Protein AF-A0A200Q223-F1 (afdb_monomer)

Nearest PDB structures (foldseek):
  5yjh-assembly1_A-2  TM=3.785E-01  e=1.678E-11  Homo sapiens
  5yjg-assembly1_A  TM=3.657E-01  e=5.786E-11  Homo sapiens

Radius of gyration: 34.31 Å; Cα contacts (8 Å, |Δi|>4): 567; chains: 1; bounding box: 101×71×100 Å

Secondary structure (DSSP, 8-state):
-HHHHHHHHHHHHHHTTS-------PPP-----------------------HHHHHHHHHHHTT-HHHHHHGGGGGTTTSSS--S-EEEEEE-HHHHHHTGGG--HHHHHHHHEEES---HHHHHHSPTTEEEE-SSTT-EEEEEEEEETTTTEEEEEETTEEEEEEEEEESSSEEEEEESS-PPPPPTTTT-STTTTTSS-PPPP----------------HHHHHHHHHHHHHHHHHTT-HHHHHHHHHTHHHHTTSS-EEEEE--HHHHHHSGGGHHHH-GGGGEEET----HHHHHTPPTT-EEE-SSTT-EEEEEE-GGGT--EETTEEEEEEEEEE-SSEEEEEESSPPPP--------------------------------------------------------------

InterPro domains:
  IPR000782 FAS1 domain [PF02469] (84-178)
  IPR000782 FAS1 domain [PS50213] (52-163)
  IPR000782 FAS1 domain [SM00554] (88-187)
  IPR000782 FAS1 domain [SM00554] (263-357)
  IPR036378 FAS1 domain superfamily [G3DSA:2.30.180.10] (32-186)
  IPR036378 FAS1 domain superfamily [SSF82153] (81-186)
  IPR036378 FAS1 domain superfamily [SSF82153] (243-349)
  IPR052806 Fasciclin-like AGP [PTHR33985] (5-356)

Structure (mmCIF, N/CA/C/O backbone):
data_AF-A0A200Q223-F1
#
_entry.id   AF-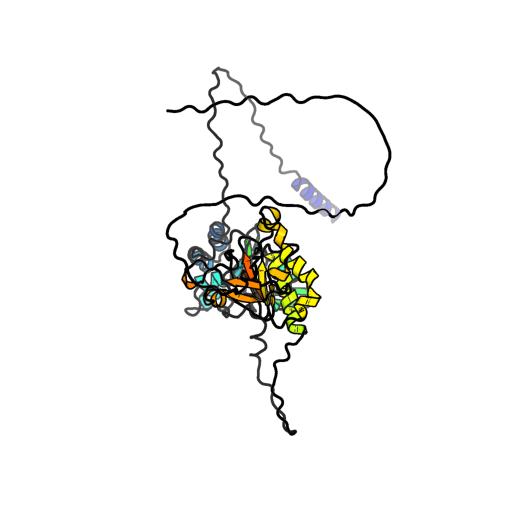A0A200Q223-F1
#
loop_
_atom_site.group_PDB
_atom_site.id
_atom_site.type_symbol
_atom_site.label_atom_id
_atom_site.label_alt_id
_atom_site.label_comp_id
_atom_site.label_asym_id
_atom_site.label_entity_id
_atom_site.label_seq_id
_atom_site.pdbx_PDB_ins_code
_atom_site.Cartn_x
_atom_site.Cartn_y
_atom_site.Cartn_z
_atom_site.occupancy
_atom_site.B_iso_or_equiv
_atom_site.auth_seq_id
_atom_site.auth_comp_id
_atom_site.auth_asym_id
_atom_site.auth_atom_id
_atom_site.pdbx_PDB_model_num
ATOM 1 N N . MET A 1 1 ? 39.497 32.170 -50.795 1.00 58.72 1 MET A N 1
ATOM 2 C CA . MET A 1 1 ? 38.772 30.905 -51.064 1.00 58.72 1 MET A CA 1
ATOM 3 C C . MET A 1 1 ? 37.690 30.648 -50.008 1.00 58.72 1 MET A C 1
ATOM 5 O O . MET A 1 1 ? 36.654 30.101 -50.356 1.00 58.72 1 MET A O 1
ATOM 9 N N . GLU A 1 2 ? 37.841 31.144 -48.773 1.00 58.03 2 GLU A N 1
ATOM 10 C CA . GLU A 1 2 ? 36.830 31.027 -47.700 1.00 58.03 2 GLU A CA 1
ATOM 11 C C . GLU A 1 2 ? 35.521 31.809 -47.914 1.00 58.03 2 GLU A C 1
ATOM 13 O O . GLU A 1 2 ? 34.455 31.310 -47.566 1.00 58.03 2 GLU A O 1
ATOM 18 N N . SER A 1 3 ? 35.542 32.978 -48.563 1.00 57.12 3 SER A N 1
ATOM 19 C CA . SER A 1 3 ? 34.321 33.779 -48.785 1.00 57.12 3 SER A CA 1
ATOM 20 C C . SER A 1 3 ? 33.333 33.161 -49.786 1.00 57.12 3 SER A C 1
ATOM 22 O O . SER A 1 3 ? 32.144 33.462 -49.762 1.00 57.12 3 SER A O 1
ATOM 24 N N . ARG A 1 4 ? 33.807 32.262 -50.656 1.00 59.22 4 ARG A N 1
ATOM 25 C CA . ARG A 1 4 ? 32.967 31.522 -51.614 1.00 59.22 4 ARG A CA 1
ATOM 26 C C . ARG A 1 4 ? 32.312 30.299 -50.968 1.00 59.22 4 ARG A C 1
ATOM 28 O O . ARG A 1 4 ? 31.220 29.928 -51.379 1.00 59.22 4 ARG A O 1
ATOM 35 N N . LEU A 1 5 ? 32.944 29.713 -49.948 1.00 59.69 5 LEU A N 1
ATOM 36 C CA . LEU A 1 5 ? 32.431 28.533 -49.254 1.00 59.69 5 LEU A CA 1
ATOM 37 C C . LEU A 1 5 ? 31.310 28.899 -48.270 1.00 59.69 5 LEU A C 1
ATOM 39 O O . LEU A 1 5 ? 30.312 28.192 -48.221 1.00 59.69 5 LEU A O 1
ATOM 43 N N . GLN A 1 6 ? 31.415 30.044 -47.580 1.00 61.66 6 GLN A N 1
ATOM 44 C CA . GLN A 1 6 ? 30.364 30.546 -46.679 1.00 61.66 6 GLN A CA 1
ATOM 45 C C . GLN A 1 6 ? 29.070 30.945 -47.407 1.00 61.66 6 GLN A C 1
ATOM 47 O O . GLN A 1 6 ? 27.976 30.779 -46.871 1.00 61.66 6 GLN A O 1
ATOM 52 N N . LEU A 1 7 ? 29.173 31.436 -48.647 1.00 60.84 7 LEU A N 1
ATOM 53 C CA . LEU A 1 7 ? 28.002 31.827 -49.434 1.00 60.84 7 LEU A CA 1
ATOM 54 C C . LEU A 1 7 ? 27.195 30.608 -49.915 1.00 60.84 7 LEU A C 1
ATOM 56 O O . LEU A 1 7 ? 25.973 30.679 -50.018 1.00 60.84 7 LEU A O 1
ATOM 60 N N . ILE A 1 8 ? 27.866 29.476 -50.156 1.00 67.06 8 ILE A N 1
ATOM 61 C CA . ILE A 1 8 ? 27.233 28.222 -50.589 1.00 67.06 8 ILE A CA 1
ATOM 62 C C . ILE A 1 8 ? 26.504 27.548 -49.415 1.00 67.06 8 ILE A C 1
ATOM 64 O O . ILE A 1 8 ? 25.389 27.060 -49.593 1.00 67.06 8 ILE A O 1
ATOM 68 N N . THR A 1 9 ? 27.060 27.581 -48.199 1.00 63.09 9 THR A N 1
ATOM 69 C CA . THR A 1 9 ? 26.395 27.030 -47.003 1.00 63.09 9 THR A CA 1
ATOM 70 C C . THR A 1 9 ? 25.150 27.820 -46.600 1.00 63.09 9 THR A C 1
ATOM 72 O O . THR A 1 9 ? 24.152 27.215 -46.215 1.00 63.09 9 THR A O 1
ATOM 75 N N . ILE A 1 10 ? 25.152 29.150 -46.750 1.00 64.50 10 ILE A N 1
ATOM 76 C CA . ILE A 1 10 ? 23.964 29.981 -46.482 1.00 64.50 10 ILE A CA 1
ATOM 77 C C . ILE A 1 10 ? 22.855 29.708 -47.513 1.00 64.50 10 ILE A C 1
ATOM 79 O O . ILE A 1 10 ? 21.683 29.623 -47.145 1.00 64.50 10 ILE A O 1
ATOM 83 N N . PHE A 1 11 ? 23.205 29.490 -48.786 1.00 62.16 11 PHE A N 1
ATOM 84 C CA . PHE A 1 11 ? 22.222 29.195 -49.836 1.00 62.16 11 PHE A CA 1
ATOM 85 C C . PHE A 1 11 ? 21.548 27.822 -49.656 1.00 62.16 11 PHE A C 1
ATOM 87 O O . PHE A 1 11 ? 20.355 27.684 -49.915 1.00 62.16 11 PHE A O 1
ATOM 94 N N . ILE A 1 12 ? 22.277 26.819 -49.149 1.00 62.69 12 ILE A N 1
ATOM 95 C CA . ILE A 1 12 ? 21.728 25.483 -48.853 1.00 62.69 12 ILE A CA 1
ATOM 96 C C . ILE A 1 12 ? 20.781 25.519 -47.638 1.00 62.69 12 ILE A C 1
ATOM 98 O O . ILE A 1 12 ? 19.745 24.855 -47.648 1.00 62.69 12 ILE A O 1
ATOM 102 N N . ILE A 1 13 ? 21.075 26.341 -46.623 1.00 58.72 13 ILE A N 1
ATOM 103 C CA . ILE A 1 13 ? 20.213 26.491 -45.437 1.00 58.72 13 ILE A CA 1
ATOM 104 C C . ILE A 1 13 ? 18.922 27.261 -45.774 1.00 58.72 13 ILE A C 1
ATOM 106 O O . ILE A 1 13 ? 17.853 26.888 -45.293 1.00 58.72 13 ILE A O 1
ATOM 110 N N . LEU A 1 14 ? 18.978 28.268 -46.657 1.00 55.28 14 LEU A N 1
ATOM 111 C CA . LEU A 1 14 ? 17.777 28.971 -47.134 1.00 55.28 14 LEU A CA 1
ATOM 112 C C . LEU A 1 14 ? 16.913 28.119 -48.079 1.00 55.28 14 LEU A C 1
ATOM 114 O O . LEU A 1 14 ? 15.689 28.189 -48.000 1.00 55.28 14 LEU A O 1
ATOM 118 N N . ALA A 1 15 ? 17.514 27.268 -48.917 1.00 55.66 15 ALA A N 1
ATOM 119 C CA . ALA A 1 15 ? 16.762 26.358 -49.786 1.00 55.66 15 ALA A CA 1
ATOM 120 C C . ALA A 1 15 ? 16.051 25.230 -49.007 1.00 55.66 15 ALA A C 1
ATOM 122 O O . ALA A 1 15 ? 14.997 24.758 -49.432 1.00 55.66 15 ALA A O 1
ATOM 123 N N . SER A 1 16 ? 16.574 24.835 -47.839 1.00 52.94 16 SER A N 1
ATOM 124 C CA . SER A 1 16 ? 15.967 23.799 -46.990 1.00 52.94 16 SER A CA 1
ATOM 125 C C . SER A 1 16 ? 14.767 24.286 -46.165 1.00 52.94 16 SER A C 1
ATOM 127 O O . SER A 1 16 ? 14.031 23.453 -45.640 1.00 52.94 16 SER A O 1
ATOM 129 N N . PHE A 1 17 ? 14.539 25.599 -46.048 1.00 49.47 17 PHE A N 1
ATOM 130 C CA . PHE A 1 17 ? 13.412 26.156 -45.283 1.00 49.47 17 PHE A CA 1
ATOM 131 C C . PHE A 1 17 ? 12.163 26.439 -46.143 1.00 49.47 17 PHE A C 1
ATOM 133 O O . PHE A 1 17 ? 11.130 26.857 -45.621 1.00 49.47 17 PHE A O 1
ATOM 140 N N . CYS A 1 18 ? 12.225 26.184 -47.456 1.00 47.59 18 CYS A N 1
ATOM 141 C CA . CYS A 1 18 ? 11.135 26.467 -48.400 1.00 47.59 18 CYS A CA 1
ATOM 142 C C . CYS A 1 18 ? 10.337 25.234 -48.861 1.00 47.59 18 CYS A C 1
ATOM 144 O O . CYS A 1 18 ? 9.483 25.364 -49.736 1.00 47.59 18 CYS A O 1
ATOM 146 N N . ILE A 1 19 ? 10.542 24.053 -48.271 1.00 48.78 19 ILE A N 1
ATOM 147 C CA . ILE A 1 19 ? 9.769 22.851 -48.614 1.00 48.78 19 ILE A CA 1
ATOM 148 C C . ILE A 1 19 ? 8.953 22.415 -47.397 1.00 48.78 19 ILE A C 1
ATOM 150 O O . ILE A 1 19 ? 9.489 21.791 -46.486 1.00 48.78 19 ILE A O 1
ATOM 154 N N . SER A 1 20 ? 7.658 22.760 -47.403 1.00 42.12 20 SER A N 1
ATOM 155 C CA . SER A 1 20 ? 6.507 21.950 -46.936 1.00 42.12 20 SER A CA 1
ATOM 156 C C . SER A 1 20 ? 5.380 22.825 -46.371 1.00 42.12 20 SER A C 1
ATOM 158 O O . SER A 1 20 ? 5.193 22.930 -45.162 1.00 42.12 20 SER A O 1
ATOM 160 N N . ARG A 1 21 ? 4.574 23.417 -47.259 1.00 42.50 21 ARG A N 1
ATOM 161 C CA . ARG A 1 21 ? 3.150 23.679 -46.994 1.00 42.50 21 ARG A CA 1
ATOM 162 C C . ARG A 1 21 ? 2.359 23.423 -48.272 1.00 42.50 21 ARG A C 1
ATOM 164 O O . ARG A 1 21 ? 2.172 24.321 -49.084 1.00 42.50 21 ARG A O 1
ATOM 171 N N . THR A 1 22 ? 1.907 22.190 -48.453 1.00 41.22 22 THR A N 1
ATOM 172 C CA . THR A 1 22 ? 0.851 21.850 -49.409 1.00 41.22 22 THR A CA 1
ATOM 173 C C . THR A 1 22 ? -0.472 21.779 -48.647 1.00 41.22 22 THR A C 1
ATOM 175 O O . THR A 1 22 ? -0.764 20.801 -47.967 1.00 41.22 22 THR A O 1
ATOM 178 N N . SER A 1 23 ? -1.278 22.839 -48.737 1.00 45.53 23 SER A N 1
ATOM 179 C CA . SER A 1 23 ? -2.716 22.761 -48.462 1.00 45.53 23 SER A CA 1
ATOM 180 C C . SER A 1 23 ? -3.408 22.407 -49.773 1.00 45.53 23 SER A C 1
ATOM 182 O O . SER A 1 23 ? -3.384 23.196 -50.714 1.00 45.53 23 SER A O 1
ATOM 184 N N . ALA A 1 24 ? -4.006 21.220 -49.846 1.00 35.81 24 ALA A N 1
ATOM 185 C CA . ALA A 1 24 ? -4.896 20.864 -50.940 1.00 35.81 24 ALA A CA 1
ATOM 186 C C . ALA A 1 24 ? -6.283 21.463 -50.662 1.00 35.81 24 ALA A C 1
ATOM 188 O O . ALA A 1 24 ? -7.018 20.979 -49.804 1.00 35.81 24 ALA A O 1
ATOM 189 N N . ALA A 1 25 ? -6.615 22.535 -51.379 1.00 36.66 25 ALA A N 1
ATOM 190 C CA . ALA A 1 25 ? -7.987 22.973 -51.590 1.00 36.66 25 ALA A CA 1
ATOM 191 C C . ALA A 1 25 ? -8.501 22.266 -52.852 1.00 36.66 25 ALA A C 1
ATOM 193 O O . ALA A 1 25 ? -7.976 22.501 -53.939 1.00 36.66 25 ALA A O 1
ATOM 194 N N . ALA A 1 26 ? -9.489 21.383 -52.710 1.00 36.78 26 ALA A N 1
ATOM 195 C CA . ALA A 1 26 ? -10.230 20.845 -53.846 1.00 36.78 26 ALA A CA 1
ATOM 196 C C . ALA A 1 26 ? -11.505 21.671 -54.029 1.00 36.78 26 ALA A C 1
ATOM 198 O O . ALA A 1 26 ? -12.272 21.881 -53.087 1.00 36.78 26 ALA A O 1
ATOM 199 N N . ALA A 1 27 ? -11.649 22.191 -55.243 1.00 35.22 27 ALA A N 1
ATOM 200 C CA . ALA A 1 27 ? -12.712 23.069 -55.679 1.00 35.22 27 ALA A CA 1
ATOM 201 C C . ALA A 1 27 ? -14.070 22.360 -55.748 1.00 35.22 27 ALA A C 1
ATOM 203 O O . ALA A 1 27 ? -14.176 21.156 -55.973 1.00 35.22 27 ALA A O 1
ATOM 204 N N . ILE A 1 28 ? -15.092 23.184 -55.559 1.00 36.47 28 ILE A N 1
ATOM 205 C CA . ILE A 1 28 ? -16.516 22.904 -55.679 1.00 36.47 28 ILE A CA 1
ATOM 206 C C . ILE A 1 28 ? -16.871 22.810 -57.169 1.00 36.47 28 ILE A C 1
ATOM 208 O O . ILE A 1 28 ? -16.628 23.762 -57.905 1.00 36.47 28 ILE A O 1
ATOM 212 N N . GLU A 1 29 ? -17.529 21.726 -57.580 1.00 34.88 29 GLU A N 1
ATOM 213 C CA . GLU A 1 29 ? -18.431 21.731 -58.736 1.00 34.88 29 GLU A CA 1
ATOM 214 C C . GLU A 1 29 ? -19.826 21.298 -58.272 1.00 34.88 29 GLU A C 1
ATOM 216 O O . GLU A 1 29 ? -20.039 20.218 -57.724 1.00 34.88 29 GLU A O 1
ATOM 221 N N . THR A 1 30 ? -20.773 22.213 -58.441 1.00 36.56 30 THR A N 1
ATOM 222 C CA . THR A 1 30 ? -22.197 22.086 -58.135 1.00 36.56 30 THR A CA 1
ATOM 223 C C . THR A 1 30 ? -22.950 21.427 -59.285 1.00 36.56 30 THR A C 1
ATOM 225 O O . THR A 1 30 ? -22.924 21.973 -60.385 1.00 36.56 30 THR A O 1
ATOM 228 N N . VAL A 1 31 ? -23.742 20.383 -59.013 1.00 29.66 31 VAL A N 1
ATOM 229 C CA . VAL A 1 31 ? -24.996 20.112 -59.741 1.00 29.66 31 VAL A CA 1
ATOM 230 C C . VAL A 1 31 ? -26.066 19.625 -58.754 1.00 29.66 31 VAL A C 1
ATOM 232 O O . VAL A 1 31 ? -25.835 18.781 -57.897 1.00 29.66 31 VAL A O 1
ATOM 235 N N . THR A 1 32 ? -27.226 20.253 -58.885 1.00 35.34 32 THR A N 1
ATOM 236 C CA . THR A 1 32 ? -28.467 20.237 -58.102 1.00 35.34 32 THR A CA 1
ATOM 237 C C . THR A 1 32 ? -29.221 18.903 -58.069 1.00 35.34 32 THR A C 1
ATOM 239 O O . THR A 1 32 ? -29.332 18.255 -59.107 1.00 35.34 32 THR A O 1
ATOM 242 N N . SER A 1 33 ? -29.892 18.573 -56.958 1.00 30.19 33 SER A N 1
ATOM 243 C CA . SER A 1 33 ? -31.365 18.382 -56.893 1.00 30.19 33 SER A CA 1
ATOM 244 C C . SER A 1 33 ? -31.841 17.877 -55.518 1.00 30.19 33 SER A C 1
ATOM 246 O O . SER A 1 33 ? -31.106 17.210 -54.799 1.00 30.19 33 SER A O 1
ATOM 248 N N . ASP A 1 34 ? -33.066 18.294 -55.182 1.00 36.84 34 ASP A N 1
ATOM 249 C CA . ASP A 1 34 ? -33.874 18.090 -53.969 1.00 36.84 34 ASP A CA 1
ATOM 250 C C . ASP A 1 34 ? -33.793 16.715 -53.282 1.00 36.84 34 ASP A C 1
ATOM 252 O O . ASP A 1 34 ? -33.689 15.699 -53.955 1.00 36.84 34 ASP A O 1
ATOM 256 N N . PHE A 1 35 ? -33.955 16.672 -51.948 1.00 31.94 35 PHE A N 1
ATOM 257 C CA . PHE A 1 35 ? -35.134 16.087 -51.270 1.00 31.94 35 PHE A CA 1
ATOM 258 C C . PHE A 1 35 ? -35.046 16.214 -49.723 1.00 31.94 35 PHE A C 1
ATOM 260 O O . PHE A 1 35 ? -33.974 16.211 -49.127 1.00 31.94 35 PHE A O 1
ATOM 267 N N . SER A 1 36 ? -36.229 16.370 -49.118 1.00 36.00 36 SER A N 1
ATOM 268 C CA . SER A 1 36 ? -36.628 16.658 -47.718 1.00 36.00 36 SER A CA 1
ATOM 269 C C . SER A 1 36 ? -35.921 15.906 -46.557 1.00 36.00 36 SER A C 1
ATOM 271 O O . SER A 1 36 ? -35.386 14.820 -46.769 1.00 36.00 36 SER A O 1
ATOM 273 N N . PRO A 1 37 ? -35.995 16.401 -45.294 1.00 43.44 37 PRO A N 1
ATOM 274 C CA . PRO A 1 37 ? -35.302 15.816 -44.148 1.00 43.44 37 PRO A CA 1
ATOM 275 C C . PRO A 1 37 ? -36.092 14.663 -43.505 1.00 43.44 37 PRO A C 1
ATOM 277 O O . PRO A 1 37 ? -37.322 14.660 -43.462 1.00 43.44 37 PRO A O 1
ATOM 280 N N . SER A 1 38 ? -35.381 13.691 -42.937 1.00 34.47 38 SER A N 1
ATOM 281 C CA . SER A 1 38 ? -35.930 12.697 -42.003 1.00 34.47 38 SER A CA 1
ATOM 282 C C . SER A 1 38 ? -34.923 12.405 -40.881 1.00 34.47 38 SER A C 1
ATOM 284 O O . SER A 1 38 ? -33.732 12.666 -41.060 1.00 34.47 38 SER A O 1
ATOM 286 N N . PRO A 1 39 ? -35.397 11.989 -39.690 1.00 44.16 39 PRO A N 1
ATOM 287 C CA . PRO A 1 39 ? -34.743 12.292 -38.421 1.00 44.16 39 PRO A CA 1
ATOM 288 C C . PRO A 1 39 ? -33.665 11.276 -38.012 1.00 44.16 39 PRO A C 1
ATOM 290 O O . PRO A 1 39 ? -33.645 10.135 -38.464 1.00 44.16 39 PRO A O 1
ATOM 293 N N . LEU A 1 40 ? -32.790 11.754 -37.123 1.00 38.88 40 LEU A N 1
ATOM 294 C CA . LEU A 1 40 ? -31.671 11.093 -36.438 1.00 38.88 40 LEU A CA 1
ATOM 295 C C . LEU A 1 40 ? -31.896 9.610 -36.063 1.00 38.88 40 LEU A C 1
ATOM 297 O O . LEU A 1 40 ? -32.990 9.247 -35.627 1.00 38.88 40 LEU A O 1
ATOM 301 N N . PRO A 1 41 ? -30.800 8.836 -35.963 1.00 37.06 41 PRO A N 1
ATOM 302 C CA . PRO A 1 41 ? -30.593 8.040 -34.761 1.00 37.06 41 PRO A CA 1
ATOM 303 C C . PRO A 1 41 ? -29.255 8.368 -34.084 1.00 37.06 41 PRO A C 1
ATOM 305 O O . PRO A 1 41 ? -28.181 8.284 -34.671 1.00 37.06 41 PRO A O 1
ATOM 308 N N . SER A 1 42 ? -29.407 8.791 -32.831 1.00 32.78 42 SER A N 1
ATOM 309 C CA . SER A 1 42 ? -28.573 8.589 -31.644 1.00 32.78 42 SER A CA 1
ATOM 310 C C . SER A 1 42 ? -27.089 8.262 -31.828 1.00 32.78 42 SER A C 1
ATOM 312 O O . SER A 1 42 ? -26.699 7.178 -32.251 1.00 32.78 42 SER A O 1
ATOM 314 N N . GLN A 1 43 ? -26.268 9.197 -31.358 1.00 34.50 43 GLN A N 1
ATOM 315 C CA . GLN A 1 43 ? -24.862 9.020 -31.024 1.00 34.50 43 GLN A CA 1
ATOM 316 C C . GLN A 1 43 ? -24.748 8.029 -29.848 1.00 34.50 43 GLN A C 1
ATOM 318 O O . GLN A 1 43 ? -24.867 8.427 -28.689 1.00 34.50 43 GLN A O 1
ATOM 323 N N . ASP A 1 44 ? -24.547 6.742 -30.132 1.00 34.22 44 ASP A N 1
ATOM 324 C CA . ASP A 1 44 ? -24.095 5.807 -29.104 1.00 34.22 44 ASP A CA 1
ATOM 325 C C . ASP A 1 44 ? -22.618 6.066 -28.803 1.00 34.22 44 ASP A C 1
ATOM 327 O O . ASP A 1 44 ? -21.752 6.126 -29.680 1.00 34.22 44 ASP A O 1
ATOM 331 N N . GLN A 1 45 ? -22.365 6.293 -27.521 1.00 42.06 45 GLN A N 1
ATOM 332 C CA . GLN A 1 45 ? -21.072 6.613 -26.955 1.00 42.06 45 GLN A CA 1
ATOM 333 C C . GLN A 1 45 ? -20.118 5.423 -27.057 1.00 42.06 45 GLN A C 1
ATOM 335 O O . GLN A 1 45 ? -20.325 4.397 -26.414 1.00 42.06 45 GLN A O 1
ATOM 340 N N . VAL A 1 46 ? -19.002 5.596 -27.764 1.00 35.97 46 VAL A N 1
ATOM 341 C CA . VAL A 1 46 ? -17.810 4.773 -27.532 1.00 35.97 46 VAL A CA 1
ATOM 342 C C . VAL A 1 46 ? -16.962 5.495 -26.491 1.00 35.97 46 VAL A C 1
ATOM 344 O O . VAL A 1 46 ? -16.040 6.241 -26.808 1.00 35.97 46 VAL A O 1
ATOM 347 N N . GLN A 1 47 ? -17.309 5.306 -25.221 1.00 36.50 47 GLN A N 1
ATOM 348 C CA . GLN A 1 47 ? -16.387 5.581 -24.128 1.00 36.50 47 GLN A CA 1
ATOM 349 C C . GLN A 1 47 ? -15.463 4.364 -24.011 1.00 36.50 47 GLN A C 1
ATOM 351 O O . GLN A 1 47 ? -15.740 3.434 -23.253 1.00 36.50 47 GLN A O 1
ATOM 356 N N . GLU A 1 48 ? -14.395 4.334 -24.820 1.00 42.06 48 GLU A N 1
ATOM 357 C CA . GLU A 1 48 ? -13.338 3.331 -24.668 1.00 42.06 48 GLU A CA 1
ATOM 358 C C . GLU A 1 48 ? -12.786 3.420 -23.246 1.00 42.06 48 GLU A C 1
ATOM 360 O O . GLU A 1 48 ? -12.150 4.391 -22.831 1.00 42.06 48 GLU A O 1
ATOM 365 N N . THR A 1 49 ? -13.074 2.389 -22.464 1.00 42.94 49 THR A N 1
ATOM 366 C CA . THR A 1 49 ? -12.522 2.224 -21.129 1.00 42.94 49 THR A CA 1
ATOM 367 C C . THR A 1 49 ? -11.086 1.746 -21.316 1.00 42.94 49 THR A C 1
ATOM 369 O O . THR A 1 49 ? -10.843 0.549 -21.445 1.00 42.94 49 THR A O 1
ATOM 372 N N . PHE A 1 50 ? -10.135 2.681 -21.406 1.00 54.31 50 PHE A N 1
ATOM 373 C CA . PHE A 1 50 ? -8.708 2.384 -21.546 1.00 54.31 50 PHE A CA 1
ATOM 374 C C . PHE A 1 50 ? -8.212 1.598 -20.329 1.00 54.31 50 PHE A C 1
ATOM 376 O O . PHE A 1 50 ? -7.864 2.167 -19.296 1.00 54.31 50 PHE A O 1
ATOM 383 N N . ASN A 1 51 ? -8.187 0.272 -20.441 1.00 64.44 51 ASN A N 1
ATOM 384 C CA . ASN A 1 51 ? -7.566 -0.587 -19.448 1.00 64.44 51 ASN A CA 1
ATOM 385 C C . ASN A 1 51 ? -6.073 -0.716 -19.806 1.00 64.44 51 ASN A C 1
ATOM 387 O O . ASN A 1 51 ? -5.764 -1.288 -20.857 1.00 64.44 51 ASN A O 1
ATOM 391 N N . PRO A 1 52 ? -5.134 -0.205 -18.983 1.00 64.62 52 PRO A N 1
ATOM 392 C CA . PRO A 1 52 ? -3.706 -0.165 -19.322 1.00 64.62 52 PRO A CA 1
ATOM 393 C C . PRO A 1 52 ? -3.103 -1.554 -19.592 1.00 64.62 52 PRO A C 1
ATOM 395 O O . PRO A 1 52 ? -2.080 -1.661 -20.264 1.00 64.62 52 PRO A O 1
ATOM 398 N N . THR A 1 53 ? -3.759 -2.623 -19.128 1.00 66.31 53 THR A N 1
ATOM 399 C CA . THR A 1 53 ? -3.391 -4.023 -19.397 1.00 66.31 53 THR A CA 1
ATOM 400 C C . THR A 1 53 ? -3.519 -4.422 -20.863 1.00 66.31 53 THR A C 1
ATOM 402 O O . THR A 1 53 ? -2.636 -5.095 -21.384 1.00 66.31 53 THR A O 1
ATOM 405 N N . THR A 1 54 ? -4.575 -3.970 -21.544 1.00 74.81 54 THR A N 1
ATOM 406 C CA . THR A 1 54 ? -4.842 -4.309 -22.955 1.00 74.81 54 THR A CA 1
ATOM 407 C C . THR A 1 54 ? -3.785 -3.741 -23.898 1.00 74.81 54 THR A C 1
ATOM 409 O O . THR A 1 54 ? -3.513 -4.305 -24.952 1.00 74.81 54 THR A O 1
ATOM 412 N N . LEU A 1 55 ? -3.143 -2.645 -23.490 1.00 85.12 55 LEU A N 1
ATOM 413 C CA . LEU A 1 55 ? -2.079 -2.002 -24.251 1.00 85.12 55 LEU A CA 1
ATOM 414 C C . LEU A 1 55 ? -0.696 -2.576 -23.925 1.00 85.12 55 LEU A C 1
ATOM 416 O O . LEU A 1 55 ? 0.229 -2.416 -24.718 1.00 85.12 55 LEU A O 1
ATOM 420 N N . LEU A 1 56 ? -0.535 -3.246 -22.781 1.00 89.94 56 LEU A N 1
ATOM 421 C CA . LEU A 1 56 ? 0.781 -3.628 -22.276 1.00 89.94 56 LEU A CA 1
ATOM 422 C C . LEU A 1 56 ? 1.463 -4.699 -23.138 1.00 89.94 56 LEU A C 1
ATOM 424 O O . LEU A 1 56 ? 2.652 -4.576 -23.422 1.00 89.94 56 LEU A O 1
ATOM 428 N N . GLU A 1 57 ? 0.730 -5.718 -23.586 1.00 92.75 57 GLU A N 1
ATOM 429 C CA . GLU A 1 57 ? 1.271 -6.779 -24.448 1.00 92.75 57 GLU A CA 1
ATOM 430 C C . GLU A 1 57 ? 1.772 -6.238 -25.804 1.00 92.75 57 GLU A C 1
ATOM 432 O O . GLU A 1 57 ? 2.944 -6.474 -26.130 1.00 92.75 57 GLU A O 1
ATOM 437 N N . PRO A 1 58 ? 0.979 -5.455 -26.572 1.00 94.00 58 PRO A N 1
ATOM 438 C CA . PRO A 1 58 ? 1.464 -4.824 -27.798 1.00 94.00 58 PRO A CA 1
ATOM 439 C C . PRO A 1 58 ? 2.679 -3.917 -27.577 1.00 94.00 58 PRO A C 1
ATOM 441 O O . PRO A 1 58 ? 3.615 -3.931 -28.377 1.00 94.00 58 PRO A O 1
ATOM 444 N N . ILE A 1 59 ? 2.691 -3.133 -26.491 1.00 95.00 59 ILE A N 1
ATOM 445 C CA . ILE A 1 59 ? 3.812 -2.239 -26.177 1.00 95.00 59 ILE A CA 1
ATOM 446 C C . ILE A 1 59 ? 5.083 -3.057 -25.910 1.00 95.00 59 ILE A C 1
ATOM 448 O O . ILE A 1 59 ? 6.116 -2.793 -26.523 1.00 95.00 59 ILE A O 1
ATOM 452 N N . LEU A 1 60 ? 5.022 -4.066 -25.035 1.00 96.00 60 LEU A N 1
ATOM 453 C CA . LEU A 1 60 ? 6.181 -4.898 -24.696 1.00 96.00 60 LEU A CA 1
ATOM 454 C C . LEU A 1 60 ? 6.719 -5.655 -25.914 1.00 96.00 60 LEU A C 1
ATOM 456 O O . LEU A 1 60 ? 7.933 -5.699 -26.111 1.00 96.00 60 LEU A O 1
ATOM 460 N N . THR A 1 61 ? 5.828 -6.173 -26.762 1.00 96.50 61 THR A N 1
ATOM 461 C CA . THR A 1 61 ? 6.197 -6.849 -28.014 1.00 96.50 61 THR A CA 1
ATOM 462 C C . THR A 1 61 ? 6.976 -5.915 -28.939 1.00 96.50 61 THR A C 1
ATOM 464 O O . THR A 1 61 ? 8.065 -6.260 -29.393 1.00 96.50 61 THR A O 1
ATOM 467 N N . ASN A 1 62 ? 6.472 -4.696 -29.158 1.00 96.56 62 ASN A N 1
ATOM 468 C CA . ASN A 1 62 ? 7.121 -3.705 -30.022 1.00 96.56 62 ASN A CA 1
ATOM 469 C C . ASN A 1 62 ? 8.461 -3.199 -29.469 1.00 96.56 62 ASN A C 1
ATOM 471 O O . ASN A 1 62 ? 9.347 -2.829 -30.236 1.00 96.56 62 ASN A O 1
ATOM 475 N N . LEU A 1 63 ? 8.629 -3.192 -28.145 1.00 95.88 63 LEU A N 1
ATOM 476 C CA . LEU A 1 63 ? 9.885 -2.818 -27.488 1.00 95.88 63 LEU A CA 1
ATOM 477 C C . LEU A 1 63 ? 10.903 -3.973 -27.402 1.00 95.88 63 LEU A C 1
ATOM 479 O O . LEU A 1 63 ? 12.031 -3.758 -26.944 1.00 95.88 63 LEU A O 1
ATOM 483 N N . GLY A 1 64 ? 10.524 -5.177 -27.850 1.00 95.06 64 GLY A N 1
ATOM 484 C CA . GLY A 1 64 ? 11.381 -6.363 -27.874 1.00 95.06 64 GLY A CA 1
ATOM 485 C C . GLY A 1 64 ? 11.496 -7.097 -26.535 1.00 95.06 64 GLY A C 1
ATOM 486 O O . GLY A 1 64 ? 12.532 -7.701 -26.275 1.00 95.06 64 GLY A O 1
ATOM 487 N N . PHE A 1 65 ? 10.470 -7.018 -25.681 1.00 96.38 65 PHE A N 1
ATOM 488 C CA . PHE A 1 65 ? 10.357 -7.772 -24.424 1.00 96.38 65 PHE A CA 1
ATOM 489 C C . PHE A 1 65 ? 9.365 -8.933 -24.587 1.00 96.38 65 PHE A C 1
ATOM 491 O O . PHE A 1 65 ? 8.281 -8.930 -23.994 1.00 96.38 65 PHE A O 1
ATOM 498 N N . LEU A 1 66 ? 9.696 -9.901 -25.444 1.00 95.38 66 LEU A N 1
ATOM 499 C CA . LEU A 1 66 ? 8.772 -10.958 -25.862 1.00 95.38 66 LEU A CA 1
ATOM 500 C C . LEU A 1 66 ? 8.416 -11.904 -24.711 1.00 95.38 66 LEU A C 1
ATOM 502 O O . LEU A 1 66 ? 7.259 -12.299 -24.583 1.00 95.38 66 LEU A O 1
ATOM 506 N N . GLU A 1 67 ? 9.377 -12.217 -23.838 1.00 93.50 67 GLU A N 1
ATOM 507 C CA . GLU A 1 67 ? 9.145 -13.105 -22.689 1.00 93.50 67 GLU A CA 1
ATOM 508 C C . GLU A 1 67 ? 8.106 -12.493 -21.732 1.00 93.50 67 GLU A C 1
ATOM 510 O O . GLU A 1 67 ? 7.193 -13.169 -21.257 1.00 93.50 67 GLU A O 1
ATOM 515 N N . LEU A 1 68 ? 8.206 -11.181 -21.485 1.00 94.00 68 LEU A N 1
ATOM 516 C CA . LEU A 1 68 ? 7.248 -10.459 -20.647 1.00 94.00 68 LEU A CA 1
ATOM 517 C C . LEU A 1 68 ? 5.891 -10.308 -21.337 1.00 94.00 68 LEU A C 1
ATOM 519 O O . LEU A 1 68 ? 4.870 -10.473 -20.674 1.00 94.00 68 LEU A O 1
ATOM 523 N N . ALA A 1 69 ? 5.871 -10.023 -22.643 1.00 94.50 69 ALA A N 1
ATOM 524 C CA . ALA A 1 69 ? 4.640 -9.862 -23.415 1.00 94.50 69 ALA A CA 1
ATOM 525 C C . ALA A 1 69 ? 3.763 -11.125 -23.362 1.00 94.50 69 ALA A C 1
ATOM 527 O O . ALA A 1 69 ? 2.581 -11.034 -23.040 1.00 94.50 69 ALA A O 1
ATOM 528 N N . VAL A 1 70 ? 4.357 -12.309 -23.554 1.00 93.06 70 VAL A N 1
ATOM 529 C CA . VAL A 1 70 ? 3.649 -13.603 -23.486 1.00 93.06 70 VAL A CA 1
ATOM 530 C C . VAL A 1 70 ? 3.047 -13.871 -22.100 1.00 93.06 70 VAL A C 1
ATOM 532 O O . VAL A 1 70 ? 2.047 -14.577 -21.976 1.00 93.06 70 VAL A O 1
ATOM 535 N N . ALA A 1 71 ? 3.620 -13.296 -21.042 1.00 91.44 71 ALA A N 1
ATOM 536 C CA . ALA A 1 71 ? 3.122 -13.446 -19.679 1.00 91.44 71 ALA A CA 1
ATOM 537 C C . ALA A 1 71 ? 2.021 -12.435 -19.298 1.00 91.44 71 ALA A C 1
ATOM 539 O O . ALA A 1 71 ? 1.371 -12.621 -18.264 1.00 91.44 71 ALA A O 1
ATOM 540 N N . VAL A 1 72 ? 1.761 -11.399 -20.107 1.00 91.06 72 VAL A N 1
ATOM 541 C CA . VAL A 1 72 ? 0.735 -10.373 -19.828 1.00 91.06 72 VAL A CA 1
ATOM 542 C C . VAL A 1 72 ? -0.667 -10.963 -19.631 1.00 91.06 72 VAL A C 1
ATOM 544 O O . VAL A 1 72 ? -1.309 -10.579 -18.652 1.00 91.06 72 VAL A O 1
ATOM 547 N N . PRO A 1 73 ? -1.151 -11.938 -20.427 1.00 87.88 73 PRO A N 1
ATOM 548 C CA . PRO A 1 73 ? -2.471 -12.534 -20.204 1.00 87.88 73 PRO A CA 1
ATOM 549 C C . PRO A 1 73 ? -2.628 -13.170 -18.815 1.00 87.88 73 PRO A C 1
ATOM 551 O O . PRO A 1 73 ? -3.721 -13.161 -18.246 1.00 87.88 73 PRO A O 1
ATOM 554 N N . SER A 1 74 ? -1.527 -13.649 -18.218 1.00 84.06 74 SER A N 1
ATOM 555 C CA . SER A 1 74 ? -1.511 -14.219 -16.862 1.00 84.06 74 SER A CA 1
ATOM 556 C C . SER A 1 74 ? -1.695 -13.168 -15.759 1.00 84.06 74 SER A C 1
ATOM 558 O O . SER A 1 74 ? -1.853 -13.516 -14.588 1.00 84.06 74 SER A O 1
ATOM 560 N N . LEU A 1 75 ? -1.675 -11.875 -16.088 1.00 78.75 75 LEU A N 1
ATOM 561 C CA . LEU A 1 75 ? -1.999 -10.799 -15.153 1.00 78.75 75 LEU A CA 1
ATOM 562 C C . LEU A 1 75 ? -3.506 -10.686 -14.886 1.00 78.75 75 LEU A C 1
ATOM 564 O O . LEU A 1 75 ? -3.884 -10.092 -13.886 1.00 78.75 75 LEU A O 1
ATOM 568 N N . SER A 1 76 ? -4.359 -11.301 -15.708 1.00 67.12 76 SER A N 1
ATOM 569 C CA . SER A 1 76 ? -5.827 -11.190 -15.625 1.00 67.12 76 SER A CA 1
ATOM 570 C C . SER A 1 76 ? -6.460 -11.832 -14.373 1.00 67.12 76 SER A C 1
ATOM 572 O O . SER A 1 76 ? -7.650 -11.649 -14.124 1.00 67.12 76 SER A O 1
ATOM 574 N N . ASP A 1 77 ? -5.684 -12.546 -13.549 1.00 55.53 77 ASP A N 1
ATOM 575 C CA . ASP A 1 77 ? -6.137 -13.133 -12.281 1.00 55.53 77 ASP A CA 1
ATOM 576 C C . ASP A 1 77 ? -6.287 -12.074 -11.168 1.00 55.53 77 ASP A C 1
ATOM 578 O O . ASP A 1 77 ? -5.314 -11.707 -10.513 1.00 55.53 77 ASP A O 1
ATOM 582 N N . SER A 1 78 ? -7.529 -11.641 -10.912 1.00 49.12 78 SER A N 1
ATOM 583 C CA . SER A 1 78 ? -8.105 -10.927 -9.739 1.00 49.12 78 SER A CA 1
ATOM 584 C C . SER A 1 78 ? -7.439 -9.658 -9.154 1.00 49.12 78 SER A C 1
ATOM 586 O O . SER A 1 78 ? -8.152 -8.779 -8.671 1.00 49.12 78 SER A O 1
ATOM 588 N N . ALA A 1 79 ? -6.112 -9.505 -9.180 1.00 50.59 79 ALA A N 1
ATOM 589 C CA . ALA A 1 79 ? -5.396 -8.355 -8.616 1.00 50.59 79 ALA A CA 1
ATOM 590 C C . ALA A 1 79 ? -5.346 -7.168 -9.593 1.00 50.59 79 ALA A C 1
ATOM 592 O O . ALA A 1 79 ? -5.333 -6.012 -9.177 1.00 50.59 79 ALA A O 1
ATOM 593 N N . PHE A 1 80 ? -5.369 -7.449 -10.897 1.00 52.75 80 PHE A N 1
ATOM 594 C CA . PHE A 1 80 ? -5.227 -6.452 -11.963 1.00 52.75 80 PHE A CA 1
ATOM 595 C C . PHE A 1 80 ? -6.561 -5.936 -12.506 1.00 52.75 80 PHE A C 1
ATOM 597 O O . PHE A 1 80 ? -6.618 -4.831 -13.028 1.00 52.75 80 PHE A O 1
ATOM 604 N N . THR A 1 81 ? -7.655 -6.682 -12.326 1.00 50.75 81 THR A N 1
ATOM 605 C CA . THR A 1 81 ? -9.010 -6.229 -12.694 1.00 50.75 81 THR A CA 1
ATOM 606 C C . THR A 1 81 ? -9.532 -5.110 -11.788 1.00 50.75 81 THR A C 1
ATOM 608 O O . THR A 1 81 ? -10.569 -4.526 -12.078 1.00 50.75 81 THR A O 1
ATOM 611 N N . THR A 1 82 ? -8.836 -4.828 -10.681 1.00 55.72 82 THR A N 1
ATOM 612 C CA . THR A 1 82 ? -9.214 -3.790 -9.709 1.00 55.72 82 THR A CA 1
ATOM 613 C C . THR A 1 82 ? -8.401 -2.500 -9.895 1.00 55.72 82 THR A C 1
ATOM 615 O O . THR A 1 82 ? -8.838 -1.435 -9.461 1.00 55.72 82 THR A O 1
ATOM 618 N N . TRP A 1 83 ? -7.231 -2.561 -10.548 1.00 66.38 83 TRP A N 1
ATOM 619 C CA . TRP A 1 83 ? -6.358 -1.402 -10.756 1.00 66.38 83 TRP A CA 1
ATOM 620 C C . TRP A 1 83 ? -6.484 -0.848 -12.180 1.00 66.38 83 TRP A C 1
ATOM 622 O O . TRP A 1 83 ? -5.879 -1.361 -13.117 1.00 66.38 83 TRP A O 1
ATOM 632 N N . ASN A 1 84 ? -7.209 0.264 -12.317 1.00 70.69 84 ASN A N 1
ATOM 633 C CA . ASN A 1 84 ? -7.326 1.027 -13.569 1.00 70.69 84 ASN A CA 1
ATOM 634 C C . ASN A 1 84 ? -6.388 2.249 -13.616 1.00 70.69 84 ASN A C 1
ATOM 636 O O . ASN A 1 84 ? -6.572 3.152 -14.430 1.00 70.69 84 ASN A O 1
ATOM 640 N N . GLY A 1 85 ? -5.417 2.324 -12.706 1.00 82.75 85 GLY A N 1
ATOM 641 C CA . GLY A 1 85 ? -4.513 3.463 -12.598 1.00 82.75 85 GLY A CA 1
ATOM 642 C C . GLY A 1 85 ? -3.264 3.334 -13.474 1.00 82.75 85 GLY A C 1
ATOM 643 O O . GLY A 1 85 ? -3.008 2.283 -14.068 1.00 82.75 85 GLY A O 1
ATOM 644 N N . PRO A 1 86 ? -2.438 4.389 -13.524 1.00 89.19 86 PRO A N 1
ATOM 645 C CA . PRO A 1 86 ? -1.158 4.327 -14.207 1.00 89.19 86 PRO A CA 1
ATOM 646 C C . PRO A 1 86 ? -0.234 3.254 -13.616 1.00 89.19 86 PRO A C 1
ATOM 648 O O . PRO A 1 86 ? -0.353 2.898 -12.442 1.00 89.19 86 PRO A O 1
ATOM 651 N N . LEU A 1 87 ? 0.718 2.763 -14.404 1.00 92.25 87 LEU A N 1
ATOM 652 C CA . LEU A 1 87 ? 1.691 1.758 -13.980 1.00 92.25 87 LEU A CA 1
ATOM 653 C C . LEU A 1 87 ? 3.085 2.033 -14.545 1.00 92.25 87 LEU A C 1
ATOM 655 O O . LEU A 1 87 ? 3.247 2.650 -15.598 1.00 92.25 87 LEU A O 1
ATOM 659 N N . THR A 1 88 ? 4.098 1.529 -13.849 1.00 96.12 88 THR A N 1
ATOM 660 C CA . THR A 1 88 ? 5.485 1.515 -14.310 1.00 96.12 88 THR A CA 1
ATOM 661 C C . THR A 1 88 ? 5.986 0.083 -14.379 1.00 96.12 88 THR A C 1
ATOM 663 O O . THR A 1 88 ? 5.825 -0.675 -13.425 1.00 96.12 88 THR A O 1
ATOM 666 N N . VAL A 1 89 ? 6.611 -0.280 -15.495 1.00 96.81 89 VAL A N 1
ATOM 667 C CA . VAL A 1 89 ? 7.216 -1.591 -15.731 1.00 96.81 89 VAL A CA 1
ATOM 668 C C . VAL A 1 89 ? 8.728 -1.446 -15.731 1.00 96.81 89 VAL A C 1
ATOM 670 O O . VAL A 1 89 ? 9.294 -0.701 -16.531 1.00 96.81 89 VAL A O 1
ATOM 673 N N . PHE A 1 90 ? 9.394 -2.191 -14.859 1.00 97.75 90 PHE A N 1
ATOM 674 C CA . PHE A 1 90 ? 10.839 -2.362 -14.908 1.00 97.75 90 PHE A CA 1
ATOM 675 C C . PHE A 1 90 ? 11.137 -3.617 -15.725 1.00 97.75 90 PHE A C 1
ATOM 677 O O . PHE A 1 90 ? 11.047 -4.723 -15.219 1.00 97.75 90 PHE A O 1
ATOM 684 N N . ALA A 1 91 ? 11.408 -3.465 -17.015 1.00 96.94 91 ALA A N 1
ATOM 685 C CA . ALA A 1 91 ? 11.464 -4.564 -17.968 1.00 96.94 91 ALA A CA 1
ATOM 686 C C . ALA A 1 91 ? 12.885 -5.159 -18.077 1.00 96.94 91 ALA A C 1
ATOM 688 O O . ALA A 1 91 ? 13.759 -4.531 -18.690 1.00 96.94 91 ALA A O 1
ATOM 689 N N . PRO A 1 92 ? 13.151 -6.356 -17.512 1.00 95.00 92 PRO A N 1
ATOM 690 C CA . PRO A 1 92 ? 14.357 -7.120 -17.822 1.00 95.00 92 PRO A CA 1
ATOM 691 C C . PRO A 1 92 ? 14.398 -7.511 -19.300 1.00 95.00 92 PRO A C 1
ATOM 693 O O . PRO A 1 92 ? 13.363 -7.731 -19.927 1.00 95.00 92 PRO A O 1
ATOM 696 N N . SER A 1 93 ? 15.604 -7.619 -19.859 1.00 92.38 93 SER A N 1
ATOM 697 C CA . SER A 1 93 ? 15.768 -8.111 -21.230 1.00 92.38 93 SER A CA 1
ATOM 698 C C . SER A 1 93 ? 15.390 -9.591 -21.343 1.00 92.38 93 SER A C 1
ATOM 700 O O . SER A 1 93 ? 15.594 -10.367 -20.405 1.00 92.38 93 SER A O 1
ATOM 702 N N . ASP A 1 94 ? 14.936 -10.013 -22.521 1.00 92.25 94 ASP A N 1
ATOM 703 C CA . ASP A 1 94 ? 14.623 -11.419 -22.794 1.00 92.25 94 ASP A CA 1
ATOM 704 C C . ASP A 1 94 ? 15.829 -12.349 -22.540 1.00 92.25 94 ASP A C 1
ATOM 706 O O . ASP A 1 94 ? 15.681 -13.466 -22.044 1.00 92.25 94 ASP A O 1
ATOM 710 N N . ALA A 1 95 ? 17.051 -11.880 -22.822 1.00 90.56 95 ALA A N 1
ATOM 711 C CA . ALA A 1 95 ? 18.277 -12.621 -22.523 1.00 90.56 95 ALA A CA 1
ATOM 712 C C . ALA A 1 95 ? 18.491 -12.795 -21.008 1.00 90.56 95 ALA A C 1
ATOM 714 O O . ALA A 1 95 ? 18.866 -13.878 -20.558 1.00 90.56 95 ALA A O 1
ATOM 715 N N . SER A 1 96 ? 18.207 -11.753 -20.219 1.00 89.94 96 SER A N 1
ATOM 716 C CA . SER A 1 96 ? 18.277 -11.801 -18.756 1.00 89.94 96 SER A CA 1
ATOM 717 C C . SER A 1 96 ? 17.252 -12.777 -18.174 1.00 89.94 96 SER A C 1
ATOM 719 O O . SER A 1 96 ? 17.599 -13.553 -17.288 1.00 89.94 96 SER A O 1
ATOM 721 N N . ILE A 1 97 ? 16.023 -12.798 -18.697 1.00 89.62 97 ILE A N 1
ATOM 722 C CA . ILE A 1 97 ? 14.979 -13.734 -18.250 1.00 89.62 97 ILE A CA 1
ATOM 723 C C . ILE A 1 97 ? 15.384 -15.180 -18.556 1.00 89.62 97 ILE A C 1
ATOM 725 O O . ILE A 1 97 ? 15.362 -16.022 -17.660 1.00 89.62 97 ILE A O 1
ATOM 729 N N . ARG A 1 98 ? 15.840 -15.467 -19.784 1.00 87.62 98 ARG A N 1
ATOM 730 C CA . ARG A 1 98 ? 16.285 -16.819 -20.173 1.00 87.62 98 ARG A CA 1
ATOM 731 C C . ARG A 1 98 ? 17.462 -17.326 -19.347 1.00 87.62 98 ARG A C 1
ATOM 733 O O . ARG A 1 98 ? 17.536 -18.518 -19.066 1.00 87.62 98 ARG A O 1
ATOM 740 N N . SER A 1 99 ? 18.353 -16.431 -18.920 1.00 85.62 99 SER A N 1
ATOM 741 C CA . SER A 1 99 ? 19.491 -16.787 -18.061 1.00 85.62 99 SER A CA 1
ATOM 742 C C . SER A 1 99 ? 19.075 -17.341 -16.691 1.00 85.62 99 SER A C 1
ATOM 744 O O . SER A 1 99 ? 19.849 -18.060 -16.065 1.00 85.62 99 SER A O 1
ATOM 746 N N . CYS A 1 100 ? 17.847 -17.059 -16.241 1.00 79.06 100 CYS A N 1
ATOM 747 C CA . CYS A 1 100 ? 17.316 -17.555 -14.974 1.00 79.06 100 CYS A CA 1
ATOM 748 C C . CYS A 1 100 ? 16.865 -19.033 -15.032 1.00 79.06 100 CYS A C 1
ATOM 750 O O . CYS A 1 100 ? 16.788 -19.700 -13.994 1.00 79.06 100 CYS A O 1
ATOM 752 N N . GLY A 1 101 ? 16.577 -19.562 -16.228 1.00 78.56 101 GLY A N 1
ATOM 753 C CA . GLY A 1 101 ? 16.102 -20.937 -16.422 1.00 78.56 101 GLY A CA 1
ATOM 754 C C . GLY A 1 101 ? 14.840 -21.266 -15.612 1.00 78.56 101 GLY A C 1
ATOM 755 O O . GLY A 1 101 ? 13.994 -20.402 -15.378 1.00 78.56 101 GLY A O 1
ATOM 756 N N . ASP A 1 102 ? 14.743 -22.504 -15.120 1.00 74.69 102 ASP A N 1
ATOM 757 C CA . ASP A 1 102 ? 13.574 -23.022 -14.382 1.00 74.69 102 ASP A CA 1
ATOM 758 C C . ASP A 1 102 ? 13.321 -22.337 -13.026 1.00 74.69 102 ASP A C 1
ATOM 760 O O . ASP A 1 102 ? 12.293 -22.557 -12.383 1.00 74.69 102 ASP A O 1
ATOM 764 N N . SER A 1 103 ? 14.254 -21.504 -12.559 1.00 68.12 103 SER A N 1
ATOM 765 C CA . SER A 1 103 ? 14.134 -20.808 -11.276 1.00 68.12 103 SER A CA 1
ATOM 766 C C . SER A 1 103 ? 13.264 -19.542 -11.338 1.00 68.12 103 SER A C 1
ATOM 768 O O . SER A 1 103 ? 12.828 -19.047 -10.293 1.00 68.12 103 SER A O 1
ATOM 770 N N . CYS A 1 104 ? 12.937 -19.052 -12.542 1.00 74.94 104 CYS A N 1
ATOM 771 C CA . CYS A 1 104 ? 12.049 -17.908 -12.750 1.00 74.94 104 CYS A CA 1
ATOM 772 C C . CYS A 1 104 ? 10.703 -18.325 -13.349 1.00 74.94 104 CYS A C 1
ATOM 774 O O . CYS A 1 104 ? 10.610 -18.772 -14.486 1.00 74.94 104 CYS A O 1
ATOM 776 N N . SER A 1 105 ? 9.618 -18.058 -12.620 1.00 87.88 105 SER A N 1
ATOM 777 C CA . SER A 1 105 ? 8.278 -18.031 -13.212 1.00 87.88 105 SER A CA 1
ATOM 778 C C . SER A 1 105 ? 8.053 -16.665 -13.858 1.00 87.88 105 SER A C 1
ATOM 780 O O . SER A 1 105 ? 7.912 -15.673 -13.143 1.00 87.88 105 SER A O 1
ATOM 782 N N . VAL A 1 106 ? 8.005 -16.604 -15.192 1.00 89.50 106 VAL A N 1
ATOM 783 C CA . VAL A 1 106 ? 7.830 -15.344 -15.943 1.00 89.50 106 VAL A CA 1
ATOM 784 C C . VAL A 1 106 ? 6.540 -14.595 -15.560 1.00 89.50 106 VAL A C 1
ATOM 786 O O . VAL A 1 106 ? 6.623 -13.394 -15.311 1.00 89.50 106 VAL A O 1
ATOM 789 N N . PRO A 1 107 ? 5.373 -15.250 -15.369 1.00 90.06 107 PRO A N 1
ATOM 790 C CA . PRO A 1 107 ? 4.175 -14.568 -14.869 1.00 90.06 107 PRO A CA 1
ATOM 791 C C . PRO A 1 107 ? 4.355 -13.923 -13.492 1.00 90.06 107 PRO A C 1
ATOM 793 O O . PRO A 1 107 ? 3.889 -12.811 -13.247 1.00 90.06 107 PRO A O 1
ATOM 796 N N . ARG A 1 108 ? 5.055 -14.601 -12.576 1.00 87.88 108 ARG A N 1
ATOM 797 C CA . ARG A 1 108 ? 5.356 -14.047 -11.251 1.00 87.88 108 ARG A CA 1
ATOM 798 C C . ARG A 1 108 ? 6.365 -12.907 -11.345 1.00 87.88 108 ARG A C 1
ATOM 800 O O . ARG A 1 108 ? 6.174 -11.887 -10.692 1.00 87.88 108 ARG A O 1
ATOM 807 N N . LEU A 1 109 ? 7.395 -13.070 -12.173 1.00 89.50 109 LEU A N 1
ATOM 808 C CA . LEU A 1 109 ? 8.400 -12.049 -12.440 1.00 89.50 109 LEU A CA 1
ATOM 809 C C . LEU A 1 109 ? 7.728 -10.774 -12.951 1.00 89.50 109 LEU A C 1
ATOM 811 O O . LEU A 1 109 ? 7.951 -9.710 -12.386 1.00 89.50 109 LEU A O 1
ATOM 815 N N . LEU A 1 110 ? 6.837 -10.897 -13.937 1.00 92.50 110 LEU A N 1
ATOM 816 C CA . LEU A 1 110 ? 6.082 -9.782 -14.492 1.00 92.50 110 LEU A CA 1
ATOM 817 C C . LEU A 1 110 ? 5.271 -9.054 -13.410 1.00 92.50 110 LEU A C 1
ATOM 819 O O . LEU A 1 110 ? 5.391 -7.842 -13.281 1.00 92.50 110 LEU A O 1
ATOM 823 N N . ARG A 1 111 ? 4.520 -9.773 -12.561 1.00 91.31 111 ARG A N 1
ATOM 824 C CA . ARG A 1 111 ? 3.762 -9.157 -11.448 1.00 91.31 111 ARG A CA 1
ATOM 825 C C . ARG A 1 111 ? 4.654 -8.409 -10.457 1.00 91.31 111 ARG A C 1
ATOM 827 O O . ARG A 1 111 ? 4.233 -7.409 -9.887 1.00 91.31 111 ARG A O 1
ATOM 834 N N . GLU A 1 112 ? 5.858 -8.912 -10.218 1.00 92.12 112 GLU A N 1
ATOM 835 C CA . GLU A 1 112 ? 6.825 -8.301 -9.307 1.00 92.12 112 GLU A CA 1
ATOM 836 C C . GLU A 1 112 ? 7.628 -7.169 -9.968 1.00 92.12 112 GLU A C 1
ATOM 838 O O . GLU A 1 112 ? 8.217 -6.374 -9.256 1.00 92.12 112 GLU A O 1
ATOM 843 N N . HIS A 1 113 ? 7.628 -7.041 -11.298 1.00 94.62 113 HIS A N 1
ATOM 844 C CA . HIS A 1 113 ? 8.316 -5.965 -12.027 1.00 94.62 113 HIS A CA 1
ATOM 845 C C . HIS A 1 113 ? 7.393 -4.809 -12.435 1.00 94.62 113 HIS A C 1
ATOM 847 O O . HIS A 1 113 ? 7.868 -3.811 -12.983 1.00 94.62 113 HIS A O 1
ATOM 853 N N . ILE A 1 114 ? 6.091 -4.913 -12.158 1.00 93.75 114 ILE A N 1
ATOM 854 C CA . ILE A 1 114 ? 5.134 -3.829 -12.378 1.00 93.75 114 ILE A CA 1
ATOM 855 C C . ILE A 1 114 ? 4.780 -3.181 -11.035 1.00 93.75 114 ILE A C 1
ATOM 857 O O . ILE A 1 114 ? 4.398 -3.856 -10.076 1.00 93.75 114 ILE A O 1
ATOM 861 N N . VAL A 1 115 ? 4.883 -1.855 -10.989 1.00 94.50 115 VAL A N 1
ATOM 862 C CA . VAL A 1 115 ? 4.564 -1.011 -9.833 1.00 94.50 115 VAL A CA 1
ATOM 863 C C . VAL A 1 115 ? 3.385 -0.092 -10.183 1.00 94.50 115 VAL A C 1
ATOM 865 O O . VAL A 1 115 ? 3.442 0.587 -11.213 1.00 94.50 115 VAL A O 1
ATOM 868 N N . PRO A 1 116 ? 2.329 -0.023 -9.350 1.00 91.56 116 PRO A N 1
ATOM 869 C CA . PRO A 1 116 ? 1.247 0.949 -9.510 1.00 91.56 116 PRO A CA 1
ATOM 870 C C . PRO A 1 116 ? 1.752 2.396 -9.374 1.00 91.56 116 PRO A C 1
ATOM 872 O O . PRO A 1 116 ? 2.316 2.762 -8.345 1.00 91.56 116 PRO A O 1
ATOM 875 N N . GLY A 1 117 ? 1.529 3.230 -10.393 1.00 89.62 117 GLY A N 1
ATOM 876 C CA . GLY A 1 117 ? 1.944 4.638 -10.450 1.00 89.62 117 GLY A CA 1
ATOM 877 C C . GLY A 1 117 ? 2.891 4.978 -11.609 1.00 89.62 117 GLY A C 1
ATOM 878 O O . GLY A 1 117 ? 3.477 4.100 -12.241 1.00 89.62 117 GLY A O 1
ATOM 879 N N . ILE A 1 118 ? 3.051 6.278 -11.884 1.00 92.69 118 ILE A N 1
ATOM 880 C CA . ILE A 1 118 ? 4.016 6.814 -12.860 1.00 92.69 118 ILE A CA 1
ATOM 881 C C . ILE A 1 118 ? 5.328 7.129 -12.141 1.00 92.69 118 ILE A C 1
ATOM 883 O O . ILE A 1 118 ? 5.410 8.085 -11.370 1.00 92.69 118 ILE A O 1
ATOM 887 N N . PHE A 1 119 ? 6.370 6.359 -12.433 1.00 95.75 119 PHE A N 1
ATOM 888 C CA . PHE A 1 119 ? 7.714 6.573 -11.912 1.00 95.75 119 PHE A CA 1
ATOM 889 C C . PHE A 1 119 ? 8.658 6.873 -13.071 1.00 95.75 119 PHE A C 1
ATOM 891 O O . PHE A 1 119 ? 9.405 5.998 -13.492 1.00 95.75 119 PHE A O 1
ATOM 898 N N . SER A 1 120 ? 8.631 8.103 -13.595 1.00 95.81 120 SER A N 1
ATOM 899 C CA . SER A 1 120 ? 9.612 8.535 -14.602 1.00 95.81 120 SER A CA 1
ATOM 900 C C . SER A 1 120 ? 11.030 8.553 -14.033 1.00 95.81 120 SER A C 1
ATOM 902 O O . SER A 1 120 ? 11.212 8.580 -12.809 1.00 95.81 120 SER A O 1
ATOM 904 N N . ILE A 1 121 ? 12.058 8.606 -14.883 1.00 95.25 121 ILE A N 1
ATOM 905 C CA . ILE A 1 121 ? 13.442 8.644 -14.384 1.00 95.25 121 ILE A CA 1
ATOM 906 C C . ILE A 1 121 ? 13.710 9.861 -13.501 1.00 95.25 121 ILE A C 1
ATOM 908 O O . ILE A 1 121 ? 14.395 9.765 -12.480 1.00 95.25 121 ILE A O 1
ATOM 912 N N . ASP A 1 122 ? 13.120 11.003 -13.843 1.00 94.50 122 ASP A N 1
ATOM 913 C CA . ASP A 1 122 ? 13.259 12.234 -13.071 1.00 94.50 122 ASP A CA 1
ATOM 914 C C . ASP A 1 122 ? 12.556 12.149 -11.721 1.00 94.50 122 ASP A C 1
ATOM 916 O O . ASP A 1 122 ? 13.022 12.739 -10.742 1.00 94.50 122 ASP A O 1
ATOM 920 N N . TYR A 1 123 ? 11.456 11.398 -11.643 1.00 94.62 123 TYR A N 1
ATOM 921 C CA . TYR A 1 123 ? 10.803 11.102 -10.377 1.00 94.62 123 TYR A CA 1
ATOM 922 C C . TYR A 1 123 ? 11.647 10.137 -9.536 1.00 94.62 123 TYR A C 1
ATOM 924 O O . TYR A 1 123 ? 11.947 10.435 -8.380 1.00 94.62 123 TYR A O 1
ATOM 932 N N . LEU A 1 124 ? 12.127 9.040 -10.130 1.00 95.44 124 LEU A N 1
ATOM 933 C CA . LEU A 1 124 ? 12.993 8.058 -9.469 1.00 95.44 124 LEU A CA 1
ATOM 934 C C . LEU A 1 124 ? 14.278 8.692 -8.914 1.00 95.44 124 LEU A C 1
ATOM 936 O O . LEU A 1 124 ? 14.706 8.371 -7.807 1.00 95.44 124 LEU A O 1
ATOM 940 N N . ARG A 1 125 ? 14.868 9.661 -9.625 1.00 93.38 125 ARG A N 1
ATOM 941 C CA . ARG A 1 125 ? 16.041 10.420 -9.158 1.00 93.38 125 ARG A CA 1
ATOM 942 C C . ARG A 1 125 ? 15.779 11.255 -7.911 1.00 93.38 125 ARG A C 1
ATOM 944 O O . ARG A 1 125 ? 16.726 11.513 -7.166 1.00 93.38 125 ARG A O 1
ATOM 951 N N . LYS A 1 126 ? 14.539 11.677 -7.672 1.00 92.12 126 LYS A N 1
ATOM 952 C CA . LYS A 1 126 ? 14.147 12.468 -6.494 1.00 92.12 126 LYS A CA 1
ATOM 953 C C . LYS A 1 126 ? 13.814 11.596 -5.287 1.00 92.12 126 LYS A C 1
ATOM 955 O O . LYS A 1 126 ? 13.746 12.117 -4.177 1.00 92.12 126 LYS A O 1
ATOM 960 N N . LEU A 1 127 ? 13.626 10.291 -5.485 1.00 88.81 127 LEU A N 1
ATOM 961 C CA . LEU A 1 127 ? 13.367 9.371 -4.388 1.00 88.81 127 LEU A CA 1
ATOM 962 C C . LEU A 1 127 ? 14.574 9.273 -3.451 1.00 88.81 127 LEU A C 1
ATOM 964 O O . LEU A 1 127 ? 15.740 9.357 -3.859 1.00 88.81 127 LEU A O 1
ATOM 968 N N . VAL A 1 128 ? 14.268 9.082 -2.169 1.00 89.81 128 VAL A N 1
ATOM 969 C CA . VAL A 1 128 ? 15.270 8.826 -1.135 1.00 89.81 128 VAL A CA 1
ATOM 970 C C . VAL A 1 128 ? 15.916 7.470 -1.415 1.00 89.81 128 VAL A C 1
ATOM 972 O O . VAL A 1 128 ? 15.240 6.520 -1.817 1.00 89.81 128 VAL A O 1
ATOM 975 N N . PHE A 1 129 ? 17.226 7.366 -1.202 1.00 89.94 129 PHE A N 1
ATOM 976 C CA . PHE A 1 129 ? 17.932 6.094 -1.329 1.00 89.94 129 PHE A CA 1
ATOM 977 C C . PHE A 1 129 ? 17.274 5.021 -0.446 1.00 89.94 129 PHE A C 1
ATOM 979 O O . PHE A 1 129 ? 17.026 5.254 0.736 1.00 89.94 129 PHE A O 1
ATOM 986 N N . GLY A 1 130 ? 17.007 3.845 -1.011 1.00 85.88 130 GLY A N 1
ATOM 987 C CA . GLY A 1 130 ? 16.362 2.739 -0.306 1.00 85.88 130 GLY A CA 1
ATOM 988 C C . GLY A 1 130 ? 14.833 2.816 -0.273 1.00 85.88 130 GLY A C 1
ATOM 989 O O . GLY A 1 130 ? 14.213 2.039 0.452 1.00 85.88 130 GLY A O 1
ATOM 990 N N . THR A 1 131 ? 14.213 3.727 -1.036 1.00 91.06 131 THR A N 1
ATOM 991 C CA . THR A 1 131 ? 12.747 3.792 -1.166 1.00 91.06 131 THR A CA 1
ATOM 992 C C . THR A 1 131 ? 12.206 2.446 -1.638 1.00 91.06 131 THR A C 1
ATOM 994 O O . THR A 1 131 ? 12.725 1.871 -2.588 1.00 91.06 131 THR A O 1
ATOM 997 N N . LYS A 1 132 ? 11.155 1.943 -0.991 1.00 92.44 132 LYS A N 1
ATOM 998 C CA . LYS A 1 132 ? 10.499 0.688 -1.360 1.00 92.44 132 LYS A CA 1
ATOM 999 C C . LYS A 1 132 ? 9.214 0.975 -2.127 1.00 92.44 132 LYS A C 1
ATOM 1001 O O . LYS A 1 132 ? 8.357 1.694 -1.624 1.00 92.44 132 LYS A O 1
ATOM 1006 N N . LEU A 1 133 ? 9.098 0.414 -3.322 1.00 93.56 133 LEU A N 1
ATOM 1007 C CA . LEU A 1 133 ? 7.938 0.520 -4.197 1.00 93.56 133 LEU A CA 1
ATOM 1008 C C . LEU A 1 133 ? 7.183 -0.802 -4.176 1.00 93.56 133 LEU A C 1
ATOM 1010 O O . LEU A 1 133 ? 7.746 -1.831 -4.546 1.00 93.56 133 LEU A O 1
ATOM 1014 N N . GLU A 1 134 ? 5.935 -0.782 -3.717 1.00 92.06 134 GLU A N 1
ATOM 1015 C CA . GLU A 1 134 ? 5.083 -1.970 -3.732 1.00 92.06 134 GLU A CA 1
ATOM 1016 C C . GLU A 1 134 ? 4.726 -2.348 -5.170 1.00 92.06 134 GLU A C 1
ATOM 1018 O O . GLU A 1 134 ? 4.352 -1.507 -5.983 1.00 92.06 134 GLU A O 1
ATOM 1023 N N . THR A 1 135 ? 4.894 -3.624 -5.485 1.00 92.69 135 THR A N 1
ATOM 1024 C CA . THR A 1 135 ? 4.607 -4.193 -6.802 1.00 92.69 135 THR A CA 1
ATOM 1025 C C . THR A 1 135 ? 3.152 -4.643 -6.864 1.00 92.69 135 THR A C 1
ATOM 1027 O O . THR A 1 135 ? 2.446 -4.654 -5.857 1.00 92.69 135 THR A O 1
ATOM 1030 N N . LEU A 1 136 ? 2.694 -5.106 -8.022 1.00 86.81 136 LEU A N 1
ATOM 1031 C CA . LEU A 1 136 ? 1.370 -5.732 -8.127 1.00 86.81 136 LEU A CA 1
ATOM 1032 C C . LEU A 1 136 ? 1.258 -7.068 -7.389 1.00 86.81 136 LEU A C 1
ATOM 1034 O O . LEU A 1 136 ? 0.156 -7.573 -7.180 1.00 86.81 136 LEU A O 1
ATOM 1038 N N . SER A 1 137 ? 2.379 -7.631 -6.940 1.00 87.00 137 SER A N 1
ATOM 1039 C CA . SER A 1 137 ? 2.355 -8.683 -5.933 1.00 87.00 137 SER A CA 1
ATOM 1040 C C . SER A 1 137 ? 2.285 -8.060 -4.540 1.00 87.00 137 SER A C 1
ATOM 1042 O O . SER A 1 137 ? 3.292 -7.591 -4.012 1.00 87.00 137 SER A O 1
ATOM 1044 N N . SER A 1 138 ? 1.096 -8.090 -3.933 1.00 84.25 138 SER A N 1
ATOM 1045 C CA . SER A 1 138 ? 0.853 -7.518 -2.602 1.00 84.25 138 SER A CA 1
ATOM 1046 C C . SER A 1 138 ? 1.888 -7.973 -1.564 1.00 84.25 138 SER A C 1
ATOM 1048 O O . SER A 1 138 ? 2.267 -9.149 -1.503 1.00 84.25 138 SER A O 1
ATOM 1050 N N . GLY A 1 139 ? 2.377 -7.021 -0.762 1.00 82.50 139 GLY A N 1
ATOM 1051 C CA . GLY A 1 139 ? 3.404 -7.260 0.257 1.00 82.50 139 GLY A CA 1
ATOM 1052 C C . GLY A 1 139 ? 4.824 -7.437 -0.294 1.00 82.50 139 GLY A C 1
ATOM 1053 O O . GLY A 1 139 ? 5.774 -7.598 0.487 1.00 82.50 139 GLY A O 1
ATOM 1054 N N . ARG A 1 140 ? 5.001 -7.368 -1.621 1.00 88.75 140 ARG A N 1
ATOM 1055 C CA . ARG A 1 140 ? 6.306 -7.438 -2.279 1.00 88.75 140 ARG A CA 1
ATOM 1056 C C . ARG A 1 140 ? 6.715 -6.078 -2.809 1.00 88.75 140 ARG A C 1
ATOM 1058 O O . ARG A 1 140 ? 6.043 -5.515 -3.667 1.00 88.75 140 ARG A O 1
ATOM 1065 N N . CYS A 1 141 ? 7.837 -5.579 -2.307 1.00 93.75 141 CYS A N 1
ATOM 1066 C CA . CYS A 1 141 ? 8.374 -4.283 -2.666 1.00 93.75 141 CYS A CA 1
ATOM 1067 C C . CYS A 1 141 ? 9.734 -4.412 -3.340 1.00 93.75 141 CYS A C 1
ATOM 1069 O O . CYS A 1 141 ? 10.625 -5.107 -2.846 1.00 93.75 141 CYS A O 1
ATOM 1071 N N . ILE A 1 142 ? 9.905 -3.658 -4.417 1.00 94.69 142 ILE A N 1
ATOM 1072 C CA . ILE A 1 142 ? 11.188 -3.407 -5.059 1.00 94.69 142 ILE A CA 1
ATOM 1073 C C . ILE A 1 142 ? 11.858 -2.214 -4.382 1.00 94.69 142 ILE A C 1
ATOM 1075 O O . ILE A 1 142 ? 11.221 -1.200 -4.109 1.00 94.69 142 ILE A O 1
ATOM 1079 N N . THR A 1 143 ? 13.161 -2.308 -4.136 1.00 93.94 143 THR A N 1
ATOM 1080 C CA . THR A 1 143 ? 13.938 -1.203 -3.559 1.00 93.94 143 THR A CA 1
ATOM 1081 C C . THR A 1 143 ? 14.558 -0.347 -4.660 1.00 93.94 143 THR A C 1
ATOM 1083 O O . THR A 1 143 ? 15.198 -0.876 -5.565 1.00 93.94 143 THR A O 1
ATOM 1086 N N . VAL A 1 144 ? 14.428 0.971 -4.550 1.00 95.44 144 VAL A N 1
ATOM 1087 C CA . VAL A 1 144 ? 15.098 1.964 -5.391 1.00 95.44 144 VAL A CA 1
ATOM 1088 C C . VAL A 1 144 ? 16.372 2.415 -4.693 1.00 95.44 144 VAL A C 1
ATOM 1090 O O . VAL A 1 144 ? 16.337 2.977 -3.596 1.00 95.44 144 VAL A O 1
ATOM 1093 N N . THR A 1 145 ? 17.509 2.199 -5.336 1.00 91.62 145 THR A N 1
ATOM 1094 C CA . THR A 1 145 ? 18.815 2.688 -4.891 1.00 91.62 145 THR A CA 1
ATOM 1095 C C . THR A 1 145 ? 19.427 3.575 -5.961 1.00 91.62 145 THR A C 1
ATOM 1097 O O . THR A 1 145 ? 19.014 3.572 -7.118 1.00 91.62 145 THR A O 1
ATOM 1100 N N . SER A 1 146 ? 20.409 4.383 -5.582 1.00 91.44 146 SER A N 1
ATOM 1101 C CA . SER A 1 146 ? 21.070 5.281 -6.523 1.00 91.44 146 SER A CA 1
ATOM 1102 C C . SER A 1 146 ? 22.555 5.379 -6.247 1.00 91.44 146 SER A C 1
ATOM 1104 O O . SER A 1 146 ? 22.938 5.487 -5.082 1.00 91.44 146 SER A O 1
ATOM 1106 N N . ALA A 1 147 ? 23.358 5.432 -7.303 1.00 88.94 147 ALA A N 1
ATOM 1107 C CA . ALA A 1 147 ? 24.782 5.734 -7.233 1.00 88.94 147 ALA A CA 1
ATOM 1108 C C . ALA A 1 147 ? 25.091 6.996 -8.041 1.00 88.94 147 ALA A C 1
ATOM 1110 O O . ALA A 1 147 ? 24.338 7.380 -8.937 1.00 88.94 147 ALA A O 1
ATOM 1111 N N . PHE A 1 148 ? 26.198 7.653 -7.715 1.00 90.44 148 PHE A N 1
ATOM 1112 C CA . PHE A 1 148 ? 26.677 8.805 -8.466 1.00 90.44 148 PHE A CA 1
ATOM 1113 C C . PHE A 1 148 ? 27.865 8.387 -9.331 1.00 90.44 148 PHE A C 1
ATOM 1115 O O . PHE A 1 148 ? 28.812 7.781 -8.832 1.00 90.44 148 PHE A O 1
ATOM 1122 N N . ASN A 1 149 ? 27.808 8.698 -10.624 1.00 85.69 149 ASN A N 1
ATOM 1123 C CA . ASN A 1 149 ? 28.899 8.456 -11.554 1.00 85.69 149 ASN A CA 1
ATOM 1124 C C . ASN A 1 149 ? 29.715 9.740 -11.726 1.00 85.69 149 ASN A C 1
ATOM 1126 O O . ASN A 1 149 ? 29.265 10.694 -12.360 1.00 85.69 149 ASN A O 1
ATOM 1130 N N . ASN A 1 150 ? 30.932 9.740 -11.178 1.00 86.62 150 ASN A N 1
ATOM 1131 C CA . ASN A 1 150 ? 31.845 10.883 -11.232 1.00 86.62 150 ASN A CA 1
ATOM 1132 C C . ASN A 1 150 ? 32.326 11.204 -12.657 1.00 86.62 150 ASN A C 1
ATOM 1134 O O . ASN A 1 150 ? 32.618 12.359 -12.946 1.00 86.62 150 ASN A O 1
ATOM 1138 N N . ALA A 1 151 ? 32.405 10.212 -13.551 1.00 85.50 151 ALA A N 1
ATOM 1139 C CA . ALA A 1 151 ? 32.886 10.421 -14.916 1.00 85.50 151 ALA A CA 1
ATOM 1140 C C . ALA A 1 151 ? 31.863 11.177 -15.777 1.00 85.50 151 ALA A C 1
ATOM 1142 O O . ALA A 1 151 ? 32.236 11.994 -16.613 1.00 85.50 151 ALA A O 1
ATOM 1143 N N . THR A 1 152 ? 30.571 10.929 -15.553 1.00 84.88 152 THR A N 1
ATOM 1144 C CA . THR A 1 152 ? 29.472 11.552 -16.310 1.00 84.88 152 THR A CA 1
ATOM 1145 C C . THR A 1 152 ? 28.714 12.616 -15.515 1.00 84.88 152 THR A C 1
ATOM 1147 O O . THR A 1 152 ? 27.776 13.208 -16.041 1.00 84.88 152 THR A O 1
ATOM 1150 N N . ASN A 1 153 ? 29.105 12.865 -14.257 1.00 86.19 153 ASN A N 1
ATOM 1151 C CA . ASN A 1 153 ? 28.402 13.731 -13.301 1.00 86.19 153 ASN A CA 1
ATOM 1152 C C . ASN A 1 153 ? 26.890 13.452 -13.235 1.00 86.19 153 ASN A C 1
ATOM 1154 O O . ASN A 1 153 ? 26.071 14.369 -13.164 1.00 86.19 153 ASN A O 1
ATOM 1158 N N . SER A 1 154 ? 26.507 12.174 -13.279 1.00 86.00 154 SER A N 1
ATOM 1159 C CA . SER A 1 154 ? 25.105 11.762 -13.363 1.00 86.00 154 SER A CA 1
ATOM 1160 C C . SER A 1 154 ? 24.718 10.778 -12.259 1.00 86.00 154 SER A C 1
ATOM 1162 O O . SER A 1 154 ? 25.539 10.020 -11.739 1.00 86.00 154 SER A O 1
ATOM 1164 N N . LYS A 1 155 ? 23.437 10.808 -11.876 1.00 88.06 155 LYS A N 1
ATOM 1165 C CA . LYS A 1 155 ? 22.851 9.886 -10.897 1.00 88.06 155 LYS A CA 1
ATOM 1166 C C . LYS A 1 155 ? 22.306 8.655 -11.624 1.00 88.06 155 LYS A C 1
ATOM 1168 O O . LYS A 1 155 ? 21.335 8.775 -12.375 1.00 88.06 155 LYS A O 1
ATOM 1173 N N . ILE A 1 156 ? 22.913 7.499 -11.364 1.00 91.00 156 ILE A N 1
ATOM 1174 C CA . ILE A 1 156 ? 22.483 6.182 -11.845 1.00 91.00 156 ILE A CA 1
ATOM 1175 C C . ILE A 1 156 ? 21.446 5.627 -10.871 1.00 91.00 156 ILE A C 1
ATOM 1177 O O . ILE A 1 156 ? 21.618 5.721 -9.650 1.00 91.00 156 ILE A O 1
ATOM 1181 N N . ILE A 1 157 ? 20.363 5.067 -11.404 1.00 95.31 157 ILE A N 1
ATOM 1182 C CA . ILE A 1 157 ? 19.267 4.490 -10.624 1.00 95.31 157 ILE A CA 1
ATOM 1183 C C . ILE A 1 157 ? 19.277 2.975 -10.774 1.00 95.31 157 ILE A C 1
ATOM 1185 O O . ILE A 1 157 ? 19.399 2.445 -11.875 1.00 95.31 157 ILE A O 1
ATOM 1189 N N . PHE A 1 158 ? 19.105 2.301 -9.644 1.00 95.56 158 PHE A N 1
ATOM 1190 C CA . PHE A 1 158 ? 19.029 0.855 -9.543 1.00 95.56 158 PHE A CA 1
ATOM 1191 C C . PHE A 1 158 ? 17.693 0.459 -8.919 1.00 95.56 158 PHE A C 1
ATOM 1193 O O . PHE A 1 158 ? 17.222 1.084 -7.967 1.00 95.56 158 PHE A O 1
ATOM 1200 N N . ILE A 1 159 ? 17.111 -0.610 -9.438 1.00 96.19 159 ILE A N 1
ATOM 1201 C CA . ILE A 1 159 ? 15.813 -1.162 -9.071 1.00 96.19 159 ILE A CA 1
ATOM 1202 C C . ILE A 1 159 ? 16.060 -2.606 -8.653 1.00 96.19 159 ILE A C 1
ATOM 1204 O O . ILE A 1 159 ? 16.540 -3.415 -9.438 1.00 96.19 159 ILE A O 1
ATOM 1208 N N . GLY A 1 160 ? 15.832 -2.920 -7.378 1.00 89.94 160 GLY A N 1
ATOM 1209 C CA . GLY A 1 160 ? 16.155 -4.238 -6.825 1.00 89.94 160 GLY A CA 1
ATOM 1210 C C . GLY A 1 160 ? 17.645 -4.597 -6.919 1.00 89.94 160 GLY A C 1
ATOM 1211 O O . GLY A 1 160 ? 17.981 -5.775 -6.920 1.00 89.94 160 GLY A O 1
ATOM 1212 N N . GLY A 1 161 ? 18.530 -3.596 -7.016 1.00 88.06 161 GLY A N 1
ATOM 1213 C CA . GLY A 1 161 ? 19.968 -3.783 -7.240 1.00 88.06 161 GLY A CA 1
ATOM 1214 C C . GLY A 1 161 ? 20.388 -3.893 -8.712 1.00 88.06 161 GLY A C 1
ATOM 1215 O O . GLY A 1 161 ? 21.579 -4.004 -8.977 1.00 88.06 161 GLY A O 1
ATOM 1216 N N . VAL A 1 162 ? 19.446 -3.819 -9.657 1.00 92.81 162 VAL A N 1
ATOM 1217 C CA . VAL A 1 162 ? 19.699 -3.888 -11.105 1.00 92.81 162 VAL A CA 1
ATOM 1218 C C . VAL A 1 162 ? 19.632 -2.492 -11.720 1.00 92.81 162 VAL A C 1
ATOM 1220 O O . VAL A 1 162 ? 18.723 -1.726 -11.407 1.00 92.81 162 VAL A O 1
ATOM 1223 N N . GLU A 1 163 ? 20.584 -2.136 -12.579 1.00 93.94 163 GLU A N 1
ATOM 1224 C CA . GLU A 1 163 ? 20.640 -0.812 -13.210 1.00 93.94 163 GLU A CA 1
ATOM 1225 C C . GLU A 1 163 ? 19.505 -0.600 -14.225 1.00 93.94 163 GLU A C 1
ATOM 1227 O O . GLU A 1 163 ? 19.185 -1.488 -15.023 1.00 93.94 163 GLU A O 1
ATOM 1232 N N . ILE A 1 164 ? 18.924 0.606 -14.222 1.00 96.06 164 ILE A N 1
ATOM 1233 C CA . ILE A 1 164 ? 18.096 1.087 -15.333 1.00 96.06 164 ILE A CA 1
ATOM 1234 C C . ILE A 1 164 ? 19.022 1.609 -16.435 1.00 96.06 164 ILE A C 1
ATOM 1236 O O . ILE A 1 164 ? 19.562 2.708 -16.314 1.00 96.06 164 ILE A O 1
ATOM 1240 N N . THR A 1 165 ? 19.157 0.864 -17.531 1.00 93.31 165 THR A N 1
ATOM 1241 C CA . THR A 1 165 ? 20.009 1.278 -18.660 1.00 93.31 165 THR A CA 1
ATOM 1242 C C . THR A 1 165 ? 19.296 2.168 -19.656 1.00 93.31 165 THR A C 1
ATOM 1244 O O . THR A 1 165 ? 19.906 3.073 -20.218 1.00 93.31 165 THR A O 1
ATOM 1247 N N . HIS A 1 166 ? 18.005 1.919 -19.889 1.00 95.62 166 HIS A N 1
ATOM 1248 C CA . HIS A 1 166 ? 17.192 2.741 -20.784 1.00 95.62 166 HIS A CA 1
ATOM 1249 C C . HIS A 1 166 ? 15.995 3.271 -20.002 1.00 95.62 166 HIS A C 1
ATOM 1251 O O . HIS A 1 166 ? 14.962 2.593 -19.923 1.00 95.62 166 HIS A O 1
ATOM 1257 N N . PRO A 1 167 ? 16.154 4.440 -19.361 1.00 95.94 167 PRO A N 1
ATOM 1258 C CA . PRO A 1 167 ? 15.064 5.081 -18.654 1.00 95.94 167 PRO A CA 1
ATOM 1259 C C . PRO A 1 167 ? 13.987 5.572 -19.620 1.00 95.94 167 PRO A C 1
ATOM 1261 O O . PRO A 1 167 ? 14.312 6.018 -20.717 1.00 95.94 167 PRO A O 1
ATOM 1264 N N . ASP A 1 168 ? 12.727 5.532 -19.184 1.00 95.44 168 ASP A N 1
ATOM 1265 C CA . ASP A 1 168 ? 11.567 6.072 -19.910 1.00 95.44 168 ASP A CA 1
ATOM 1266 C C . ASP A 1 168 ? 11.505 5.617 -21.383 1.00 95.44 168 ASP A C 1
ATOM 1268 O O . ASP A 1 168 ? 11.105 6.369 -22.271 1.00 95.44 168 ASP A O 1
ATOM 1272 N N . LEU A 1 169 ? 11.890 4.360 -21.645 1.00 96.50 169 LEU A N 1
ATOM 1273 C CA . LEU A 1 169 ? 11.885 3.737 -22.974 1.00 96.50 169 LEU A CA 1
ATOM 1274 C C . LEU A 1 169 ? 10.500 3.815 -23.637 1.00 96.50 169 LEU A C 1
ATOM 1276 O O . LEU A 1 169 ? 10.388 3.869 -24.860 1.00 96.50 169 LEU A O 1
ATOM 1280 N N . PHE A 1 170 ? 9.451 3.839 -22.819 1.00 96.38 170 PHE A N 1
ATOM 1281 C CA . PHE A 1 170 ? 8.105 4.189 -23.233 1.00 96.38 170 PHE A CA 1
ATOM 1282 C C . PHE A 1 170 ? 7.434 5.029 -22.153 1.00 96.38 170 PHE A C 1
ATOM 1284 O O . PHE A 1 170 ? 7.545 4.712 -20.968 1.00 96.38 170 PHE A O 1
ATOM 1291 N N . TYR A 1 171 ? 6.705 6.065 -22.568 1.00 93.69 171 TYR A N 1
ATOM 1292 C CA . TYR A 1 171 ? 5.866 6.859 -21.682 1.00 93.69 171 TYR A CA 1
ATOM 1293 C C . TYR A 1 171 ? 4.692 7.475 -22.449 1.00 93.69 171 TYR A C 1
ATOM 1295 O O . TYR A 1 171 ? 4.893 8.296 -23.341 1.00 93.69 171 TYR A O 1
ATOM 1303 N N . ASN A 1 172 ? 3.460 7.100 -22.093 1.00 87.50 172 ASN A N 1
ATOM 1304 C CA . ASN A 1 172 ? 2.232 7.632 -22.707 1.00 87.50 172 ASN A CA 1
ATOM 1305 C C . ASN A 1 172 ? 1.273 8.292 -21.697 1.00 87.50 172 ASN A C 1
ATOM 1307 O O . ASN A 1 172 ? 0.083 8.428 -21.969 1.00 87.50 172 ASN A O 1
ATOM 1311 N N . GLY A 1 173 ? 1.761 8.648 -20.506 1.00 83.94 173 GLY A N 1
ATOM 1312 C CA . GLY A 1 173 ? 0.941 9.203 -19.421 1.00 83.94 173 GLY A CA 1
ATOM 1313 C C . GLY A 1 173 ? 0.197 8.165 -18.570 1.00 83.94 173 GLY A C 1
ATOM 1314 O O . GLY A 1 173 ? -0.200 8.490 -17.455 1.00 83.94 173 GLY A O 1
ATOM 1315 N N . LEU A 1 174 ? 0.062 6.918 -19.037 1.00 87.88 174 LEU A N 1
ATOM 1316 C CA . LEU A 1 174 ? -0.552 5.811 -18.287 1.00 87.88 174 LEU A CA 1
ATOM 1317 C C . LEU A 1 174 ? 0.442 4.695 -17.961 1.00 87.88 174 LEU A C 1
ATOM 1319 O O . LEU A 1 174 ? 0.388 4.112 -16.885 1.00 87.88 174 LEU A O 1
ATOM 1323 N N . VAL A 1 175 ? 1.361 4.406 -18.874 1.00 92.19 175 VAL A N 1
ATOM 1324 C CA . VAL A 1 175 ? 2.369 3.357 -18.748 1.00 92.19 175 VAL A CA 1
ATOM 1325 C C . VAL A 1 175 ? 3.744 3.991 -18.909 1.00 92.19 175 VAL A C 1
ATOM 1327 O O . VAL A 1 175 ? 3.977 4.728 -19.869 1.00 92.19 175 VAL A O 1
ATOM 1330 N N . VAL A 1 176 ? 4.649 3.688 -17.982 1.00 96.25 176 VAL A N 1
ATOM 1331 C CA . VAL A 1 176 ? 6.089 3.955 -18.107 1.00 96.25 176 VAL A CA 1
ATOM 1332 C C . VAL A 1 176 ? 6.823 2.628 -18.205 1.00 96.25 176 VAL A C 1
ATOM 1334 O O . VAL A 1 176 ? 6.525 1.711 -17.443 1.00 96.25 176 VAL A O 1
ATOM 1337 N N . ILE A 1 177 ? 7.798 2.513 -19.102 1.00 97.88 177 ILE A N 1
ATOM 1338 C CA . ILE A 1 177 ? 8.655 1.326 -19.196 1.00 97.88 177 ILE A CA 1
ATOM 1339 C C . ILE A 1 177 ? 10.114 1.745 -19.104 1.00 97.88 177 ILE A C 1
ATOM 1341 O O . ILE A 1 177 ? 10.584 2.560 -19.891 1.00 97.88 177 ILE A O 1
ATOM 1345 N N . HIS A 1 178 ? 10.834 1.144 -18.163 1.00 97.94 178 HIS A N 1
ATOM 1346 C CA . HIS A 1 178 ? 12.283 1.267 -18.008 1.00 97.94 178 HIS A CA 1
ATOM 1347 C C . HIS A 1 178 ? 12.937 -0.056 -18.370 1.00 97.94 178 HIS A C 1
ATOM 1349 O O . HIS A 1 178 ? 12.504 -1.093 -17.873 1.00 97.94 178 HIS A O 1
ATOM 1355 N N . ARG A 1 179 ? 14.000 -0.050 -19.175 1.00 96.75 179 ARG A N 1
ATOM 1356 C CA . ARG A 1 179 ? 14.787 -1.269 -19.416 1.00 96.75 179 ARG A CA 1
ATOM 1357 C C . ARG A 1 179 ? 15.775 -1.503 -18.279 1.00 96.75 179 ARG A C 1
ATOM 1359 O O . ARG A 1 179 ? 16.526 -0.593 -17.925 1.00 96.75 179 ARG A O 1
ATOM 1366 N N . LEU A 1 180 ? 15.823 -2.737 -17.789 1.00 95.75 180 LEU A N 1
ATOM 1367 C CA . LEU A 1 180 ? 16.832 -3.214 -16.848 1.00 95.75 180 LEU A CA 1
ATOM 1368 C C . LEU A 1 180 ? 17.938 -4.004 -17.560 1.00 95.75 180 LEU A C 1
ATOM 1370 O O . LEU A 1 180 ? 17.672 -4.756 -18.501 1.00 95.75 180 LEU A O 1
ATOM 1374 N N . GLU A 1 181 ? 19.172 -3.875 -17.076 1.00 87.94 181 GLU A N 1
ATOM 1375 C CA . GLU A 1 181 ? 20.294 -4.742 -17.462 1.00 87.94 181 GLU A CA 1
ATOM 1376 C C . GLU A 1 181 ? 20.477 -5.867 -16.442 1.00 87.94 181 GLU A C 1
ATOM 1378 O O . GLU A 1 181 ? 21.253 -5.779 -15.495 1.00 87.94 181 GLU A O 1
ATOM 1383 N N . GLY A 1 182 ? 19.691 -6.926 -16.621 1.00 88.12 182 GLY A N 1
ATOM 1384 C CA . GLY A 1 182 ? 19.567 -8.023 -15.668 1.00 88.12 182 GLY A CA 1
ATOM 1385 C C . GLY A 1 182 ? 18.107 -8.273 -15.319 1.00 88.12 182 GLY A C 1
ATOM 1386 O O . GLY A 1 182 ? 17.206 -7.716 -15.944 1.00 88.12 182 GLY A O 1
ATOM 1387 N N . PHE A 1 183 ? 17.874 -9.123 -14.326 1.00 87.62 183 PHE A N 1
ATOM 1388 C CA . PHE A 1 183 ? 16.548 -9.376 -13.772 1.00 87.62 183 PHE A CA 1
ATOM 1389 C C . PHE A 1 183 ? 16.599 -9.306 -12.248 1.00 87.62 183 PHE A C 1
ATOM 1391 O O . PHE A 1 183 ? 17.636 -9.573 -11.639 1.00 87.62 183 PHE A O 1
ATOM 1398 N N . ILE A 1 184 ? 15.474 -8.950 -11.632 1.00 89.38 184 ILE A N 1
ATOM 1399 C CA . ILE A 1 184 ? 15.339 -8.952 -10.177 1.00 89.38 184 ILE A CA 1
ATOM 1400 C C . ILE A 1 184 ? 14.804 -10.326 -9.778 1.00 89.38 184 ILE A C 1
ATOM 1402 O O . ILE A 1 184 ? 13.790 -10.784 -10.306 1.00 89.38 184 ILE A O 1
ATOM 1406 N N . SER A 1 185 ? 15.496 -11.012 -8.870 1.00 82.44 185 SER A N 1
ATOM 1407 C CA . SER A 1 185 ? 15.039 -12.308 -8.368 1.00 82.44 185 SER A CA 1
ATOM 1408 C C . SER A 1 185 ? 13.706 -12.175 -7.616 1.00 82.44 185 SER A C 1
ATOM 1410 O O . SER A 1 185 ? 13.381 -11.087 -7.129 1.00 82.44 185 SER A O 1
ATOM 1412 N N . PRO A 1 186 ? 12.919 -13.264 -7.497 1.00 85.50 186 PRO A N 1
ATOM 1413 C CA . PRO A 1 186 ? 11.618 -13.195 -6.852 1.00 85.50 186 PRO A CA 1
ATOM 1414 C C . PRO A 1 186 ? 11.683 -12.572 -5.450 1.00 85.50 186 PRO A C 1
ATOM 1416 O O . PRO A 1 186 ? 12.382 -13.058 -4.559 1.00 85.50 186 PRO A O 1
ATOM 1419 N N . LEU A 1 187 ? 10.921 -11.502 -5.246 1.00 87.06 187 LEU A N 1
ATOM 1420 C CA . LEU A 1 187 ? 10.955 -10.668 -4.051 1.00 87.06 187 LEU A CA 1
ATOM 1421 C C . LEU A 1 187 ? 10.488 -11.448 -2.825 1.00 87.06 187 LEU A C 1
ATOM 1423 O O . LEU A 1 187 ? 9.600 -12.292 -2.896 1.00 87.06 187 LEU A O 1
ATOM 1427 N N . SER A 1 188 ? 11.008 -11.148 -1.642 1.00 82.75 188 SER A N 1
ATOM 1428 C CA . SER A 1 188 ? 10.481 -11.780 -0.427 1.00 82.75 188 SER A CA 1
ATOM 1429 C C . SER A 1 188 ? 9.026 -11.337 -0.156 1.00 82.75 188 SER A C 1
ATOM 1431 O O . SER A 1 188 ? 8.735 -10.149 -0.326 1.00 82.75 188 SER A O 1
ATOM 1433 N N . PRO A 1 189 ? 8.121 -12.214 0.335 1.00 82.50 189 PRO A N 1
ATOM 1434 C CA . PRO A 1 189 ? 6.774 -11.827 0.791 1.00 82.50 189 PRO A CA 1
ATOM 1435 C C . PRO A 1 189 ? 6.759 -10.768 1.903 1.00 82.50 189 PRO A C 1
ATOM 1437 O O . PRO A 1 189 ? 5.714 -10.221 2.231 1.00 82.50 189 PRO A O 1
ATOM 1440 N N . VAL A 1 190 ? 7.911 -10.517 2.530 1.00 79.88 190 VAL A N 1
ATOM 1441 C CA . VAL A 1 190 ? 8.086 -9.519 3.591 1.00 79.88 190 VAL A CA 1
ATOM 1442 C C . VAL A 1 190 ? 8.990 -8.367 3.150 1.00 79.88 190 VAL A C 1
ATOM 1444 O O . VAL A 1 190 ? 9.461 -7.605 3.987 1.00 79.88 190 VAL A O 1
ATOM 1447 N N . SER A 1 191 ? 9.260 -8.226 1.850 1.00 82.56 191 SER A N 1
ATOM 1448 C CA . SER A 1 191 ? 10.174 -7.204 1.321 1.00 82.56 191 SER A CA 1
ATOM 1449 C C . SER A 1 191 ? 9.676 -5.781 1.559 1.00 82.56 191 SER A C 1
ATOM 1451 O O . SER A 1 191 ? 10.504 -4.898 1.772 1.00 82.56 191 SER A O 1
ATOM 1453 N N . CYS A 1 192 ? 8.365 -5.548 1.656 1.00 83.44 192 CYS A N 1
ATOM 1454 C CA . CYS A 1 192 ? 7.827 -4.254 2.088 1.00 83.44 192 CYS A CA 1
ATOM 1455 C C . CYS A 1 192 ? 8.091 -3.940 3.572 1.00 83.44 192 CYS A C 1
ATOM 1457 O O . CYS A 1 192 ? 8.049 -2.782 3.980 1.00 83.44 192 CYS A O 1
ATOM 1459 N N . ASN A 1 193 ? 8.428 -4.938 4.393 1.00 76.88 193 ASN A N 1
ATOM 1460 C CA . ASN A 1 193 ? 8.725 -4.740 5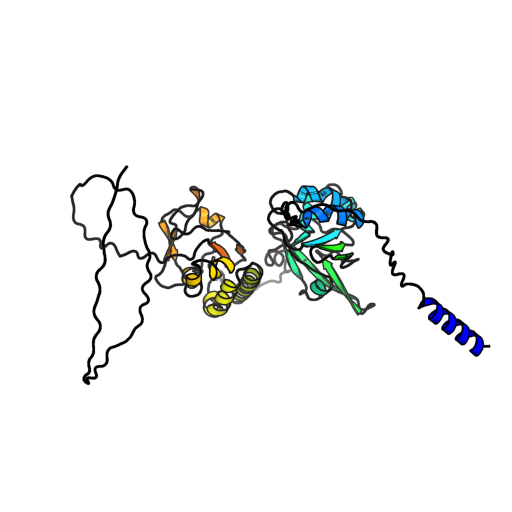.806 1.00 76.88 193 ASN A CA 1
ATOM 1461 C C . ASN A 1 193 ? 10.178 -4.253 5.974 1.00 76.88 193 ASN A C 1
ATOM 1463 O O . ASN A 1 193 ? 11.138 -4.966 5.678 1.00 76.88 193 ASN A O 1
ATOM 1467 N N . VAL A 1 194 ? 10.357 -2.997 6.385 1.00 61.06 194 VAL A N 1
ATOM 1468 C CA . VAL A 1 194 ? 11.678 -2.354 6.532 1.00 61.06 194 VAL A CA 1
ATOM 1469 C C . VAL A 1 194 ? 12.468 -2.894 7.735 1.00 61.06 194 VAL A C 1
ATOM 1471 O O . VAL A 1 194 ? 13.693 -2.874 7.702 1.00 61.06 194 VAL A O 1
ATOM 1474 N N . GLU A 1 195 ? 11.816 -3.472 8.748 1.00 50.88 195 GLU A N 1
ATOM 1475 C CA . GLU A 1 195 ? 12.473 -3.809 10.024 1.00 50.88 195 GLU A CA 1
ATOM 1476 C C . GLU A 1 195 ? 13.019 -5.243 10.132 1.00 50.88 195 GLU A C 1
ATOM 1478 O O . GLU A 1 195 ? 13.839 -5.519 11.007 1.00 50.88 195 GLU A O 1
ATOM 1483 N N . ARG A 1 196 ? 12.647 -6.170 9.237 1.00 45.84 196 ARG A N 1
ATOM 1484 C CA . ARG A 1 196 ? 13.183 -7.549 9.282 1.00 45.84 196 ARG A CA 1
ATOM 1485 C C . ARG A 1 196 ? 14.526 -7.720 8.549 1.00 45.84 196 ARG A C 1
ATOM 1487 O O . ARG A 1 196 ? 15.241 -8.685 8.784 1.00 45.84 196 ARG A O 1
ATOM 1494 N N . ILE A 1 197 ? 14.896 -6.800 7.657 1.00 43.97 197 ILE A N 1
ATOM 1495 C CA . ILE A 1 197 ? 16.117 -6.942 6.837 1.00 43.97 197 ILE A CA 1
ATOM 1496 C C . ILE A 1 197 ? 17.346 -6.379 7.569 1.00 43.97 197 ILE A C 1
ATOM 1498 O O . ILE A 1 197 ? 18.452 -6.876 7.387 1.00 43.97 197 ILE A O 1
ATOM 1502 N N . THR A 1 198 ? 17.151 -5.424 8.485 1.00 44.81 198 THR A N 1
ATOM 1503 C CA . THR A 1 198 ? 18.206 -4.955 9.402 1.00 44.81 198 THR A CA 1
ATOM 1504 C C . THR A 1 198 ? 18.546 -5.975 10.494 1.00 44.81 198 THR A C 1
ATOM 1506 O O . THR A 1 198 ? 19.551 -5.816 11.179 1.00 44.81 198 THR A O 1
ATOM 1509 N N . SER A 1 199 ? 17.751 -7.042 10.644 1.00 38.34 199 SER A N 1
ATOM 1510 C CA . SER A 1 199 ? 18.002 -8.150 11.578 1.00 38.34 199 SER A CA 1
ATOM 1511 C C . SER A 1 199 ? 18.740 -9.344 10.948 1.00 38.34 199 SER A C 1
ATOM 1513 O O . SER A 1 199 ? 19.029 -10.303 11.657 1.00 38.34 199 SER A O 1
ATOM 1515 N N . PHE A 1 200 ? 19.077 -9.297 9.650 1.00 43.19 200 PHE A N 1
ATOM 1516 C CA . PHE A 1 200 ? 19.743 -10.403 8.938 1.00 43.19 200 PHE A CA 1
ATOM 1517 C C . PHE A 1 200 ? 21.177 -10.115 8.468 1.00 43.19 200 PHE A C 1
ATOM 1519 O O . PHE A 1 200 ? 21.838 -11.011 7.946 1.00 43.19 200 PHE A O 1
ATOM 1526 N N . SER A 1 201 ? 21.703 -8.909 8.680 1.00 36.38 201 SER A N 1
ATOM 1527 C CA . SER A 1 201 ? 23.104 -8.588 8.392 1.00 36.38 201 SER A CA 1
ATOM 1528 C C . SER A 1 201 ? 23.994 -8.831 9.618 1.00 36.38 201 SER A C 1
ATOM 1530 O O . SER A 1 201 ? 24.196 -7.926 10.417 1.00 36.38 201 SER A O 1
ATOM 1532 N N . SER A 1 202 ? 24.519 -10.060 9.692 1.00 36.28 202 SER A N 1
ATOM 1533 C CA . SER A 1 202 ? 25.751 -10.524 10.366 1.00 36.28 202 SER A CA 1
ATOM 1534 C C . SER A 1 202 ? 25.903 -10.352 11.896 1.00 36.28 202 SER A C 1
ATOM 1536 O O . SER A 1 202 ? 25.546 -9.324 12.466 1.00 36.28 202 SER A O 1
ATOM 1538 N N . PRO A 1 203 ? 26.479 -11.353 12.596 1.00 35.34 203 PRO A N 1
ATOM 1539 C CA . PRO A 1 203 ? 26.613 -11.335 14.051 1.00 35.34 203 PRO A CA 1
ATOM 1540 C C . PRO A 1 203 ? 27.678 -10.314 14.490 1.00 35.34 203 PRO A C 1
ATOM 1542 O O . PRO A 1 203 ? 28.758 -10.279 13.896 1.00 35.34 203 PRO A O 1
ATOM 1545 N N . PRO A 1 204 ? 27.450 -9.522 15.553 1.00 38.44 204 PRO A N 1
ATOM 1546 C CA . PRO A 1 204 ? 28.531 -8.784 16.178 1.00 38.44 204 PRO A CA 1
ATOM 1547 C C . PRO A 1 204 ? 29.438 -9.786 16.894 1.00 38.44 204 PRO A C 1
ATOM 1549 O O . PRO A 1 204 ? 29.027 -10.472 17.831 1.00 38.44 204 PRO A O 1
ATOM 1552 N N . SER A 1 205 ? 30.684 -9.870 16.441 1.00 41.09 205 SER A N 1
ATOM 1553 C CA . SER A 1 205 ? 31.794 -10.444 17.193 1.00 41.09 205 SER A CA 1
ATOM 1554 C C . SER A 1 205 ? 31.830 -9.858 18.610 1.00 41.09 205 SER A C 1
ATOM 1556 O O . SER A 1 205 ? 31.851 -8.638 18.782 1.00 41.09 205 SER A O 1
ATOM 1558 N N . GLN A 1 206 ? 31.826 -10.740 19.615 1.00 42.44 206 GLN A N 1
ATOM 1559 C CA . GLN A 1 206 ? 32.044 -10.400 21.024 1.00 42.44 206 GLN A CA 1
ATOM 1560 C C . GLN A 1 206 ? 33.364 -9.636 21.218 1.00 42.44 206 GLN A C 1
ATOM 1562 O O . GLN A 1 206 ? 34.330 -9.864 20.486 1.00 42.44 206 GLN A O 1
ATOM 1567 N N . PRO A 1 207 ? 33.442 -8.818 22.279 1.00 44.53 207 PRO A N 1
ATOM 1568 C CA . PRO A 1 207 ? 34.294 -9.243 23.389 1.00 44.53 207 PRO A CA 1
ATOM 1569 C C . PRO A 1 207 ? 33.624 -9.128 24.772 1.00 44.53 207 PRO A C 1
ATOM 1571 O O . PRO A 1 207 ? 33.105 -8.090 25.166 1.00 44.53 207 PRO A O 1
ATOM 1574 N N . SER A 1 208 ? 33.655 -10.263 25.473 1.00 39.69 208 SER A N 1
ATOM 1575 C CA . SER A 1 208 ? 34.016 -10.490 26.885 1.00 39.69 208 SER A CA 1
ATOM 1576 C C . SER A 1 208 ? 33.774 -9.430 27.987 1.00 39.69 208 SER A C 1
ATOM 1578 O O . SER 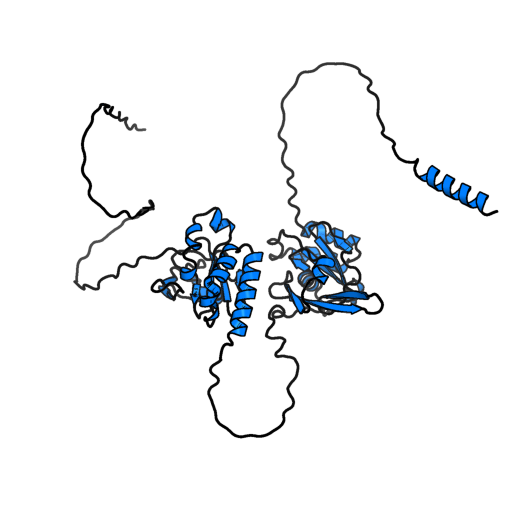A 1 208 ? 34.455 -8.412 28.040 1.00 39.69 208 SER A O 1
ATOM 1580 N N . VAL A 1 209 ? 33.005 -9.897 28.991 1.00 45.09 209 VAL A N 1
ATOM 1581 C CA . VAL A 1 209 ? 33.207 -9.807 30.463 1.00 45.09 209 VAL A CA 1
ATOM 1582 C C . VAL A 1 209 ? 32.735 -8.535 31.194 1.00 45.09 209 VAL A C 1
ATOM 1584 O O . VAL A 1 209 ? 33.281 -7.452 31.026 1.00 45.09 209 VAL A O 1
ATOM 1587 N N . GLY A 1 210 ? 31.778 -8.732 32.115 1.00 34.47 210 GLY A N 1
ATOM 1588 C CA . GLY A 1 210 ? 31.408 -7.795 33.186 1.00 34.47 210 GLY A CA 1
ATOM 1589 C C . GLY A 1 210 ? 30.019 -8.083 33.779 1.00 34.47 210 GLY A C 1
ATOM 1590 O O . GLY A 1 210 ? 29.022 -7.989 33.075 1.00 34.47 210 GLY A O 1
ATOM 1591 N N . ASP A 1 211 ? 29.964 -8.461 35.056 1.00 37.03 211 ASP A N 1
ATOM 1592 C CA . ASP A 1 211 ? 28.843 -9.052 35.811 1.00 37.03 211 ASP A CA 1
ATOM 1593 C C . ASP A 1 211 ? 27.506 -8.263 35.926 1.00 37.03 211 ASP A C 1
ATOM 1595 O O . ASP A 1 211 ? 27.516 -7.072 36.209 1.00 37.03 211 ASP A O 1
ATOM 1599 N N . ARG A 1 212 ? 26.378 -9.007 35.790 1.00 42.03 212 ARG A N 1
ATOM 1600 C CA . ARG A 1 212 ? 25.078 -9.074 36.554 1.00 42.03 212 ARG A CA 1
ATOM 1601 C C . ARG A 1 212 ? 24.397 -7.763 37.092 1.00 42.03 212 ARG A C 1
ATOM 1603 O O . ARG A 1 212 ? 25.114 -6.871 37.509 1.00 42.03 212 ARG A O 1
ATOM 1610 N N . PRO A 1 213 ? 23.038 -7.628 37.263 1.00 46.06 213 PRO A N 1
ATOM 1611 C CA . PRO A 1 213 ? 21.935 -8.608 37.217 1.00 46.06 213 PRO A CA 1
ATOM 1612 C C . PRO A 1 213 ? 20.771 -8.330 36.248 1.00 46.06 213 PRO A C 1
ATOM 1614 O O . PRO A 1 213 ? 20.419 -7.204 35.915 1.00 46.06 213 PRO A O 1
ATOM 1617 N N . THR A 1 214 ? 20.099 -9.436 35.925 1.00 43.94 214 THR A N 1
ATOM 1618 C CA . THR A 1 214 ? 18.706 -9.593 35.485 1.00 43.94 214 THR A CA 1
ATOM 1619 C C . THR A 1 214 ? 17.775 -8.413 35.800 1.00 43.94 214 THR A C 1
ATOM 1621 O O . THR A 1 214 ? 17.235 -8.308 36.903 1.00 43.94 214 THR A O 1
ATOM 1624 N N . LYS A 1 215 ? 17.498 -7.590 34.786 1.00 37.06 215 LYS A N 1
ATOM 1625 C CA . LYS A 1 215 ? 16.235 -6.857 34.665 1.00 37.06 215 LYS A CA 1
ATOM 1626 C C . LYS A 1 215 ? 15.482 -7.414 33.467 1.00 37.06 215 LYS A C 1
ATOM 1628 O O . LYS A 1 215 ? 15.975 -7.405 32.344 1.00 37.06 215 LYS A O 1
ATOM 1633 N N . THR A 1 216 ? 14.298 -7.932 33.760 1.00 36.09 216 THR A N 1
ATOM 1634 C CA .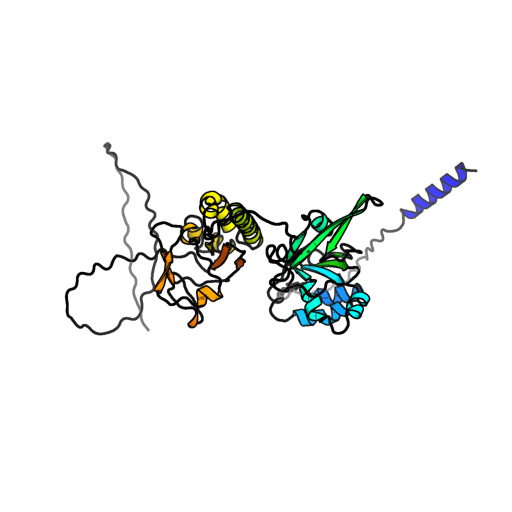 THR A 1 216 ? 13.202 -8.211 32.838 1.00 36.09 216 THR A CA 1
ATO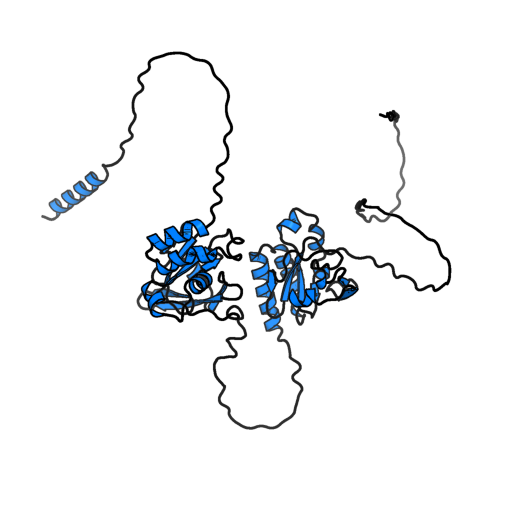M 1635 C C . THR A 1 216 ? 13.153 -7.147 31.742 1.00 36.09 216 THR A C 1
ATOM 1637 O O . THR A 1 216 ? 12.957 -5.964 32.023 1.00 36.09 216 THR A O 1
ATOM 1640 N N . ILE A 1 217 ? 13.364 -7.564 30.491 1.00 37.00 217 ILE A N 1
ATOM 1641 C CA . ILE A 1 217 ? 13.218 -6.709 29.312 1.00 37.00 217 ILE A CA 1
ATOM 1642 C C . ILE A 1 217 ? 11.717 -6.501 29.105 1.00 37.00 217 ILE A C 1
ATOM 1644 O O . ILE A 1 217 ? 11.067 -7.187 28.322 1.00 37.00 217 ILE A O 1
ATOM 1648 N N . SER A 1 218 ? 11.142 -5.562 29.848 1.00 39.84 218 SER A N 1
ATOM 1649 C CA . SER A 1 218 ? 9.917 -4.895 29.427 1.00 39.84 218 SER A CA 1
ATOM 1650 C C . SER A 1 218 ? 10.269 -4.165 28.136 1.00 39.84 218 SER A C 1
ATOM 1652 O O . SER A 1 218 ? 11.152 -3.306 28.152 1.00 39.84 218 SER A O 1
ATOM 1654 N N . SER A 1 219 ? 9.650 -4.537 27.012 1.00 45.53 219 SER A N 1
ATOM 1655 C CA . SER A 1 219 ? 9.902 -3.914 25.712 1.00 45.53 219 SER A CA 1
ATOM 1656 C C . SER A 1 219 ? 9.600 -2.416 25.791 1.00 45.53 219 SER A C 1
ATOM 1658 O O . SER A 1 219 ? 8.454 -1.982 25.645 1.00 45.53 219 SER A O 1
ATOM 1660 N N . ALA A 1 220 ? 10.630 -1.617 26.050 1.00 44.25 220 ALA A N 1
ATOM 1661 C CA . ALA A 1 220 ? 10.570 -0.176 25.939 1.00 44.25 220 ALA A CA 1
ATOM 1662 C C . ALA A 1 220 ? 10.334 0.142 24.458 1.00 44.25 220 ALA A C 1
ATOM 1664 O O . ALA A 1 220 ? 11.256 0.143 23.645 1.00 44.25 220 ALA A O 1
ATOM 1665 N N . THR A 1 221 ? 9.063 0.329 24.095 1.00 54.22 221 THR A N 1
ATOM 1666 C CA . THR A 1 221 ? 8.662 0.827 22.779 1.00 54.22 221 THR A CA 1
ATOM 1667 C C . THR A 1 221 ? 9.286 2.205 22.642 1.00 54.22 221 THR A C 1
ATOM 1669 O O . THR A 1 221 ? 8.883 3.135 23.338 1.00 54.22 221 THR A O 1
ATOM 1672 N N . SER A 1 222 ? 10.318 2.338 21.809 1.00 61.34 222 SER A N 1
ATOM 1673 C CA . SER A 1 222 ? 10.945 3.639 21.623 1.00 61.34 222 SER A CA 1
ATOM 1674 C C . SER A 1 222 ? 9.913 4.586 20.988 1.00 61.34 222 SER A C 1
ATOM 1676 O O . SER A 1 222 ? 9.291 4.230 19.980 1.00 61.34 222 SER A O 1
ATOM 1678 N N . PRO A 1 223 ? 9.716 5.806 21.526 1.00 72.81 223 PRO A N 1
ATOM 1679 C CA . PRO A 1 223 ? 8.845 6.805 20.906 1.00 72.81 223 PRO A CA 1
ATOM 1680 C C . PRO A 1 223 ? 9.233 7.077 19.446 1.00 72.81 223 PRO A C 1
ATOM 1682 O O . PRO A 1 223 ? 8.393 7.434 18.629 1.00 72.81 223 PRO A O 1
ATOM 1685 N N . ALA A 1 224 ? 10.503 6.858 19.092 1.00 80.94 224 ALA A N 1
ATOM 1686 C CA . ALA A 1 224 ? 11.013 6.969 17.731 1.00 80.94 224 ALA A CA 1
ATOM 1687 C C . ALA A 1 224 ? 10.305 6.031 16.735 1.00 80.94 224 ALA A C 1
ATOM 1689 O O . ALA A 1 224 ? 9.959 6.484 15.644 1.00 80.94 224 ALA A O 1
ATOM 1690 N N . ILE A 1 225 ? 10.033 4.773 17.111 1.00 83.81 225 ILE A N 1
ATOM 1691 C CA . ILE A 1 225 ? 9.321 3.825 16.237 1.00 83.81 225 ILE A CA 1
ATOM 1692 C C . ILE A 1 225 ? 7.891 4.312 16.008 1.00 83.81 225 ILE A C 1
ATOM 1694 O O . ILE A 1 225 ? 7.460 4.409 14.864 1.00 83.81 225 ILE A O 1
ATOM 1698 N N . MET A 1 226 ? 7.168 4.693 17.067 1.00 90.75 226 MET A N 1
ATOM 1699 C CA . MET A 1 226 ? 5.789 5.170 16.917 1.00 90.75 226 MET A CA 1
ATOM 1700 C C . MET A 1 226 ? 5.716 6.444 16.063 1.00 90.75 226 MET A C 1
ATOM 1702 O O . MET A 1 226 ? 4.863 6.542 15.187 1.00 90.75 226 MET A O 1
ATOM 1706 N N . ARG A 1 227 ? 6.655 7.387 16.231 1.00 90.31 227 ARG A N 1
ATOM 1707 C CA . ARG A 1 227 ? 6.761 8.590 15.380 1.00 90.31 227 ARG A CA 1
ATOM 1708 C C . ARG A 1 227 ? 6.957 8.242 13.906 1.00 90.31 227 ARG A C 1
ATOM 1710 O O . ARG A 1 227 ? 6.333 8.861 13.045 1.00 90.31 227 ARG A O 1
ATOM 1717 N N . LEU A 1 228 ? 7.815 7.265 13.611 1.00 84.88 228 LEU A N 1
ATOM 1718 C CA . LEU A 1 228 ? 8.054 6.806 12.245 1.00 84.88 228 LEU A CA 1
ATOM 1719 C C . LEU A 1 228 ? 6.804 6.139 11.660 1.00 84.88 228 LEU A C 1
ATOM 1721 O O . LEU A 1 228 ? 6.377 6.504 10.568 1.00 84.88 228 LEU A O 1
ATOM 1725 N N . MET A 1 229 ? 6.185 5.228 12.414 1.00 91.88 229 MET A N 1
ATOM 1726 C CA . MET A 1 229 ? 4.964 4.536 11.999 1.00 91.88 229 MET A CA 1
ATOM 1727 C C . MET A 1 229 ? 3.804 5.508 11.780 1.00 91.88 229 MET A C 1
ATOM 1729 O O . MET A 1 229 ? 3.028 5.345 10.844 1.00 91.88 229 MET A O 1
ATOM 1733 N N . LEU A 1 230 ? 3.693 6.548 12.604 1.00 94.56 230 LEU A N 1
ATOM 1734 C CA . LEU A 1 230 ? 2.646 7.551 12.466 1.00 94.56 230 LEU A CA 1
ATOM 1735 C C . LEU A 1 230 ? 2.859 8.419 11.217 1.00 94.56 230 LEU A C 1
ATOM 1737 O O . LEU A 1 230 ? 1.900 8.695 10.503 1.00 94.56 230 LEU A O 1
ATOM 1741 N N . ARG A 1 231 ? 4.109 8.788 10.895 1.00 91.06 231 ARG A N 1
ATOM 1742 C CA . ARG A 1 231 ? 4.446 9.482 9.636 1.00 91.06 231 ARG A CA 1
ATOM 1743 C C . ARG A 1 231 ? 4.142 8.629 8.406 1.00 91.06 231 ARG A C 1
ATOM 1745 O O . ARG A 1 231 ? 3.542 9.141 7.464 1.00 91.06 231 ARG A O 1
ATOM 1752 N N . ASP A 1 232 ? 4.524 7.354 8.438 1.00 87.81 232 ASP A N 1
ATOM 1753 C CA . ASP A 1 232 ? 4.208 6.379 7.388 1.00 87.81 232 ASP A CA 1
ATOM 1754 C C . ASP A 1 232 ? 2.691 6.258 7.181 1.00 87.81 232 ASP A C 1
ATOM 1756 O O . ASP A 1 232 ? 2.198 6.415 6.064 1.00 87.81 232 ASP A O 1
ATOM 1760 N N . ALA A 1 233 ? 1.933 6.088 8.268 1.00 90.38 233 ALA A N 1
ATOM 1761 C CA . ALA A 1 233 ? 0.479 5.973 8.220 1.00 90.38 233 ALA A CA 1
ATOM 1762 C C . ALA A 1 233 ? -0.209 7.229 7.686 1.00 90.38 233 ALA A C 1
ATOM 1764 O O . ALA A 1 233 ? -1.108 7.122 6.853 1.00 90.38 233 ALA A O 1
ATOM 1765 N N . ILE A 1 234 ? 0.241 8.413 8.104 1.00 92.50 234 ILE A N 1
ATOM 1766 C CA . ILE A 1 234 ? -0.267 9.691 7.596 1.00 92.50 234 ILE A CA 1
ATOM 1767 C C . ILE A 1 234 ? -0.032 9.808 6.084 1.00 92.50 234 ILE A C 1
ATOM 1769 O O . ILE A 1 234 ? -0.940 10.209 5.358 1.00 92.50 234 ILE A O 1
ATOM 1773 N N . LEU A 1 235 ? 1.166 9.471 5.599 1.00 83.31 235 LEU A N 1
ATOM 1774 C CA . LEU A 1 235 ? 1.511 9.595 4.181 1.00 83.31 235 LEU A CA 1
ATOM 1775 C C . LEU A 1 235 ? 0.756 8.575 3.317 1.00 83.31 235 LEU A C 1
ATOM 1777 O O . LEU A 1 235 ? 0.160 8.943 2.306 1.00 83.31 235 LEU A O 1
ATOM 1781 N N . ARG A 1 236 ? 0.744 7.304 3.727 1.00 85.19 236 ARG A N 1
ATOM 1782 C CA . ARG A 1 236 ? 0.085 6.231 2.971 1.00 85.19 236 ARG A CA 1
ATOM 1783 C C . ARG A 1 236 ? -1.428 6.399 2.937 1.00 85.19 236 ARG A C 1
ATOM 1785 O O . ARG A 1 236 ? -2.007 6.268 1.868 1.00 85.19 236 ARG A O 1
ATOM 1792 N N . SER A 1 237 ? -2.053 6.762 4.059 1.00 86.88 237 SER A N 1
ATOM 1793 C CA . SER A 1 237 ? -3.502 7.018 4.101 1.00 86.88 237 SER A CA 1
ATOM 1794 C C . SER A 1 237 ? -3.892 8.175 3.171 1.00 86.88 237 SER A C 1
ATOM 1796 O O . SER A 1 237 ? -4.880 8.081 2.450 1.00 86.88 237 SER A O 1
ATOM 1798 N N . HIS A 1 238 ? -3.062 9.221 3.092 1.00 89.19 238 HIS A N 1
ATOM 1799 C CA . HIS A 1 238 ? -3.320 10.384 2.240 1.00 89.19 238 HIS A CA 1
ATOM 1800 C C . HIS A 1 238 ? -3.320 9.999 0.760 1.00 89.19 238 HIS A C 1
ATOM 1802 O O . HIS A 1 238 ? -4.232 10.356 0.021 1.00 89.19 238 HIS A O 1
ATOM 1808 N N . ASN A 1 239 ? -2.312 9.236 0.337 1.00 76.44 239 ASN A N 1
ATOM 1809 C CA . ASN A 1 239 ? -2.160 8.833 -1.059 1.00 76.44 239 ASN A CA 1
ATOM 1810 C C . ASN A 1 239 ? -3.192 7.784 -1.501 1.00 76.44 239 ASN A C 1
ATOM 1812 O O . ASN A 1 239 ? -3.342 7.565 -2.697 1.00 76.44 239 ASN A O 1
ATOM 1816 N N . ASN A 1 240 ? -3.901 7.161 -0.554 1.00 82.06 240 ASN A N 1
ATOM 1817 C CA . ASN A 1 240 ? -4.875 6.102 -0.814 1.00 82.06 240 ASN A CA 1
ATOM 1818 C C . ASN A 1 240 ? -6.338 6.571 -0.673 1.00 82.06 240 ASN A C 1
ATOM 1820 O O . ASN A 1 240 ? -7.228 5.744 -0.501 1.00 82.06 240 ASN A O 1
ATOM 1824 N N . GLY A 1 241 ? -6.593 7.887 -0.718 1.00 85.94 241 GLY A N 1
ATOM 1825 C CA . GLY A 1 241 ? -7.950 8.454 -0.668 1.00 85.94 241 GLY A CA 1
ATOM 1826 C C . GLY A 1 241 ? -8.536 8.614 0.739 1.00 85.94 241 GLY A C 1
ATOM 1827 O O . GLY A 1 241 ? -9.755 8.684 0.885 1.00 85.94 241 GLY A O 1
ATOM 1828 N N . PHE A 1 242 ? -7.681 8.659 1.766 1.00 95.38 242 PHE A N 1
ATOM 1829 C CA . PHE A 1 242 ? -8.046 8.913 3.164 1.00 95.38 242 PHE A CA 1
ATOM 1830 C C . PHE A 1 242 ? -7.346 10.183 3.687 1.00 95.38 242 PHE A C 1
ATOM 1832 O O . PHE A 1 242 ? -6.759 10.195 4.774 1.00 95.38 242 PHE A O 1
ATOM 1839 N N . SER A 1 243 ? -7.350 11.266 2.906 1.00 93.62 243 SER A N 1
ATOM 1840 C CA . SER A 1 243 ? -6.687 12.527 3.262 1.00 93.62 243 SER A CA 1
ATOM 1841 C C . SER A 1 243 ? -7.267 13.169 4.528 1.00 93.62 243 SER A C 1
ATOM 1843 O O . SER A 1 243 ? -6.510 13.738 5.324 1.00 93.62 243 SER A O 1
ATOM 1845 N N . ILE A 1 244 ? -8.570 13.007 4.789 1.00 95.12 244 ILE A N 1
ATOM 1846 C CA . ILE A 1 244 ? -9.205 13.490 6.024 1.00 95.12 244 ILE A CA 1
ATOM 1847 C C . ILE A 1 244 ? -8.691 12.730 7.248 1.00 95.12 244 ILE A C 1
ATOM 1849 O O . ILE A 1 244 ? -8.408 13.346 8.280 1.00 95.12 244 ILE A O 1
ATOM 1853 N N . LEU A 1 245 ? -8.496 11.409 7.142 1.00 97.00 245 LEU A N 1
ATOM 1854 C CA . LEU A 1 245 ? -7.836 10.639 8.196 1.00 97.00 245 LEU A CA 1
ATOM 1855 C C . LEU A 1 245 ? -6.412 11.143 8.420 1.00 97.00 245 LEU A C 1
ATOM 1857 O O . LEU A 1 245 ? -6.029 11.395 9.560 1.00 97.00 245 LEU A O 1
ATOM 1861 N N . SER A 1 246 ? -5.635 11.326 7.353 1.00 95.19 246 SER A N 1
ATOM 1862 C CA . SER A 1 246 ? -4.264 11.829 7.459 1.00 95.19 246 SER A CA 1
ATOM 1863 C C . SER A 1 246 ? -4.191 13.182 8.156 1.00 95.19 246 SER A C 1
ATOM 1865 O O . SER A 1 246 ? -3.293 13.407 8.971 1.00 95.19 246 SER A O 1
ATOM 1867 N N . LEU A 1 247 ? -5.139 14.078 7.876 1.00 95.75 247 LEU A N 1
ATOM 1868 C CA . LEU A 1 247 ? -5.245 15.359 8.565 1.00 95.75 247 LEU A CA 1
ATOM 1869 C C . LEU A 1 247 ? -5.603 15.169 10.043 1.00 95.75 247 LEU A C 1
ATOM 1871 O O . LEU A 1 247 ? -4.935 15.735 10.907 1.00 95.75 247 LEU A O 1
ATOM 1875 N N . ALA A 1 248 ? -6.588 14.327 10.354 1.00 95.94 248 ALA A N 1
ATOM 1876 C CA . ALA A 1 248 ? -6.972 14.039 11.732 1.00 95.94 248 ALA A CA 1
ATOM 1877 C C . ALA A 1 248 ? -5.821 13.418 12.544 1.00 95.94 248 ALA A C 1
ATOM 1879 O O . ALA A 1 248 ? -5.593 13.807 13.689 1.00 95.94 248 ALA A O 1
ATOM 1880 N N . MET A 1 249 ? -5.041 12.516 11.942 1.00 96.19 249 MET A N 1
ATOM 1881 C CA . MET A 1 249 ? -3.851 11.923 12.555 1.00 96.19 249 MET A CA 1
ATOM 1882 C C . MET A 1 249 ? -2.758 12.964 12.821 1.00 96.19 249 MET A C 1
ATOM 1884 O O . MET A 1 249 ? -2.123 12.913 13.873 1.00 96.19 249 MET A O 1
ATOM 1888 N N . LYS A 1 250 ? -2.556 13.936 11.916 1.00 94.38 250 LYS A N 1
ATOM 1889 C CA . LYS A 1 250 ? -1.648 15.074 12.153 1.00 94.38 250 LYS A CA 1
ATOM 1890 C C . LYS A 1 250 ? -2.127 15.939 13.320 1.00 94.38 250 LYS A C 1
ATOM 1892 O O . LYS A 1 250 ? -1.326 16.286 14.180 1.00 94.38 250 LYS A O 1
ATOM 1897 N N . VAL A 1 251 ? -3.422 16.253 13.379 1.00 95.38 251 VAL A N 1
ATOM 1898 C CA . VAL A 1 251 ? -4.015 17.061 14.461 1.00 95.38 251 VAL A CA 1
ATOM 1899 C C . VAL A 1 251 ? -3.924 16.346 15.813 1.00 95.38 251 VAL A C 1
ATOM 1901 O O . VAL A 1 251 ? -3.671 16.979 16.834 1.00 95.38 251 VAL A O 1
ATOM 1904 N N . LYS A 1 252 ? -4.103 15.022 15.836 1.00 94.62 252 LYS A N 1
ATOM 1905 C CA . LYS A 1 252 ? -4.055 14.193 17.052 1.00 94.62 252 LYS A CA 1
ATOM 1906 C C . LYS A 1 252 ? -2.667 13.625 17.362 1.00 94.62 252 LYS A C 1
ATOM 1908 O O . LYS A 1 252 ? -2.548 12.792 18.255 1.00 94.62 252 LYS A O 1
ATOM 1913 N N . TYR A 1 253 ? -1.618 14.065 16.667 1.00 94.50 253 TYR A N 1
ATOM 1914 C CA . TYR A 1 253 ? -0.286 13.455 16.724 1.00 94.50 253 TYR A CA 1
ATOM 1915 C C . TYR A 1 253 ? 0.254 13.276 18.152 1.00 94.50 253 TYR A C 1
ATOM 1917 O O . TYR A 1 253 ? 0.714 12.188 18.493 1.00 94.50 253 TYR A O 1
ATOM 1925 N N . GLU A 1 254 ? 0.139 14.308 18.995 1.00 92.75 254 GLU A N 1
ATOM 1926 C CA . GLU A 1 254 ? 0.600 14.287 20.395 1.00 92.75 254 GLU A CA 1
ATOM 1927 C C . GLU A 1 254 ? -0.092 13.211 21.242 1.00 92.75 254 GLU A C 1
ATOM 1929 O O . GLU A 1 254 ? 0.502 12.646 22.153 1.00 92.75 254 GLU A O 1
ATOM 1934 N N . GLU A 1 255 ? -1.346 12.883 20.940 1.00 93.94 255 GLU A N 1
ATOM 1935 C CA . GLU A 1 255 ? -2.064 11.809 21.623 1.00 93.94 255 GLU A CA 1
ATOM 1936 C C . GLU A 1 255 ? -1.656 10.439 21.063 1.00 93.94 255 GLU A C 1
ATOM 1938 O O . GLU A 1 255 ? -1.344 9.517 21.816 1.00 93.94 255 GLU A O 1
ATOM 1943 N N . LEU A 1 256 ? -1.597 10.318 19.733 1.00 95.75 256 LEU A N 1
ATOM 1944 C CA . LEU A 1 256 ? -1.341 9.049 19.047 1.00 95.75 256 LEU A CA 1
ATOM 1945 C C . LEU A 1 256 ? 0.092 8.544 19.239 1.00 95.75 256 LEU A C 1
ATOM 1947 O O . LEU A 1 256 ? 0.307 7.339 19.331 1.00 95.75 256 LEU A O 1
ATOM 1951 N N . VAL A 1 257 ? 1.078 9.441 19.334 1.00 94.88 257 VAL A N 1
ATOM 1952 C CA . VAL A 1 257 ? 2.492 9.072 19.517 1.00 94.88 257 VAL A CA 1
ATOM 1953 C C . VAL A 1 257 ? 2.761 8.366 20.852 1.00 94.88 257 VAL A C 1
ATOM 1955 O O . VAL A 1 257 ? 3.744 7.637 20.972 1.00 94.88 257 VAL A O 1
ATOM 1958 N N . ASN A 1 258 ? 1.881 8.559 21.837 1.00 93.25 258 ASN A N 1
ATOM 1959 C CA . ASN A 1 258 ? 1.988 7.970 23.170 1.00 93.25 258 ASN A CA 1
ATOM 1960 C C . ASN A 1 258 ? 1.334 6.580 23.275 1.00 93.25 258 ASN A C 1
ATOM 1962 O O . ASN A 1 258 ? 1.400 5.949 24.330 1.00 93.25 258 ASN A O 1
ATOM 1966 N N . LEU A 1 259 ? 0.709 6.087 22.200 1.00 93.06 259 LEU A N 1
ATOM 1967 C CA . LEU A 1 259 ? 0.117 4.751 22.152 1.00 93.06 259 LEU A CA 1
ATOM 1968 C C . LEU A 1 259 ? 1.174 3.688 21.822 1.00 93.06 259 LEU A C 1
ATOM 1970 O O . LEU A 1 259 ? 2.122 3.929 21.075 1.00 93.06 259 LEU A O 1
ATOM 1974 N N . GLN A 1 260 ? 0.993 2.474 22.345 1.00 89.75 260 GLN A N 1
ATOM 1975 C CA . GLN A 1 260 ? 1.878 1.342 22.050 1.00 89.75 260 GLN A CA 1
ATOM 1976 C C . GLN A 1 260 ? 1.667 0.780 20.648 1.00 89.75 260 GLN A C 1
ATOM 1978 O O . GLN A 1 260 ? 2.617 0.262 20.062 1.00 89.75 260 GLN A O 1
ATOM 1983 N N . ASN A 1 261 ? 0.424 0.819 20.174 1.00 94.00 261 ASN A N 1
ATOM 1984 C CA . ASN A 1 261 ? -0.066 0.495 18.838 1.00 94.00 261 ASN A CA 1
ATOM 1985 C C . ASN A 1 261 ? -1.559 0.909 18.765 1.00 94.00 261 ASN A C 1
ATOM 1987 O O . ASN A 1 261 ? -2.120 1.340 19.773 1.00 94.00 261 ASN A O 1
ATOM 1991 N N . MET A 1 262 ? -2.210 0.844 17.604 1.00 97.44 262 MET A N 1
ATOM 1992 C CA . MET A 1 262 ? -3.631 1.193 17.470 1.00 97.44 262 MET A CA 1
ATOM 1993 C C . MET A 1 262 ? -4.297 0.567 16.243 1.00 97.44 262 MET A C 1
ATOM 1995 O O . MET A 1 262 ? -3.640 0.248 15.251 1.00 97.44 262 MET A O 1
ATOM 1999 N N . THR A 1 263 ? -5.622 0.469 16.309 1.00 98.50 263 THR A N 1
ATOM 2000 C CA . THR A 1 263 ? -6.501 0.168 15.176 1.00 98.50 263 THR A CA 1
ATOM 2001 C C . THR A 1 263 ? -7.344 1.398 14.888 1.00 98.50 263 THR A C 1
ATOM 2003 O O . THR A 1 263 ? -8.003 1.918 15.784 1.00 98.50 263 THR A O 1
ATOM 2006 N N . ILE A 1 264 ? -7.329 1.865 13.649 1.00 98.44 264 ILE A N 1
ATOM 2007 C CA . ILE A 1 264 ? -8.118 3.001 13.187 1.00 98.44 264 ILE A CA 1
ATOM 2008 C C . ILE A 1 264 ? -9.200 2.474 12.255 1.00 98.44 264 ILE A C 1
ATOM 2010 O O . ILE A 1 264 ? -8.918 1.751 11.303 1.00 98.44 264 ILE A O 1
ATOM 2014 N N . PHE A 1 265 ? -10.438 2.871 12.495 1.00 98.38 265 PHE A N 1
ATOM 2015 C CA . PHE A 1 265 ? -11.521 2.703 11.543 1.00 98.38 265 PHE A CA 1
ATOM 2016 C C . PHE A 1 265 ? -11.785 4.042 10.862 1.00 98.38 265 PHE A C 1
ATOM 2018 O O . PHE A 1 265 ? -11.835 5.080 11.514 1.00 98.38 265 PHE A O 1
ATOM 2025 N N . THR A 1 266 ? -11.897 4.049 9.544 1.00 97.25 266 THR A N 1
ATOM 2026 C CA . THR A 1 266 ? -11.927 5.287 8.766 1.00 97.25 266 THR A CA 1
ATOM 2027 C C . THR A 1 266 ? -12.931 5.231 7.626 1.00 97.25 266 THR A C 1
ATOM 2029 O O . THR A 1 266 ? -13.555 4.203 7.395 1.00 97.25 266 THR A O 1
ATOM 2032 N N . LEU A 1 267 ? -13.087 6.342 6.916 1.00 96.12 267 LEU A N 1
ATOM 2033 C CA . LEU A 1 267 ? -13.903 6.485 5.717 1.00 96.12 267 LEU A CA 1
ATOM 2034 C C . LEU A 1 267 ? -13.034 7.083 4.619 1.00 96.12 267 LEU A C 1
ATOM 2036 O O . LEU A 1 267 ? -12.203 7.946 4.906 1.00 96.12 267 LEU A O 1
ATOM 2040 N N . ASP A 1 268 ? -13.240 6.645 3.380 1.00 92.12 268 ASP A N 1
ATOM 2041 C CA . ASP A 1 268 ? -12.649 7.327 2.230 1.00 92.12 268 ASP A CA 1
ATOM 2042 C C . ASP A 1 268 ? -13.215 8.746 2.087 1.00 92.12 268 ASP A C 1
ATOM 2044 O O . ASP A 1 268 ? -14.351 9.034 2.481 1.00 92.12 268 ASP A O 1
ATOM 2048 N N . ASP A 1 269 ? -12.410 9.631 1.505 1.00 93.44 269 ASP A N 1
ATOM 2049 C CA . ASP A 1 269 ? -12.726 11.052 1.380 1.00 93.44 269 ASP A CA 1
ATOM 2050 C C . ASP A 1 269 ? -14.054 11.273 0.639 1.00 93.44 269 ASP A C 1
ATOM 2052 O O . ASP A 1 269 ? -14.861 12.114 1.036 1.00 93.44 269 ASP A O 1
ATOM 2056 N N . VAL A 1 270 ? -14.339 10.460 -0.384 1.00 90.56 270 VAL A N 1
ATOM 2057 C CA . VAL A 1 270 ? -15.595 10.535 -1.145 1.00 90.56 270 VAL A CA 1
ATOM 2058 C C . VAL A 1 270 ? -16.795 10.275 -0.234 1.00 90.56 270 VAL A C 1
ATOM 2060 O O . VAL A 1 270 ? -17.750 11.051 -0.249 1.00 90.56 270 VAL A O 1
ATOM 2063 N N . SER A 1 271 ? -16.744 9.240 0.607 1.00 89.19 271 SER A N 1
ATOM 2064 C CA . SER A 1 271 ? -17.814 8.897 1.557 1.00 89.19 271 SER A CA 1
ATOM 2065 C C . SER A 1 271 ? -18.016 9.966 2.640 1.00 89.19 271 SER A C 1
ATOM 2067 O O . SER A 1 271 ? -19.131 10.139 3.138 1.00 89.19 271 SER A O 1
ATOM 2069 N N . ILE A 1 272 ? -16.963 10.717 2.983 1.00 91.94 272 ILE A N 1
ATOM 2070 C CA . ILE A 1 272 ? -17.042 11.856 3.910 1.00 91.94 272 ILE A CA 1
ATOM 2071 C C . ILE A 1 272 ? -17.751 13.049 3.260 1.00 91.94 272 ILE A C 1
ATOM 2073 O O . ILE A 1 272 ? -18.606 13.657 3.903 1.00 91.94 272 ILE A O 1
ATOM 2077 N N . PHE A 1 273 ? -17.422 13.375 2.005 1.00 88.62 273 PHE A N 1
ATOM 2078 C CA . PHE A 1 273 ? -17.956 14.557 1.318 1.00 88.62 273 PHE A CA 1
ATOM 2079 C C . PHE A 1 273 ? -19.339 14.358 0.688 1.00 88.62 273 PHE A C 1
ATOM 2081 O O . PHE A 1 273 ? -20.094 15.319 0.578 1.00 88.62 273 PHE A O 1
ATOM 2088 N N . THR A 1 274 ? -19.671 13.142 0.251 1.00 82.31 274 THR A N 1
ATOM 2089 C CA . THR A 1 274 ? -20.907 12.867 -0.512 1.00 82.31 274 THR A CA 1
ATOM 2090 C C . THR A 1 274 ? -21.978 12.126 0.287 1.00 82.31 274 THR A C 1
ATOM 2092 O O . THR A 1 274 ? -23.143 12.129 -0.103 1.00 82.31 274 THR A O 1
ATOM 2095 N N . GLY A 1 275 ? -21.603 11.488 1.398 1.00 70.06 275 GLY A N 1
ATOM 2096 C CA . GLY A 1 275 ? -22.505 10.691 2.229 1.00 70.06 275 GLY A CA 1
ATOM 2097 C C . GLY A 1 275 ? -22.789 11.317 3.593 1.00 70.06 275 GLY A C 1
ATOM 2098 O O . GLY A 1 275 ? -22.448 12.462 3.880 1.00 70.06 275 GLY A O 1
ATOM 2099 N N . SER A 1 276 ? -23.345 10.521 4.507 1.00 75.19 276 SER A N 1
ATOM 2100 C CA . SER A 1 276 ? -23.521 10.891 5.921 1.00 75.19 276 SER A CA 1
ATOM 2101 C C . SER A 1 276 ? -22.216 10.794 6.735 1.00 75.19 276 SER A C 1
ATOM 2103 O O . SER A 1 276 ? -22.246 10.572 7.945 1.00 75.19 276 SER A O 1
ATOM 2105 N N . GLY A 1 277 ? -21.060 10.903 6.071 1.00 80.44 277 GLY A N 1
ATOM 2106 C CA . GLY A 1 277 ? -19.733 10.696 6.648 1.00 80.44 277 GLY A CA 1
ATOM 2107 C C . GLY A 1 277 ? -19.178 11.894 7.421 1.00 80.44 277 GLY A C 1
ATOM 2108 O O . GLY A 1 277 ? -18.199 11.739 8.144 1.00 80.44 277 GLY A O 1
ATOM 2109 N N . TYR A 1 278 ? -19.805 13.073 7.339 1.00 85.00 278 TYR A N 1
ATOM 2110 C CA . TYR A 1 278 ? -19.328 14.294 8.006 1.00 85.00 278 TYR A CA 1
ATOM 2111 C C . TYR A 1 278 ? -19.172 14.149 9.533 1.00 85.00 278 TYR A C 1
ATOM 2113 O O . TYR A 1 278 ? -18.303 14.783 10.138 1.00 85.00 278 TYR A O 1
ATOM 2121 N N . SER A 1 279 ? -19.959 13.271 10.173 1.00 86.88 279 SER A N 1
ATOM 2122 C CA . SER A 1 279 ? -19.851 13.027 11.617 1.00 86.88 279 SER A CA 1
ATOM 2123 C C . SER A 1 279 ? -18.524 12.399 12.047 1.00 86.88 279 SER A C 1
ATOM 2125 O O . SER A 1 279 ? -18.130 12.521 13.206 1.00 86.88 279 SER A O 1
ATOM 2127 N N . TYR A 1 280 ? -17.793 11.793 11.112 1.00 93.06 280 TYR A N 1
ATOM 2128 C CA . TYR A 1 280 ? -16.460 11.259 11.349 1.00 93.06 280 TYR A CA 1
ATOM 2129 C C . TYR A 1 280 ? -15.444 12.352 11.695 1.00 93.06 280 TYR A C 1
ATOM 2131 O O . TYR A 1 280 ? -14.660 12.176 12.625 1.00 93.06 280 TYR A O 1
ATOM 2139 N N . VAL A 1 281 ? -15.484 13.500 11.004 1.00 88.38 281 VAL A N 1
ATOM 2140 C CA . VAL A 1 281 ? -14.449 14.553 11.079 1.00 88.38 281 VAL A CA 1
ATOM 2141 C C . VAL A 1 281 ? -14.252 15.072 12.505 1.00 88.38 281 VAL A C 1
ATOM 2143 O O . VAL A 1 281 ? -13.123 15.312 12.928 1.00 88.38 281 VAL A O 1
ATOM 2146 N N . HIS A 1 282 ? -15.338 15.202 13.268 1.00 86.19 282 HIS A N 1
ATOM 2147 C CA . HIS A 1 282 ? -15.296 15.687 14.648 1.00 86.19 282 HIS A CA 1
ATOM 2148 C C . HIS A 1 282 ? -15.247 14.569 15.704 1.00 86.19 282 HIS A C 1
ATOM 2150 O O . HIS A 1 282 ? -14.976 14.861 16.865 1.00 86.19 282 HIS A O 1
ATOM 2156 N N . ASN A 1 283 ? -15.416 13.297 15.313 1.00 91.19 283 ASN A N 1
ATOM 2157 C CA . ASN A 1 283 ? -15.465 12.139 16.221 1.00 91.19 283 ASN A CA 1
ATOM 2158 C C . ASN A 1 283 ? -14.397 11.075 15.918 1.00 91.19 283 ASN A C 1
ATOM 2160 O O . ASN A 1 283 ? -14.568 9.898 16.241 1.00 91.19 283 ASN A O 1
ATOM 2164 N N . VAL A 1 284 ? -13.267 11.457 15.314 1.00 95.25 284 VAL A N 1
ATOM 2165 C CA . VAL A 1 284 ? -12.203 10.507 14.932 1.00 95.25 284 VAL A CA 1
ATOM 2166 C C . VAL A 1 284 ? -11.698 9.684 16.124 1.00 95.25 284 VAL A C 1
ATOM 2168 O O . VAL A 1 284 ? -11.402 8.505 15.968 1.00 95.25 284 VAL A O 1
ATOM 2171 N N . ARG A 1 285 ? -11.673 10.245 17.342 1.00 96.38 285 ARG A N 1
ATOM 2172 C CA . ARG A 1 285 ? -11.257 9.513 18.557 1.00 96.38 285 ARG A CA 1
ATOM 2173 C C . ARG A 1 285 ? -12.142 8.294 18.844 1.00 96.38 285 ARG A C 1
ATOM 2175 O O . ARG A 1 285 ? -11.623 7.258 19.249 1.00 96.38 285 ARG A O 1
ATOM 2182 N N . PHE A 1 286 ? -13.444 8.380 18.568 1.00 97.12 286 PHE A N 1
ATOM 2183 C CA . PHE A 1 286 ? -14.377 7.259 18.734 1.00 97.12 286 PHE A CA 1
ATOM 2184 C C . PHE A 1 286 ? -14.137 6.130 17.718 1.00 97.12 286 PHE A C 1
ATOM 2186 O O . PHE A 1 286 ? -14.566 4.998 17.912 1.00 97.12 286 PHE A O 1
ATOM 2193 N N . HIS A 1 287 ? -13.396 6.417 16.649 1.00 97.94 287 HIS A N 1
ATOM 2194 C CA . HIS A 1 287 ? -13.053 5.455 15.611 1.00 97.94 287 HIS A CA 1
ATOM 2195 C C . HIS A 1 287 ? -11.641 4.868 15.777 1.00 97.94 287 HIS A C 1
ATOM 2197 O O . HIS A 1 287 ? -11.187 4.110 14.923 1.00 97.94 287 HIS A O 1
ATOM 2203 N N . ILE A 1 288 ? -10.933 5.193 16.864 1.00 98.31 288 ILE A N 1
ATOM 2204 C CA . ILE A 1 288 ? -9.587 4.683 17.150 1.00 98.31 288 ILE A CA 1
ATOM 2205 C C . ILE A 1 288 ? -9.645 3.789 18.383 1.00 98.31 288 ILE A C 1
ATOM 2207 O O . ILE A 1 288 ? -10.046 4.236 19.454 1.00 98.31 288 ILE A O 1
ATOM 2211 N N . VAL A 1 289 ? -9.185 2.547 18.246 1.00 98.44 289 VAL A N 1
ATOM 2212 C CA . VAL A 1 289 ? -8.973 1.603 19.349 1.00 98.44 289 VAL A CA 1
ATOM 2213 C C . VAL A 1 289 ? -7.498 1.680 19.770 1.00 98.44 289 VAL A C 1
ATOM 2215 O O . VAL A 1 289 ? -6.622 1.254 19.005 1.00 98.44 289 VAL A O 1
ATOM 2218 N N . PRO A 1 290 ? -7.186 2.241 20.953 1.00 97.44 290 PRO A N 1
ATOM 2219 C CA . PRO A 1 290 ? -5.814 2.408 21.412 1.00 97.44 290 PRO A CA 1
ATOM 2220 C C . PRO A 1 290 ? -5.227 1.099 21.952 1.00 97.44 290 PRO A C 1
ATOM 2222 O O . PRO A 1 290 ? -5.930 0.271 22.523 1.00 97.44 290 PRO A O 1
ATOM 2225 N N . ASN A 1 291 ? -3.908 0.943 21.827 1.00 95.12 291 ASN A N 1
ATOM 2226 C CA . ASN A 1 291 ? -3.111 -0.160 22.384 1.00 95.12 291 ASN A CA 1
ATOM 2227 C C . ASN A 1 291 ? -3.580 -1.562 21.968 1.00 95.12 291 ASN A C 1
ATOM 2229 O O . ASN A 1 291 ? -3.356 -2.548 22.674 1.00 95.12 291 ASN A O 1
ATOM 2233 N N . ARG A 1 292 ? -4.219 -1.650 20.799 1.00 94.56 292 ARG A N 1
ATOM 2234 C CA . ARG A 1 292 ? -4.603 -2.913 20.186 1.00 94.56 292 ARG A CA 1
ATOM 2235 C C . ARG A 1 292 ? -4.512 -2.811 18.671 1.00 94.56 292 ARG A C 1
ATOM 2237 O O . ARG A 1 292 ? -5.190 -1.985 18.064 1.00 94.56 292 ARG A O 1
ATOM 2244 N N . MET A 1 293 ? -3.710 -3.677 18.059 1.00 93.31 293 MET A N 1
ATOM 2245 C CA . MET A 1 293 ? -3.754 -3.919 16.617 1.00 93.31 293 MET A CA 1
ATOM 2246 C C . MET A 1 293 ? -4.661 -5.102 16.327 1.00 93.31 293 MET A C 1
ATOM 2248 O O . MET A 1 293 ? -4.443 -6.192 16.849 1.00 93.31 293 MET A O 1
ATOM 2252 N N . LEU A 1 294 ? -5.675 -4.864 15.509 1.00 95.94 294 LEU A N 1
ATOM 2253 C CA . LEU A 1 294 ? -6.634 -5.857 15.064 1.00 95.94 294 LEU A CA 1
ATOM 2254 C C . LEU A 1 294 ? -6.578 -5.899 13.542 1.00 95.94 294 LEU A C 1
ATOM 2256 O O . LEU A 1 294 ? -7.181 -5.045 12.897 1.00 95.94 294 LEU A O 1
ATOM 2260 N N . MET A 1 295 ? -5.845 -6.857 12.975 1.00 93.19 295 MET A N 1
ATOM 2261 C CA . MET A 1 295 ? -5.899 -7.107 11.530 1.00 93.19 295 MET A CA 1
ATOM 2262 C C . MET A 1 295 ? -7.257 -7.704 11.158 1.00 93.19 295 MET A C 1
ATOM 2264 O O . MET A 1 295 ? -8.007 -8.152 12.032 1.00 93.19 295 MET A O 1
ATOM 2268 N N . HIS A 1 296 ? -7.573 -7.791 9.865 1.00 92.44 296 HIS A N 1
ATOM 2269 C CA . HIS A 1 296 ? -8.834 -8.391 9.423 1.00 92.44 296 HIS A CA 1
ATOM 2270 C C . HIS A 1 296 ? -9.077 -9.782 10.022 1.00 92.44 296 HIS A C 1
ATOM 2272 O O . HIS A 1 296 ? -10.155 -10.074 10.540 1.00 92.44 296 HIS A O 1
ATOM 2278 N N . ALA A 1 297 ? -8.042 -10.625 10.015 1.00 90.50 297 ALA A N 1
ATOM 2279 C CA . ALA A 1 297 ? -8.106 -11.977 10.555 1.00 90.50 297 ALA A CA 1
ATOM 2280 C C . ALA A 1 297 ? -8.395 -12.013 12.066 1.00 90.50 297 ALA A C 1
ATOM 2282 O O . ALA A 1 297 ? -9.001 -12.969 12.546 1.00 90.50 297 ALA A O 1
ATOM 2283 N N . ASP A 1 298 ? -7.973 -10.992 12.816 1.00 93.69 298 ASP A N 1
ATOM 2284 C CA . ASP A 1 298 ? -8.237 -10.885 14.252 1.00 93.69 298 ASP A CA 1
ATOM 2285 C C . ASP A 1 298 ? -9.660 -10.404 14.507 1.00 93.69 298 ASP A C 1
ATOM 2287 O O . ASP A 1 298 ? -10.344 -10.933 15.382 1.00 93.69 298 ASP A O 1
ATOM 2291 N N . LEU A 1 299 ? -10.124 -9.446 13.700 1.00 94.00 299 LEU A N 1
ATOM 2292 C CA . LEU A 1 299 ? -11.492 -8.945 13.736 1.00 94.00 299 LEU A CA 1
ATOM 2293 C C . LEU A 1 299 ? -12.498 -10.079 13.499 1.00 94.00 299 LEU A C 1
ATOM 2295 O O . LEU A 1 299 ? -13.424 -10.244 14.292 1.00 94.00 299 LEU A O 1
ATOM 2299 N N . LEU A 1 300 ? -12.277 -10.927 12.490 1.00 91.56 300 LEU A N 1
ATOM 2300 C CA . LEU A 1 300 ? -13.180 -12.043 12.179 1.00 91.56 300 LEU A CA 1
ATOM 2301 C C . LEU A 1 300 ? -13.329 -13.060 13.320 1.00 91.56 300 LEU A C 1
ATOM 2303 O O . LEU A 1 300 ? -14.366 -13.716 13.422 1.00 91.56 300 LEU A O 1
ATOM 2307 N N . LYS A 1 301 ? -12.312 -13.178 14.181 1.00 92.31 301 LYS A N 1
ATOM 2308 C CA . LYS A 1 301 ? -12.307 -14.082 15.341 1.00 92.31 301 LYS A CA 1
ATOM 2309 C C . LYS A 1 301 ? -13.024 -13.499 16.556 1.00 92.31 301 LYS A C 1
ATOM 2311 O O . LYS A 1 301 ? -13.217 -14.216 17.536 1.00 92.31 301 LYS A O 1
ATOM 2316 N N . LEU A 1 302 ? -13.404 -12.220 16.531 1.00 93.31 302 LEU A N 1
ATOM 2317 C CA . LEU A 1 302 ? -14.105 -11.612 17.654 1.00 93.31 302 LEU A CA 1
ATOM 2318 C C . LEU A 1 302 ? -15.549 -12.142 17.736 1.00 93.31 302 LEU A C 1
ATOM 2320 O O . LEU A 1 302 ? -16.295 -12.088 16.745 1.00 93.31 302 LEU A O 1
ATOM 2324 N N . PRO A 1 303 ? -15.983 -12.639 18.908 1.00 94.31 303 PRO A N 1
ATOM 2325 C CA . PRO A 1 303 ? -17.374 -13.008 19.116 1.00 94.31 303 PRO A CA 1
ATOM 2326 C C . PRO A 1 303 ? -18.270 -11.763 19.140 1.00 94.31 303 PRO A C 1
ATOM 2328 O O . PRO A 1 303 ? -17.834 -10.660 19.493 1.00 94.31 303 PRO A O 1
ATOM 2331 N N . ALA A 1 304 ? -19.543 -11.944 18.784 1.00 94.19 304 ALA A N 1
ATOM 2332 C CA . ALA A 1 304 ? -20.547 -10.901 18.969 1.00 94.19 304 ALA A CA 1
ATOM 2333 C C . ALA A 1 304 ? -20.669 -10.546 20.464 1.00 94.19 304 ALA A C 1
ATOM 2335 O O . ALA A 1 304 ? -20.520 -11.406 21.327 1.00 94.19 304 ALA A O 1
ATOM 2336 N N . GLY A 1 305 ? -20.891 -9.268 20.762 1.00 92.81 305 GLY A N 1
ATOM 2337 C CA . GLY A 1 305 ? -20.862 -8.706 22.112 1.00 92.81 305 GLY A CA 1
ATOM 2338 C C . GLY A 1 305 ? -19.475 -8.266 22.591 1.00 92.81 305 GLY A C 1
ATOM 2339 O O . GLY A 1 305 ? -19.384 -7.643 23.644 1.00 92.81 305 GLY A O 1
ATOM 2340 N N . THR A 1 306 ? -18.394 -8.527 21.841 1.00 95.75 306 THR A N 1
ATOM 2341 C CA . THR A 1 306 ? -17.054 -8.042 22.223 1.00 95.75 306 THR A CA 1
ATOM 2342 C C . THR A 1 306 ? -17.036 -6.520 22.303 1.00 95.75 306 THR A C 1
ATOM 2344 O O . THR A 1 306 ? -17.380 -5.847 21.333 1.00 95.75 306 THR A O 1
ATOM 2347 N N . ILE A 1 307 ? -16.564 -5.988 23.427 1.00 96.38 307 ILE A N 1
ATOM 2348 C CA . ILE A 1 307 ? -16.418 -4.551 23.659 1.00 96.38 307 ILE A CA 1
ATOM 2349 C C . ILE A 1 307 ? -14.976 -4.131 23.346 1.00 96.38 307 ILE A C 1
ATOM 2351 O O . ILE A 1 307 ? -14.020 -4.777 23.779 1.00 96.38 307 ILE A O 1
ATOM 2355 N N . LEU A 1 308 ? -14.817 -3.045 22.595 1.00 96.44 308 LEU A N 1
ATOM 2356 C CA . LEU A 1 308 ? -13.543 -2.419 22.259 1.00 96.44 308 LEU A CA 1
ATOM 2357 C C . LEU A 1 308 ? -13.529 -1.001 22.832 1.00 96.44 308 LEU A C 1
ATOM 2359 O O . LEU A 1 308 ? -14.396 -0.183 22.511 1.00 96.44 308 LEU A O 1
ATOM 2363 N N . ASP A 1 309 ? -12.543 -0.709 23.676 1.00 96.31 309 ASP A N 1
ATOM 2364 C CA . ASP A 1 309 ? -12.326 0.652 24.162 1.00 96.31 309 ASP A CA 1
ATOM 2365 C C . ASP A 1 309 ? -11.877 1.559 23.010 1.00 96.31 309 ASP A C 1
ATOM 2367 O O . ASP A 1 309 ? -11.170 1.120 22.099 1.00 96.31 309 ASP A O 1
ATOM 2371 N N . THR A 1 310 ? -12.286 2.826 23.053 1.00 97.19 310 THR A N 1
ATOM 2372 C CA . THR A 1 310 ? -11.879 3.828 22.062 1.00 97.19 310 THR A CA 1
ATOM 2373 C C . THR A 1 310 ? -11.014 4.906 22.696 1.00 97.19 310 THR A C 1
ATOM 2375 O O . THR A 1 310 ? -10.889 4.998 23.919 1.00 97.19 310 THR A O 1
ATOM 2378 N N . LEU A 1 311 ? -10.402 5.739 21.859 1.00 95.75 311 LEU A N 1
ATOM 2379 C CA . LEU A 1 311 ? -9.671 6.914 22.314 1.00 95.75 311 LEU A CA 1
ATOM 2380 C C . LEU A 1 311 ? -10.621 7.976 22.903 1.00 95.75 311 LEU A C 1
ATOM 2382 O O . LEU A 1 311 ? -10.197 8.817 23.701 1.00 95.75 311 LEU A O 1
ATOM 2386 N N . GLU A 1 312 ? -11.910 7.928 22.550 1.00 94.75 312 GLU A N 1
ATOM 2387 C CA . GLU A 1 312 ? -12.946 8.765 23.149 1.00 94.75 312 GLU A CA 1
ATOM 2388 C C . GLU A 1 312 ? -13.360 8.218 24.522 1.00 94.75 312 GLU A C 1
ATOM 2390 O O . GLU A 1 312 ? -13.793 7.073 24.670 1.00 94.75 312 GLU A O 1
ATOM 2395 N N . ARG A 1 313 ? -13.191 9.030 25.570 1.00 91.12 313 ARG A N 1
ATOM 2396 C CA . ARG A 1 313 ? -13.295 8.536 26.949 1.00 91.12 313 ARG A CA 1
ATOM 2397 C C . ARG A 1 313 ? -14.739 8.158 27.271 1.00 91.12 313 ARG A C 1
ATOM 2399 O O . ARG A 1 313 ? -15.653 8.950 27.080 1.00 91.12 313 ARG A O 1
ATOM 2406 N N . GLY A 1 314 ? -14.933 6.952 27.802 1.00 87.81 314 GLY A N 1
ATOM 2407 C CA . GLY A 1 314 ? -16.253 6.444 28.192 1.00 87.81 314 GLY A CA 1
ATOM 2408 C C . GLY A 1 314 ? -17.130 5.976 27.026 1.00 87.81 314 GLY A C 1
ATOM 2409 O O . GLY A 1 314 ? -18.200 5.430 27.269 1.00 87.81 314 GLY A O 1
ATOM 2410 N N . GLN A 1 315 ? -16.674 6.127 25.782 1.00 92.38 315 GLN A N 1
ATOM 2411 C CA . GLN A 1 315 ? -17.379 5.672 24.587 1.00 92.38 315 GLN A CA 1
ATOM 2412 C C . GLN A 1 315 ? -16.696 4.409 24.053 1.00 92.38 315 GLN A C 1
ATOM 2414 O O . GLN A 1 315 ? -15.475 4.371 23.881 1.00 92.38 315 GLN A O 1
ATOM 2419 N N . LYS A 1 316 ? -17.476 3.353 23.814 1.00 94.75 316 LYS A N 1
ATOM 2420 C CA . LYS A 1 316 ? -16.961 2.035 23.417 1.00 94.75 316 LYS A CA 1
ATOM 2421 C C . LYS A 1 316 ? -17.619 1.544 22.133 1.00 94.75 316 LYS A C 1
ATOM 2423 O O . LYS A 1 316 ? -18.777 1.858 21.858 1.00 94.75 316 LYS A O 1
ATOM 2428 N N . LEU A 1 317 ? -16.884 0.746 21.368 1.00 96.56 317 LEU A N 1
ATOM 2429 C CA . LEU A 1 317 ? -17.414 0.020 20.218 1.00 96.56 317 LEU A CA 1
ATOM 2430 C C . LEU A 1 317 ? -17.796 -1.397 20.645 1.00 96.56 317 LEU A C 1
ATOM 2432 O O . LEU A 1 317 ? -17.130 -2.002 21.479 1.00 96.56 317 LEU A O 1
ATOM 2436 N N . THR A 1 318 ? -18.851 -1.942 20.055 1.00 96.38 318 THR A N 1
ATOM 2437 C CA . THR A 1 318 ? -19.327 -3.302 20.312 1.00 96.38 318 THR A CA 1
ATOM 2438 C C . THR A 1 318 ? -19.388 -4.074 19.005 1.00 96.38 318 THR A C 1
ATOM 2440 O O . THR A 1 318 ? -19.959 -3.605 18.021 1.00 96.38 318 THR A O 1
ATOM 2443 N N . VAL A 1 319 ? -18.823 -5.277 18.973 1.00 95.69 319 VAL A N 1
ATOM 2444 C CA . VAL A 1 319 ? -18.973 -6.197 17.841 1.00 95.69 319 VAL A CA 1
ATOM 2445 C C . VAL A 1 319 ? -20.417 -6.692 17.827 1.00 95.69 319 VAL A C 1
ATOM 2447 O O . VAL A 1 319 ? -20.802 -7.513 18.649 1.00 95.69 319 VAL A O 1
ATOM 2450 N N . THR A 1 320 ? -21.244 -6.192 16.913 1.00 93.50 320 THR A N 1
ATOM 2451 C CA . THR A 1 320 ? -22.673 -6.547 16.834 1.00 93.50 320 THR A CA 1
ATOM 2452 C C . THR A 1 320 ? -22.907 -7.821 16.033 1.00 93.50 320 THR A C 1
ATOM 2454 O O . THR A 1 320 ? -23.920 -8.492 16.201 1.00 93.50 320 THR A O 1
ATOM 2457 N N . THR A 1 321 ? -21.981 -8.168 15.139 1.00 92.62 321 THR A N 1
ATOM 2458 C CA . THR A 1 321 ? -22.074 -9.370 14.308 1.00 92.62 321 THR A CA 1
ATOM 2459 C C . THR A 1 321 ? -20.688 -9.982 14.156 1.00 92.62 321 THR A C 1
ATOM 2461 O O . THR A 1 321 ? -19.759 -9.289 13.742 1.00 92.62 321 THR A O 1
ATOM 2464 N N . SER A 1 322 ? -20.543 -11.266 14.496 1.00 89.00 322 SER A N 1
ATOM 2465 C CA . SER A 1 322 ? -19.262 -11.981 14.417 1.00 89.00 322 SER A CA 1
ATOM 2466 C C . SER A 1 322 ? -18.863 -12.290 12.971 1.00 89.00 322 SER A C 1
ATOM 2468 O O . SER A 1 322 ? -19.723 -12.477 12.105 1.00 89.00 322 SER A O 1
ATOM 2470 N N . GLY A 1 323 ? -17.55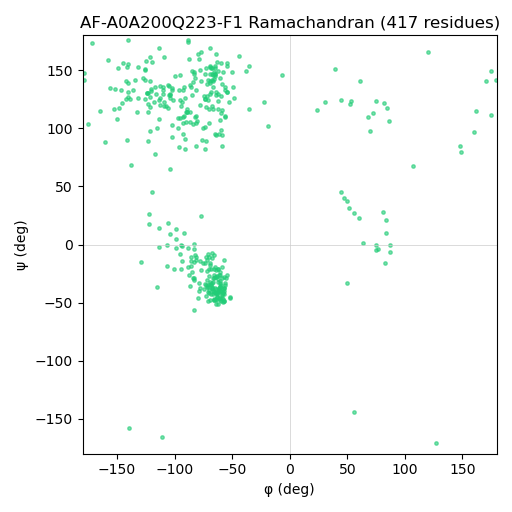7 -12.386 12.710 1.00 78.06 323 GLY A N 1
ATOM 2471 C CA . GLY A 1 323 ? -17.010 -12.694 11.387 1.00 78.06 323 GLY A CA 1
ATOM 2472 C C . GLY A 1 323 ? -17.332 -14.092 10.864 1.00 78.06 323 GLY A C 1
ATOM 2473 O O . GLY A 1 323 ? -17.354 -14.282 9.651 1.00 78.06 323 GLY A O 1
ATOM 2474 N N . THR A 1 324 ? -17.682 -15.043 11.734 1.00 73.75 324 THR A N 1
ATOM 2475 C CA . THR A 1 324 ? -18.123 -16.393 11.329 1.00 73.75 324 THR A CA 1
ATOM 2476 C C . THR A 1 324 ? -19.412 -16.385 10.504 1.00 73.75 324 THR A C 1
ATOM 2478 O O . THR A 1 324 ? -19.668 -17.320 9.755 1.00 73.75 324 THR A O 1
ATOM 2481 N N . SER A 1 325 ? -20.201 -15.309 10.595 1.00 65.50 325 SER A N 1
ATOM 2482 C CA . SER A 1 325 ? -21.421 -15.104 9.803 1.00 65.50 325 SER A CA 1
ATOM 2483 C C . SER A 1 325 ? -21.170 -14.532 8.397 1.00 65.50 325 SER A C 1
ATOM 2485 O O . SER A 1 325 ? -22.118 -14.258 7.666 1.00 65.50 325 SER A O 1
ATOM 2487 N N . GLY A 1 326 ? -19.908 -14.285 8.019 1.00 67.75 326 GLY A N 1
ATOM 2488 C CA . GLY A 1 326 ? -19.530 -13.719 6.718 1.00 67.75 326 GLY A CA 1
ATOM 2489 C C . GLY A 1 326 ? -19.801 -12.217 6.555 1.00 67.75 326 GLY A C 1
ATOM 2490 O O . GLY A 1 326 ? -19.411 -11.633 5.548 1.00 67.75 326 GLY A O 1
ATOM 2491 N N . GLN A 1 327 ? -20.433 -11.556 7.533 1.00 78.94 327 GLN A N 1
ATOM 2492 C CA . GLN A 1 327 ? -20.689 -10.111 7.508 1.00 78.94 327 GLN A CA 1
ATOM 2493 C C . GLN A 1 327 ? -20.437 -9.468 8.875 1.00 78.94 327 GLN A C 1
ATOM 2495 O O . GLN A 1 327 ? -21.366 -9.005 9.548 1.00 78.94 327 GLN A O 1
ATOM 2500 N N . MET A 1 328 ? -19.169 -9.428 9.285 1.00 88.81 328 MET A N 1
ATOM 2501 C CA . MET A 1 328 ? -18.783 -8.801 10.546 1.00 88.81 328 MET A CA 1
ATOM 2502 C C . MET A 1 328 ? -19.250 -7.339 10.621 1.00 88.81 328 MET A C 1
ATOM 2504 O O . MET A 1 328 ? -19.090 -6.569 9.668 1.00 88.81 328 MET A O 1
ATOM 2508 N N . ARG A 1 329 ? -19.803 -6.953 11.775 1.00 94.12 329 ARG A N 1
ATOM 2509 C CA . ARG A 1 329 ? -20.236 -5.580 12.061 1.00 94.12 329 ARG A CA 1
ATOM 2510 C C . ARG A 1 329 ? -19.775 -5.134 13.439 1.00 94.12 329 ARG A C 1
ATOM 2512 O O . ARG A 1 329 ? -19.826 -5.906 14.397 1.00 94.12 329 ARG A O 1
ATOM 2519 N N . ILE A 1 330 ? -19.382 -3.871 13.526 1.00 96.00 330 ILE A N 1
ATOM 2520 C CA . ILE A 1 330 ? -19.040 -3.174 14.766 1.00 96.00 330 ILE A CA 1
ATOM 2521 C C . ILE A 1 330 ? -19.977 -1.972 14.865 1.00 96.00 330 ILE A C 1
ATOM 2523 O O . ILE A 1 330 ? -20.108 -1.225 13.901 1.00 96.00 330 ILE A O 1
ATOM 2527 N N . ASN A 1 331 ? -20.689 -1.821 15.982 1.00 95.44 331 ASN A N 1
ATOM 2528 C CA . ASN A 1 331 ? -21.789 -0.863 16.143 1.00 95.44 331 ASN A CA 1
ATOM 2529 C C . ASN A 1 331 ? -22.749 -0.853 14.939 1.00 95.44 331 ASN A C 1
ATOM 2531 O O . ASN A 1 331 ? -23.098 0.204 14.423 1.00 95.44 331 ASN A O 1
ATOM 2535 N N . TYR A 1 332 ? -23.141 -2.037 14.452 1.00 94.88 332 TYR A N 1
ATOM 2536 C CA . TYR A 1 332 ? -23.997 -2.230 13.271 1.00 94.88 332 TYR A CA 1
ATOM 2537 C C . TYR A 1 332 ? -23.414 -1.738 11.933 1.00 94.88 332 TYR A C 1
ATOM 2539 O O . TYR A 1 332 ? -24.037 -1.923 10.887 1.00 94.88 332 TYR A O 1
ATOM 2547 N N . VAL A 1 333 ? -22.193 -1.203 11.925 1.00 94.69 333 VAL A N 1
ATOM 2548 C CA . VAL A 1 333 ? -21.482 -0.763 10.724 1.00 94.69 333 VAL A CA 1
ATOM 2549 C C . VAL A 1 333 ? -20.624 -1.897 10.177 1.00 94.69 333 VAL A C 1
ATOM 2551 O O . VAL A 1 333 ? -19.914 -2.585 10.913 1.00 94.69 333 VAL A O 1
ATOM 2554 N N . ARG A 1 334 ? -20.679 -2.085 8.856 1.00 93.50 334 ARG A N 1
ATOM 2555 C CA . ARG A 1 334 ? -19.816 -3.026 8.135 1.00 93.50 334 ARG A CA 1
ATOM 2556 C C . ARG A 1 334 ? -18.454 -2.406 7.840 1.00 93.50 334 ARG A C 1
ATOM 2558 O O . ARG A 1 334 ? -18.364 -1.238 7.456 1.00 93.50 334 ARG A O 1
ATOM 2565 N N . ILE A 1 335 ? -17.422 -3.237 7.919 1.00 93.31 335 ILE A N 1
ATOM 2566 C CA . ILE A 1 335 ? -16.104 -2.925 7.367 1.00 93.31 335 ILE A CA 1
ATOM 2567 C C . ILE A 1 335 ? -16.209 -3.033 5.840 1.00 93.31 335 ILE A C 1
ATOM 2569 O O . ILE A 1 335 ? -16.678 -4.047 5.325 1.00 93.31 335 ILE A O 1
ATOM 2573 N N . LYS A 1 336 ? -15.838 -1.964 5.132 1.00 92.62 336 LYS A N 1
ATOM 2574 C CA . LYS A 1 336 ? -15.892 -1.841 3.668 1.00 92.62 336 LYS A CA 1
ATOM 2575 C C . LYS A 1 336 ? -14.667 -2.473 3.022 1.00 92.62 336 LYS A C 1
ATOM 2577 O O . LYS A 1 336 ? -14.798 -3.394 2.226 1.00 92.62 336 LYS A O 1
ATOM 2582 N N . ASN A 1 337 ? -13.485 -2.012 3.418 1.00 89.62 337 ASN A N 1
ATOM 2583 C CA . ASN A 1 337 ? -12.208 -2.572 2.996 1.00 89.62 337 ASN A CA 1
ATOM 2584 C C . ASN A 1 337 ? -11.347 -2.747 4.248 1.00 89.62 337 ASN A C 1
ATOM 2586 O O . ASN A 1 337 ? -11.023 -1.749 4.897 1.00 89.62 337 ASN A O 1
ATOM 2590 N N . PRO A 1 338 ? -11.016 -3.979 4.645 1.00 93.56 338 PRO A N 1
ATOM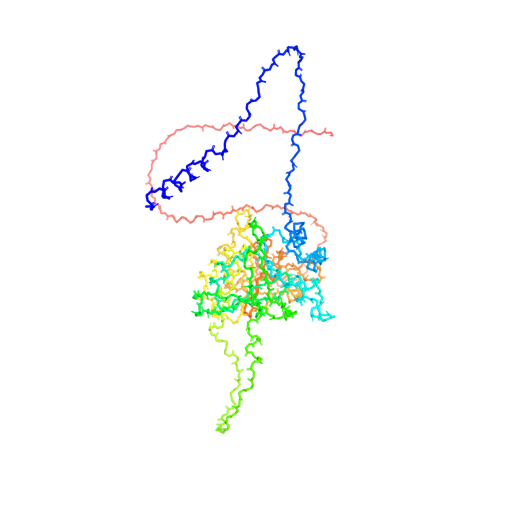 2591 C CA . PRO A 1 338 ? -10.139 -4.191 5.781 1.00 93.56 338 PRO A CA 1
ATOM 2592 C C . PRO A 1 338 ? -8.668 -3.970 5.399 1.00 93.56 338 PRO A C 1
ATOM 2594 O O . PRO A 1 338 ? -8.322 -4.035 4.222 1.00 93.56 338 PRO A O 1
ATOM 2597 N N . ASP A 1 339 ? -7.815 -3.722 6.395 1.00 91.19 339 ASP A N 1
ATOM 2598 C CA . ASP A 1 339 ? -6.351 -3.626 6.261 1.00 91.19 339 ASP A CA 1
ATOM 2599 C C . ASP A 1 339 ? -5.866 -2.666 5.144 1.00 91.19 339 ASP A C 1
ATOM 2601 O O . ASP A 1 339 ? -4.801 -2.862 4.559 1.00 91.19 339 ASP A O 1
ATOM 2605 N N . VAL A 1 340 ? -6.620 -1.592 4.858 1.00 88.44 340 VAL A N 1
ATOM 2606 C CA . VAL A 1 340 ? -6.314 -0.619 3.781 1.00 88.44 340 VAL A CA 1
ATOM 2607 C C . VAL A 1 340 ? -4.974 0.084 3.964 1.00 88.44 340 VAL A C 1
ATOM 2609 O O . VAL A 1 340 ? -4.378 0.575 3.006 1.00 88.44 340 VAL A O 1
ATOM 2612 N N . MET A 1 341 ? -4.499 0.148 5.204 1.00 92.50 341 MET A N 1
ATOM 2613 C CA . MET A 1 341 ? -3.148 0.552 5.537 1.00 92.50 341 MET A CA 1
ATOM 2614 C C . MET A 1 341 ? -2.754 -0.137 6.833 1.00 92.50 341 MET A C 1
ATOM 2616 O O . MET A 1 341 ? -3.508 -0.138 7.799 1.00 92.50 341 MET A O 1
ATOM 2620 N N . TYR A 1 342 ? -1.558 -0.708 6.882 1.00 92.94 342 TYR A N 1
ATOM 2621 C CA . TYR A 1 342 ? -0.993 -1.181 8.135 1.00 92.94 342 TYR A CA 1
ATOM 2622 C C . TYR A 1 342 ? 0.524 -1.076 8.132 1.00 92.94 342 TYR A C 1
ATOM 2624 O O . TYR A 1 342 ? 1.182 -1.143 7.090 1.00 92.94 342 TYR A O 1
ATOM 2632 N N . ASN A 1 343 ? 1.080 -0.917 9.321 1.00 87.50 343 ASN A N 1
ATOM 2633 C CA . ASN A 1 343 ? 2.493 -1.060 9.617 1.00 87.50 343 ASN A CA 1
ATOM 2634 C C . ASN A 1 343 ? 2.641 -1.774 10.967 1.00 87.50 343 ASN A C 1
ATOM 2636 O O . ASN A 1 343 ? 1.747 -2.495 11.395 1.00 87.50 343 ASN A O 1
ATOM 2640 N N . LEU A 1 344 ? 3.776 -1.625 11.639 1.00 86.06 344 LEU A N 1
ATOM 2641 C CA . LEU A 1 344 ? 4.082 -2.383 12.856 1.00 86.06 344 LEU A CA 1
ATOM 2642 C C . LEU A 1 344 ? 3.305 -1.940 14.093 1.00 86.06 344 LEU A C 1
ATOM 2644 O O . LEU A 1 344 ? 3.326 -2.625 15.116 1.00 86.06 344 LEU A O 1
ATOM 2648 N N . LYS A 1 345 ? 2.699 -0.756 14.034 1.00 89.19 345 LYS A N 1
ATOM 2649 C CA . LYS A 1 345 ? 2.052 -0.120 15.181 1.00 89.19 345 LYS A CA 1
ATOM 2650 C C . LYS A 1 345 ? 0.636 0.339 14.871 1.00 89.19 345 LYS A C 1
ATOM 2652 O O . LYS A 1 345 ? -0.099 0.660 15.796 1.00 89.19 345 LYS A O 1
ATOM 2657 N N . ILE A 1 346 ? 0.256 0.409 13.603 1.00 95.31 346 ILE A N 1
ATOM 2658 C CA . ILE A 1 346 ? -1.000 1.004 13.164 1.00 95.31 346 ILE A CA 1
ATOM 2659 C C . ILE A 1 346 ? -1.615 0.080 12.126 1.00 95.31 346 ILE A C 1
ATOM 2661 O O . ILE A 1 346 ? -0.927 -0.351 11.206 1.00 95.31 346 ILE A O 1
ATOM 2665 N N . VAL A 1 347 ? -2.903 -0.203 12.266 1.00 97.00 347 VAL A N 1
ATOM 2666 C CA . VAL A 1 347 ? -3.733 -0.802 11.218 1.00 97.00 347 VAL A CA 1
ATOM 2667 C C . VAL A 1 347 ? -4.947 0.089 10.996 1.00 97.00 347 VAL A C 1
ATOM 2669 O O . VAL A 1 347 ? -5.487 0.655 11.945 1.00 97.00 347 VAL A O 1
ATOM 2672 N N . VAL A 1 348 ? -5.349 0.239 9.743 1.00 97.88 348 VAL A N 1
ATOM 2673 C CA . VAL A 1 348 ? -6.450 1.077 9.289 1.00 97.88 348 VAL A CA 1
ATOM 2674 C C . VAL A 1 348 ? -7.425 0.208 8.505 1.00 97.88 348 VAL A C 1
ATOM 2676 O O . VAL A 1 348 ? -7.029 -0.507 7.586 1.00 97.88 348 VAL A O 1
ATOM 2679 N N . HIS A 1 349 ? -8.706 0.307 8.845 1.00 97.38 349 HIS A N 1
ATOM 2680 C CA . HIS A 1 349 ? -9.816 -0.344 8.149 1.00 97.38 349 HIS A CA 1
ATOM 2681 C C . HIS A 1 349 ? -10.787 0.710 7.639 1.00 97.38 349 HIS A C 1
ATOM 2683 O O . HIS A 1 349 ? -11.174 1.603 8.388 1.00 97.38 349 HIS A O 1
ATOM 2689 N N . SER A 1 350 ? -11.224 0.593 6.392 1.00 95.69 350 SER A N 1
ATOM 2690 C CA . SER A 1 350 ? -12.259 1.455 5.823 1.00 95.69 350 SER A CA 1
ATOM 2691 C C . SER A 1 350 ? -13.656 0.935 6.169 1.00 95.69 350 SER A C 1
ATOM 2693 O O . SER A 1 350 ? -13.910 -0.271 6.130 1.00 95.69 350 SER A O 1
ATOM 2695 N N . LEU A 1 351 ? -14.575 1.838 6.489 1.00 95.81 351 LEU A N 1
ATOM 2696 C CA . LEU A 1 351 ? -15.968 1.593 6.847 1.00 95.81 351 LEU A CA 1
ATOM 2697 C C . LEU A 1 351 ? -16.912 2.060 5.736 1.00 95.81 351 LEU A C 1
ATOM 2699 O O . LEU A 1 351 ? -16.562 2.885 4.898 1.00 95.81 351 LEU A O 1
ATOM 2703 N N . PHE A 1 352 ? -18.148 1.558 5.758 1.00 90.44 352 PHE A N 1
ATOM 2704 C CA . PHE A 1 352 ? -19.217 2.112 4.918 1.00 90.44 352 PHE A CA 1
ATOM 2705 C C . PHE A 1 352 ? -19.813 3.406 5.488 1.00 90.44 352 PHE A C 1
ATOM 2707 O O . PHE A 1 352 ? -20.257 4.257 4.727 1.00 90.44 352 PHE A O 1
ATOM 2714 N N . LEU A 1 353 ? -19.867 3.530 6.817 1.00 92.94 353 LEU A N 1
ATOM 2715 C CA . LEU A 1 353 ? -20.461 4.654 7.542 1.00 92.94 353 LEU A CA 1
ATOM 2716 C C . LEU A 1 353 ? -19.647 4.936 8.816 1.00 92.94 353 LEU A C 1
ATOM 2718 O O . LEU A 1 353 ? -18.999 4.017 9.317 1.00 92.94 353 LEU A O 1
ATOM 2722 N N . PRO A 1 354 ? -19.677 6.161 9.369 1.00 94.94 354 PRO A N 1
ATOM 2723 C CA . PRO A 1 354 ? -19.143 6.422 10.703 1.00 94.94 354 PRO A CA 1
ATOM 2724 C C . PRO A 1 354 ? -19.844 5.551 11.751 1.00 94.94 354 PRO A C 1
ATOM 2726 O O . PRO A 1 354 ? -21.036 5.258 11.622 1.00 94.94 354 PRO A O 1
ATOM 2729 N N . PHE A 1 355 ? -19.134 5.164 12.810 1.00 95.50 355 PHE A N 1
ATOM 2730 C CA . PHE A 1 355 ? -19.754 4.446 13.915 1.00 95.50 355 PHE A CA 1
ATOM 2731 C C . PHE A 1 355 ? -20.789 5.328 14.622 1.00 95.50 355 PHE A C 1
ATOM 2733 O O . PHE A 1 355 ? -20.460 6.443 15.038 1.00 95.50 355 PHE A O 1
ATOM 2740 N N . PRO A 1 356 ? -22.024 4.837 14.817 1.00 92.69 356 PRO A N 1
ATOM 2741 C CA . PRO A 1 356 ? -22.990 5.519 15.657 1.00 92.69 356 PRO A CA 1
ATOM 2742 C C . PRO A 1 356 ? -22.621 5.345 17.134 1.00 92.69 356 PRO A C 1
ATOM 2744 O O . PRO A 1 356 ? -22.126 4.291 17.556 1.00 92.69 356 PRO A O 1
ATOM 2747 N N . HIS A 1 357 ? -22.917 6.367 17.933 1.00 89.62 357 HIS A N 1
ATOM 2748 C CA . HIS A 1 357 ? -2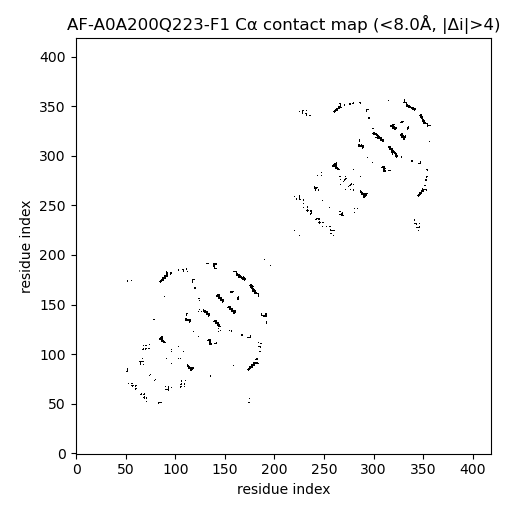2.910 6.254 19.386 1.00 89.62 357 HIS A CA 1
ATOM 2749 C C . HIS A 1 357 ? -24.126 5.433 19.820 1.00 89.62 357 HIS A C 1
ATOM 2751 O O . HIS A 1 357 ? -25.269 5.811 19.562 1.00 89.62 357 HIS A O 1
ATOM 2757 N N . LEU A 1 358 ? -23.881 4.287 20.452 1.00 85.50 358 LEU A N 1
ATOM 2758 C CA . LEU A 1 358 ? -24.942 3.464 21.019 1.00 85.50 358 LEU A CA 1
ATOM 2759 C C . LEU A 1 358 ? -25.232 3.979 22.429 1.00 85.50 358 LEU A C 1
ATOM 2761 O O . LEU A 1 358 ? -24.449 3.750 23.348 1.00 85.50 358 LEU A O 1
ATOM 2765 N N . ASN A 1 359 ? -26.353 4.673 22.608 1.00 69.12 359 ASN A N 1
ATOM 2766 C CA . ASN A 1 359 ? -26.840 5.012 23.941 1.00 69.12 359 ASN A CA 1
ATOM 2767 C C . ASN A 1 359 ? -27.393 3.737 24.588 1.00 69.12 359 ASN A C 1
ATOM 2769 O O . ASN A 1 359 ? -28.578 3.435 24.458 1.00 69.12 359 ASN A O 1
ATOM 2773 N N . LEU A 1 360 ? -26.545 2.973 25.280 1.00 55.94 360 LEU A N 1
ATOM 2774 C CA . LEU A 1 360 ? -27.051 2.038 26.278 1.00 55.94 360 LEU A CA 1
ATOM 2775 C C . LEU A 1 360 ? -27.490 2.877 27.478 1.00 55.94 360 LEU A C 1
ATOM 2777 O O . LEU A 1 360 ? -26.661 3.317 28.274 1.00 55.94 360 LEU A O 1
ATOM 2781 N N . ALA A 1 361 ? -28.796 3.112 27.602 1.00 36.88 361 ALA A N 1
ATOM 2782 C CA . ALA A 1 361 ? -29.349 3.445 28.905 1.00 36.88 361 ALA A CA 1
ATOM 2783 C C . ALA A 1 361 ? -28.918 2.325 29.870 1.00 36.88 361 ALA A C 1
ATOM 2785 O O . ALA A 1 361 ? -29.035 1.150 29.501 1.00 36.88 361 ALA A O 1
ATOM 2786 N N . PRO A 1 362 ? -28.376 2.637 31.061 1.00 39.56 362 PRO A N 1
ATOM 2787 C CA . PRO A 1 362 ? -28.122 1.602 32.042 1.00 39.56 362 PRO A CA 1
ATOM 2788 C C . PRO A 1 362 ? -29.471 0.957 32.343 1.00 39.56 362 PRO A C 1
ATOM 2790 O O . PRO A 1 362 ? -30.373 1.614 32.862 1.00 39.56 362 PRO A O 1
ATOM 2793 N N . ALA A 1 363 ? -29.624 -0.312 31.967 1.00 39.97 363 ALA A N 1
ATOM 2794 C CA . ALA A 1 363 ? -30.677 -1.136 32.517 1.00 39.97 363 ALA A CA 1
ATOM 2795 C C . ALA A 1 363 ? -30.409 -1.165 34.020 1.00 39.97 363 ALA A C 1
ATOM 2797 O O . ALA A 1 363 ? -29.506 -1.852 34.493 1.00 39.97 363 ALA A O 1
ATOM 2798 N N . THR A 1 364 ? -31.120 -0.322 34.760 1.00 33.78 364 THR A N 1
ATOM 2799 C CA . THR A 1 364 ? -31.218 -0.450 36.201 1.00 33.78 364 THR A CA 1
ATOM 2800 C C . THR A 1 364 ? -31.739 -1.852 36.452 1.00 33.78 364 THR A C 1
ATOM 2802 O O . THR A 1 364 ? -32.888 -2.155 36.129 1.00 33.78 364 THR A O 1
ATOM 2805 N N . GLU A 1 365 ? -30.876 -2.710 36.990 1.00 42.38 365 GLU A N 1
ATOM 2806 C CA . GLU A 1 365 ? -31.283 -3.916 37.690 1.00 42.38 365 GLU A CA 1
ATOM 2807 C C . GLU A 1 365 ? -32.175 -3.490 38.861 1.00 42.38 365 GLU A C 1
ATOM 2809 O O . GLU A 1 365 ? -31.729 -3.298 39.989 1.00 42.38 365 GLU A O 1
ATOM 2814 N N . SER A 1 366 ? -33.461 -3.299 38.590 1.00 32.03 366 SER A N 1
ATOM 2815 C CA . SER A 1 366 ? -34.498 -3.462 39.592 1.00 32.03 366 SER A CA 1
ATOM 2816 C C . SER A 1 366 ? -35.139 -4.810 39.315 1.00 32.03 366 SER A C 1
ATOM 2818 O O . SER A 1 366 ? -36.037 -4.936 38.481 1.00 32.03 366 SER A O 1
ATOM 2820 N N . GLY A 1 367 ? -34.627 -5.842 39.979 1.00 36.56 367 GLY A N 1
ATOM 28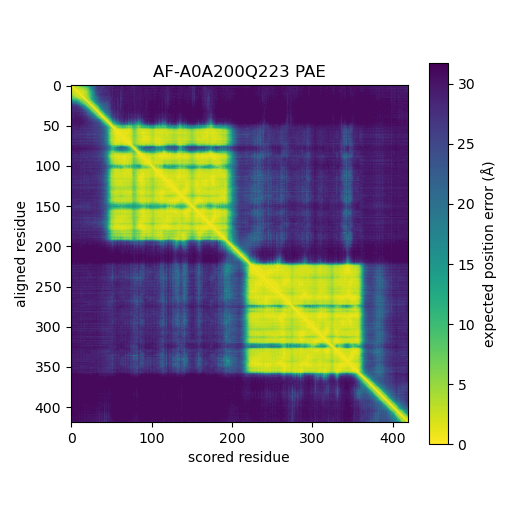21 C CA . GLY A 1 367 ? -35.300 -7.126 40.015 1.00 36.56 367 GLY A CA 1
ATOM 2822 C C . GLY A 1 367 ? -36.687 -6.952 40.619 1.00 36.56 367 GLY A C 1
ATOM 2823 O O . GLY A 1 367 ? -36.789 -6.630 41.797 1.00 36.56 367 GLY A O 1
ATOM 2824 N N . ILE A 1 368 ? -37.734 -7.195 39.831 1.00 34.81 368 ILE A N 1
ATOM 2825 C CA . ILE A 1 368 ? -39.017 -7.694 40.325 1.00 34.81 368 ILE A CA 1
ATOM 2826 C C . ILE A 1 368 ? -39.535 -8.724 39.317 1.00 34.81 368 ILE A C 1
ATOM 2828 O O . ILE A 1 368 ? -39.604 -8.488 38.114 1.00 34.81 368 ILE A O 1
ATOM 2832 N N . ASN A 1 369 ? -39.846 -9.893 39.867 1.00 31.20 369 ASN A N 1
ATOM 2833 C CA . ASN A 1 369 ? -40.400 -11.072 39.225 1.00 31.20 369 ASN A CA 1
ATOM 2834 C C . ASN A 1 369 ? -41.701 -10.831 38.439 1.00 31.20 369 ASN A C 1
ATOM 2836 O O . ASN A 1 369 ? -42.556 -10.055 38.852 1.00 31.20 369 ASN A O 1
ATOM 2840 N N . SER A 1 370 ? -41.907 -11.750 37.489 1.00 32.09 370 SER A N 1
ATOM 2841 C CA . SER A 1 370 ? -43.190 -12.354 37.093 1.00 32.09 370 SER A CA 1
ATOM 2842 C C . SER A 1 370 ? -44.097 -11.576 36.137 1.00 32.09 370 SER A C 1
ATOM 2844 O O . SER A 1 370 ? -44.617 -10.518 36.471 1.00 32.09 370 SER A O 1
ATOM 2846 N N . GLY A 1 371 ? -44.406 -12.196 34.990 1.00 28.83 371 GLY A N 1
ATOM 2847 C CA . GLY A 1 371 ? -45.597 -11.850 34.208 1.00 28.83 371 GLY A CA 1
ATOM 2848 C C . GLY A 1 371 ? -45.463 -12.001 32.696 1.00 28.83 371 GLY A C 1
ATOM 2849 O O . GLY A 1 371 ? -45.210 -11.032 31.996 1.00 28.83 371 GLY A O 1
ATOM 2850 N N . LEU A 1 372 ? -45.681 -13.224 32.215 1.00 30.83 372 LEU A N 1
ATOM 2851 C CA . LEU A 1 372 ? -46.170 -13.596 30.881 1.00 30.83 372 LEU A CA 1
ATOM 2852 C C . LEU A 1 372 ? -46.954 -12.490 30.140 1.00 30.83 372 LEU A C 1
ATOM 2854 O O . LEU A 1 372 ? -48.025 -12.144 30.623 1.00 30.83 372 LEU A O 1
ATOM 2858 N N . ILE A 1 373 ? -46.528 -12.089 28.929 1.00 30.94 373 ILE A N 1
ATOM 2859 C CA . ILE A 1 373 ? -47.421 -11.796 27.785 1.00 30.94 373 ILE A CA 1
ATOM 2860 C C . ILE A 1 373 ? -46.714 -12.193 26.475 1.00 30.94 373 ILE A C 1
ATOM 2862 O O . ILE A 1 373 ? -45.535 -11.923 26.259 1.00 30.94 373 ILE A O 1
ATOM 2866 N N . THR A 1 374 ? -47.468 -12.897 25.640 1.00 28.03 374 THR A N 1
ATOM 2867 C CA . THR A 1 374 ? -47.155 -13.430 24.316 1.00 28.03 374 THR A CA 1
ATOM 2868 C C . THR A 1 374 ? -47.173 -12.380 23.196 1.00 28.03 374 THR A C 1
ATOM 2870 O O . THR A 1 374 ? -47.807 -11.338 23.319 1.00 28.03 374 THR A O 1
ATOM 2873 N N . SER A 1 375 ? -46.601 -12.800 22.060 1.00 31.22 375 SER A N 1
ATOM 2874 C CA . SER A 1 375 ? -46.916 -12.456 20.657 1.00 31.22 375 SER A CA 1
ATOM 2875 C C . SER A 1 375 ? -46.518 -11.093 20.072 1.00 31.22 375 SER A C 1
ATOM 2877 O O . SER A 1 375 ? -46.977 -10.049 20.512 1.00 31.22 375 SER A O 1
ATOM 2879 N N . ASP A 1 376 ? -45.753 -11.218 18.978 1.00 27.84 376 ASP A N 1
ATOM 2880 C CA . ASP A 1 376 ? -45.771 -10.456 17.720 1.00 27.84 376 ASP A CA 1
ATOM 2881 C C . ASP A 1 376 ? -45.702 -8.926 17.739 1.00 27.84 376 ASP A C 1
ATOM 2883 O O . ASP A 1 376 ? -46.639 -8.247 18.139 1.00 27.84 376 ASP A O 1
ATOM 2887 N N . ALA A 1 377 ? -44.666 -8.393 17.080 1.00 28.19 377 ALA A N 1
ATOM 2888 C CA . ALA A 1 377 ? -44.859 -7.375 16.045 1.00 28.19 377 ALA A CA 1
ATOM 2889 C C . ALA A 1 377 ? -43.596 -7.194 15.190 1.00 28.19 377 ALA A C 1
ATOM 2891 O O . ALA A 1 377 ? -42.551 -6.712 15.623 1.00 28.19 377 ALA A O 1
ATOM 2892 N N . THR A 1 378 ? -43.750 -7.552 13.923 1.00 29.38 378 THR A N 1
ATOM 2893 C CA . THR A 1 378 ? -43.050 -6.994 12.770 1.00 29.38 378 THR A CA 1
ATOM 2894 C C . THR A 1 378 ? -43.094 -5.460 12.727 1.00 29.38 378 THR A C 1
ATOM 2896 O O . THR A 1 378 ? -44.125 -4.867 13.025 1.00 29.38 378 THR A O 1
ATOM 2899 N N . ALA A 1 379 ? -42.022 -4.877 12.177 1.00 30.23 379 ALA A N 1
ATOM 2900 C CA . ALA A 1 379 ? -41.939 -3.565 11.522 1.00 30.23 379 ALA A CA 1
ATOM 2901 C C . ALA A 1 379 ? -42.019 -2.287 12.385 1.00 30.23 379 ALA A C 1
ATOM 2903 O O . ALA A 1 379 ? -43.081 -1.880 12.834 1.00 30.23 379 ALA A O 1
ATOM 2904 N N . ALA A 1 380 ? -40.899 -1.555 12.432 1.00 26.67 380 ALA A N 1
ATOM 2905 C CA . ALA A 1 380 ? -40.894 -0.090 12.374 1.00 26.67 380 ALA A CA 1
ATOM 2906 C C . ALA A 1 380 ? -39.500 0.422 11.966 1.00 26.67 380 ALA A C 1
ATOM 2908 O O . ALA A 1 380 ? -38.636 0.714 12.788 1.00 26.67 380 ALA A O 1
ATOM 2909 N N . VAL A 1 381 ? -39.291 0.528 10.654 1.00 33.28 381 VAL A N 1
ATOM 2910 C CA . VAL A 1 381 ? -38.441 1.572 10.074 1.00 33.28 381 VAL A CA 1
ATOM 2911 C C . VAL A 1 381 ? -39.221 2.874 10.235 1.00 33.28 381 VAL A C 1
ATOM 2913 O O . VAL A 1 381 ? -40.361 2.912 9.783 1.00 33.28 381 VAL A O 1
ATOM 2916 N N . ASN A 1 382 ? -38.649 3.902 10.874 1.00 30.78 382 ASN A N 1
ATOM 2917 C CA . ASN A 1 382 ? -38.726 5.288 10.395 1.00 30.78 382 ASN A CA 1
ATOM 2918 C C . ASN A 1 382 ? -38.016 6.312 11.298 1.00 30.78 382 ASN A C 1
ATOM 2920 O O . ASN A 1 382 ? -38.133 6.304 12.517 1.00 30.78 382 ASN A O 1
ATOM 2924 N N . HIS A 1 383 ? -37.388 7.253 10.590 1.00 26.83 383 HIS A N 1
ATOM 2925 C CA . HIS A 1 383 ? -37.166 8.661 10.919 1.00 26.83 383 HIS A CA 1
ATOM 2926 C C . HIS A 1 383 ? -36.203 9.051 12.052 1.00 26.83 383 HIS A C 1
ATOM 2928 O O . HIS A 1 383 ? -36.573 9.224 13.208 1.00 26.83 383 HIS A O 1
ATOM 2934 N N . VAL A 1 384 ? -34.973 9.386 11.648 1.00 30.92 384 VAL A N 1
ATOM 2935 C CA . VAL A 1 384 ? -34.100 10.315 12.375 1.00 30.92 384 VAL A CA 1
ATOM 2936 C C . VAL A 1 384 ? -34.339 11.712 11.798 1.00 30.92 384 VAL A C 1
ATOM 2938 O O . VAL A 1 384 ? -33.954 11.976 10.663 1.00 30.92 384 VAL A O 1
ATOM 2941 N N . ASN A 1 385 ? -34.976 12.598 12.566 1.00 30.44 385 ASN A N 1
ATOM 2942 C CA . ASN A 1 385 ? -34.901 14.043 12.346 1.00 30.44 385 ASN A CA 1
ATOM 2943 C C . ASN A 1 385 ? -33.961 14.642 13.393 1.00 30.44 385 ASN A C 1
ATOM 2945 O O . ASN A 1 385 ? -34.116 14.411 14.591 1.00 30.44 385 ASN A O 1
ATOM 2949 N N . GLY A 1 386 ? -32.964 15.381 12.906 1.00 26.75 386 GLY A N 1
ATOM 2950 C CA . GLY A 1 386 ? -31.972 16.070 13.718 1.00 26.75 386 GLY A CA 1
ATOM 2951 C C . GLY A 1 386 ? -32.575 17.217 14.522 1.00 26.75 386 GLY A C 1
ATOM 2952 O O . GLY A 1 386 ? -33.418 17.965 14.032 1.00 26.75 386 GLY A O 1
ATOM 2953 N N . ILE A 1 387 ? -32.090 17.372 15.752 1.00 27.27 387 ILE A N 1
ATOM 2954 C CA . ILE A 1 387 ? -32.319 18.556 16.576 1.00 27.27 387 ILE A CA 1
ATOM 2955 C C . ILE A 1 387 ? -30.965 19.241 16.758 1.00 27.27 387 ILE A C 1
ATOM 2957 O O . ILE A 1 387 ? -30.089 18.754 17.470 1.00 27.27 387 ILE A O 1
ATOM 2961 N N . PHE A 1 388 ? -30.811 20.378 16.081 1.00 28.14 388 PHE A N 1
ATOM 2962 C CA . PHE A 1 388 ? -29.843 21.413 16.420 1.00 28.14 388 PHE A CA 1
ATOM 2963 C C . PHE A 1 388 ? -30.260 22.032 17.763 1.00 28.14 388 PHE A C 1
ATOM 2965 O O . PHE A 1 388 ? -31.321 22.644 17.857 1.00 28.14 388 PHE A O 1
ATOM 2972 N N . GLN A 1 389 ? -29.431 21.890 18.798 1.00 27.70 389 GLN A N 1
ATOM 2973 C CA . GLN A 1 389 ? -29.527 22.703 20.011 1.00 27.70 389 GLN A CA 1
ATOM 2974 C C . GLN A 1 389 ? -28.610 23.916 19.863 1.00 27.70 389 GLN A C 1
ATOM 2976 O O . GLN A 1 389 ? -27.390 23.815 19.979 1.00 27.70 389 GLN A O 1
ATOM 2981 N N . THR A 1 390 ? -29.209 25.076 19.608 1.00 27.67 390 THR A N 1
ATOM 2982 C CA . THR A 1 390 ? -28.574 26.375 19.827 1.00 27.67 390 THR A CA 1
ATOM 2983 C C . THR A 1 390 ? -28.868 26.819 21.256 1.00 27.67 390 THR A C 1
ATOM 2985 O O . THR A 1 390 ? -30.023 27.042 21.618 1.00 27.67 390 THR A O 1
ATOM 2988 N N . ASN A 1 391 ? -27.817 26.946 22.063 1.00 29.64 391 ASN A N 1
ATOM 2989 C CA . ASN A 1 391 ? -27.862 27.614 23.359 1.00 29.64 391 ASN A CA 1
ATOM 2990 C C . ASN A 1 391 ? -28.230 29.088 23.168 1.00 29.64 391 ASN A C 1
ATOM 2992 O O . ASN A 1 391 ? -27.550 29.774 22.413 1.00 29.64 391 ASN A O 1
ATOM 2996 N N . ASN A 1 392 ? -29.224 29.585 23.905 1.00 30.59 392 ASN A N 1
ATOM 2997 C CA . ASN A 1 392 ? -29.272 30.987 24.312 1.00 30.59 392 ASN A CA 1
ATOM 2998 C C . ASN A 1 392 ? -29.956 31.104 25.676 1.00 30.59 392 ASN A C 1
ATOM 3000 O O . ASN A 1 392 ? -31.115 30.731 25.852 1.00 30.59 392 ASN A O 1
ATOM 3004 N N . GLY A 1 393 ? -29.182 31.600 26.643 1.00 28.88 393 GLY A N 1
ATOM 3005 C CA . GLY A 1 393 ? -29.638 31.953 27.977 1.00 28.88 393 GLY A CA 1
ATOM 3006 C C . GLY A 1 393 ? -30.505 33.207 27.949 1.00 28.88 393 GLY A C 1
ATOM 3007 O O . GLY A 1 393 ? -30.253 34.150 27.201 1.00 28.88 393 GLY A O 1
ATOM 3008 N N . ALA A 1 394 ? -31.536 33.182 28.784 1.00 27.28 394 ALA A N 1
ATOM 3009 C CA . ALA A 1 394 ? -32.465 34.269 29.010 1.00 27.28 394 ALA A CA 1
ATOM 3010 C C . ALA A 1 394 ? -31.784 35.468 29.688 1.00 27.28 394 ALA A C 1
ATOM 3012 O O . ALA A 1 394 ? -31.101 35.313 30.700 1.00 27.28 394 ALA A O 1
ATOM 3013 N N . MET A 1 395 ? -32.064 36.673 29.192 1.00 28.95 395 MET A N 1
ATOM 3014 C CA . MET A 1 395 ? -31.988 37.893 29.989 1.00 28.95 395 MET A CA 1
ATOM 3015 C C . MET A 1 395 ? -33.188 38.775 29.638 1.00 28.95 395 MET A C 1
ATOM 3017 O O . MET A 1 395 ? -33.476 39.029 28.471 1.00 28.95 395 MET A O 1
ATOM 3021 N N . ALA A 1 396 ? -33.936 39.137 30.675 1.00 30.47 396 ALA A N 1
ATOM 3022 C CA . ALA A 1 396 ? -35.192 39.866 30.619 1.00 30.47 396 ALA A CA 1
ATOM 3023 C C . ALA A 1 396 ? -35.006 41.329 30.181 1.00 30.47 396 ALA A C 1
ATOM 3025 O O . ALA A 1 396 ? -34.028 41.973 30.555 1.00 30.47 396 ALA A O 1
ATOM 3026 N N . GLY A 1 397 ? -35.995 41.869 29.466 1.00 27.84 397 GLY A N 1
ATOM 3027 C CA . GLY A 1 397 ? -36.082 43.288 29.123 1.00 27.84 397 GLY A CA 1
ATOM 3028 C C . GLY A 1 397 ? -37.387 43.609 28.398 1.00 27.84 397 GLY A C 1
ATOM 3029 O O . GLY A 1 397 ? -37.552 43.279 27.231 1.00 27.84 397 GLY A O 1
ATOM 3030 N N . SER A 1 398 ? -38.320 44.214 29.129 1.00 28.50 398 SER A N 1
ATOM 3031 C CA . SER A 1 398 ? -39.614 44.740 28.672 1.00 28.50 398 SER A CA 1
ATOM 3032 C C . SER A 1 398 ? -39.456 45.910 27.687 1.00 28.50 398 SER A C 1
ATOM 3034 O O . SER A 1 398 ? -38.540 46.705 27.883 1.00 28.50 398 SER A O 1
ATOM 3036 N N . CYS A 1 399 ? -40.356 46.027 26.693 1.00 27.64 399 CYS A N 1
ATOM 3037 C CA . CYS A 1 399 ? -41.058 47.265 26.284 1.00 27.64 399 CYS A CA 1
ATOM 3038 C C . CYS A 1 399 ? -41.936 47.063 25.018 1.00 27.64 399 CYS A C 1
ATOM 3040 O O . CYS A 1 399 ? -41.425 46.873 23.923 1.00 27.64 399 CYS A O 1
ATOM 3042 N N . ALA A 1 400 ? -43.257 47.128 25.229 1.00 27.88 400 ALA A N 1
ATOM 3043 C CA . ALA A 1 400 ? -44.329 47.785 24.455 1.00 27.88 400 ALA A CA 1
ATOM 3044 C C . ALA A 1 400 ? -44.452 47.722 22.899 1.00 27.88 400 ALA A C 1
ATOM 3046 O O . ALA A 1 400 ? -43.621 48.249 22.174 1.00 27.88 400 ALA A O 1
ATOM 3047 N N . VAL A 1 401 ? -45.649 47.260 22.474 1.00 27.31 401 VAL A N 1
ATOM 3048 C CA . VAL A 1 401 ? -46.651 47.922 21.584 1.00 27.31 401 VAL A CA 1
ATOM 3049 C C . VAL A 1 401 ? -46.316 48.158 20.093 1.00 27.31 401 VAL A C 1
ATOM 3051 O O . VAL A 1 401 ? -45.544 49.046 19.760 1.00 27.31 401 VAL A O 1
ATOM 3054 N N . SER A 1 402 ? -46.979 47.411 19.189 1.00 30.16 402 SER A N 1
ATOM 3055 C CA . SER A 1 402 ? -48.075 47.890 18.304 1.00 30.16 402 SER A CA 1
ATOM 3056 C C . SER A 1 402 ? -48.480 46.866 17.223 1.00 30.16 402 SER A C 1
ATOM 3058 O O . SER A 1 402 ? -47.634 46.169 16.676 1.00 30.16 402 SER A O 1
ATOM 3060 N N . GLU A 1 403 ? -49.800 46.821 17.003 1.00 30.94 403 GLU A N 1
ATOM 3061 C CA . GLU A 1 403 ? -50.662 46.421 15.862 1.00 30.94 403 GLU A CA 1
ATOM 3062 C C . GLU A 1 403 ? -49.960 46.072 14.523 1.00 30.94 403 GLU A C 1
ATOM 3064 O O . GLU A 1 403 ? -48.948 46.663 14.176 1.00 30.94 403 GLU A O 1
ATOM 3069 N N . GLU A 1 404 ? -50.413 45.132 13.681 1.00 31.91 404 GLU A N 1
ATOM 3070 C CA . GLU A 1 404 ? -51.737 45.082 13.040 1.00 31.91 404 GLU A CA 1
ATOM 3071 C C . GLU A 1 404 ? -51.872 43.799 12.162 1.00 31.91 404 GLU A C 1
ATOM 3073 O O . GLU A 1 404 ? -50.920 43.402 11.497 1.00 31.91 404 GLU A O 1
ATOM 3078 N N . GLY A 1 405 ? -53.060 43.170 12.166 1.00 30.41 405 GLY A N 1
ATOM 3079 C CA . GLY A 1 405 ? -53.744 42.491 11.039 1.00 30.41 405 GLY A CA 1
ATOM 3080 C C . GLY A 1 405 ? -53.083 41.389 10.177 1.00 30.41 405 GLY A C 1
ATOM 3081 O O . GLY A 1 405 ? -52.153 41.636 9.420 1.00 30.41 405 GLY A O 1
ATOM 3082 N N . GLY A 1 406 ? -53.726 40.210 10.104 1.00 29.81 406 GLY A N 1
ATOM 3083 C CA . GLY A 1 406 ? -53.599 39.311 8.939 1.00 29.81 406 GLY A CA 1
ATOM 3084 C C . GLY A 1 406 ? -53.974 37.850 9.202 1.00 29.81 406 GLY A C 1
ATOM 3085 O O . GLY A 1 406 ? -53.162 37.088 9.710 1.00 29.81 406 GLY A O 1
ATOM 3086 N N . GLY A 1 407 ? -55.211 37.462 8.875 1.00 31.06 407 GLY A N 1
ATOM 3087 C CA . GLY A 1 407 ? -55.831 36.188 9.260 1.00 31.06 407 GLY A CA 1
ATOM 3088 C C . GLY A 1 407 ? -55.454 34.938 8.448 1.00 31.06 407 GLY A C 1
ATOM 3089 O O . GLY A 1 407 ? -54.950 35.001 7.329 1.00 31.06 407 GLY A O 1
ATOM 3090 N N . CYS A 1 408 ? -55.772 33.783 9.040 1.00 30.22 408 CYS A N 1
ATOM 3091 C CA . CYS A 1 408 ? -55.674 32.446 8.454 1.00 30.22 408 CYS A CA 1
ATOM 3092 C C . CYS A 1 408 ? -56.826 32.152 7.478 1.00 30.22 408 CYS A C 1
ATOM 3094 O O . CYS A 1 408 ? -57.984 32.389 7.830 1.00 30.22 408 CYS A O 1
ATOM 3096 N N . PRO A 1 409 ? -56.557 31.480 6.346 1.00 42.22 409 PRO A N 1
ATOM 3097 C CA . PRO A 1 409 ? -57.546 30.643 5.684 1.00 42.22 409 PRO A CA 1
ATOM 3098 C C . PRO A 1 409 ? -57.264 29.145 5.886 1.00 42.22 409 PRO A C 1
ATOM 3100 O O . PRO A 1 409 ? -56.131 28.668 5.826 1.00 42.22 409 PRO A O 1
ATOM 3103 N N . ALA A 1 410 ? -58.353 28.426 6.151 1.00 33.38 410 ALA A N 1
ATOM 3104 C CA . ALA A 1 410 ? -58.444 27.003 6.440 1.00 33.38 410 ALA A CA 1
ATOM 3105 C C . ALA A 1 410 ? -58.142 26.096 5.229 1.00 33.38 410 ALA A C 1
ATOM 3107 O O . ALA A 1 410 ? -58.392 26.455 4.078 1.00 33.38 410 ALA A O 1
ATOM 3108 N N . SER A 1 411 ? -57.659 24.883 5.519 1.00 33.94 411 SER A N 1
ATOM 3109 C CA . SER A 1 411 ? -57.518 23.773 4.567 1.00 33.94 411 SER A CA 1
ATOM 3110 C C . SER A 1 411 ? -58.864 23.264 4.041 1.00 33.94 411 SER A C 1
ATOM 3112 O O . SER A 1 411 ? -59.839 23.239 4.795 1.00 33.94 411 SER A O 1
ATOM 3114 N N . PRO A 1 412 ? -58.888 22.671 2.835 1.00 39.09 412 PRO A N 1
ATOM 3115 C CA . PRO A 1 412 ? -59.856 21.648 2.485 1.00 39.09 412 PRO A CA 1
ATOM 3116 C C . PRO A 1 412 ? -59.224 20.247 2.470 1.00 39.09 412 PRO A C 1
ATOM 3118 O O . PRO A 1 412 ? -58.133 20.024 1.947 1.00 39.09 412 PRO A O 1
ATOM 3121 N N . ALA A 1 413 ? -59.962 19.302 3.050 1.00 35.38 413 ALA A N 1
ATOM 3122 C CA . ALA A 1 413 ? -59.741 17.866 2.975 1.00 35.38 413 ALA A CA 1
ATOM 3123 C C . ALA A 1 413 ? -60.348 17.276 1.685 1.00 35.38 413 ALA A C 1
ATOM 3125 O O . ALA A 1 413 ? -61.419 17.700 1.256 1.00 35.38 413 ALA A O 1
ATOM 3126 N N . ALA A 1 414 ? -59.710 16.247 1.122 1.00 34.53 414 ALA A N 1
ATOM 3127 C CA . ALA A 1 414 ? -60.297 15.299 0.166 1.00 34.53 414 ALA A CA 1
ATOM 3128 C C . ALA A 1 414 ? -59.573 13.949 0.363 1.00 34.53 414 ALA A C 1
ATOM 3130 O O . ALA A 1 414 ? -58.353 13.893 0.267 1.00 34.53 414 ALA A O 1
ATOM 3131 N N . SER A 1 415 ? -60.207 12.925 0.944 1.00 33.97 415 SER A N 1
ATOM 3132 C CA . SER A 1 415 ? -61.222 12.006 0.391 1.00 33.97 415 SER A CA 1
ATOM 3133 C C . SER A 1 415 ? -60.600 10.806 -0.335 1.00 33.97 415 SER A C 1
ATOM 3135 O O . SER A 1 415 ? -60.125 10.919 -1.461 1.00 33.97 415 SER A O 1
ATOM 3137 N N . LEU A 1 416 ? -60.673 9.646 0.329 1.00 36.69 416 LEU A N 1
ATOM 3138 C CA . LEU A 1 416 ? -60.418 8.308 -0.207 1.00 36.69 416 LEU A CA 1
ATOM 3139 C C . LEU A 1 416 ? -61.510 7.864 -1.199 1.00 36.69 416 LEU A C 1
ATOM 3141 O O . LEU A 1 416 ? -62.697 7.998 -0.915 1.00 36.69 416 LEU A O 1
ATOM 3145 N N . ALA A 1 417 ? -61.090 7.195 -2.273 1.00 42.34 417 ALA A N 1
ATOM 3146 C CA . ALA A 1 417 ? -61.792 6.103 -2.960 1.00 42.34 417 ALA A CA 1
ATOM 3147 C C . ALA A 1 417 ? -60.700 5.283 -3.690 1.00 42.34 417 ALA A C 1
ATOM 3149 O O . ALA A 1 417 ? -59.795 5.877 -4.258 1.00 42.34 417 ALA A O 1
ATOM 3150 N N . GLY A 1 418 ? -60.625 3.953 -3.689 1.00 42.50 418 GLY A N 1
ATOM 3151 C CA . GLY A 1 418 ? -61.646 2.949 -3.433 1.00 42.50 418 GLY A CA 1
ATOM 3152 C C . GLY A 1 418 ? -62.054 2.252 -4.733 1.00 42.50 418 GLY A C 1
ATOM 3153 O O . GLY A 1 418 ? -63.185 2.450 -5.172 1.00 42.50 418 GLY A O 1
ATOM 3154 N N . LYS A 1 419 ? -61.155 1.462 -5.340 1.00 38.78 419 LYS A N 1
ATOM 3155 C CA . LYS A 1 419 ? -61.475 0.207 -6.041 1.00 38.78 419 LYS A CA 1
ATOM 3156 C C . LYS A 1 419 ? -60.228 -0.615 -6.330 1.00 38.78 419 LYS A C 1
ATOM 3158 O O . LYS A 1 419 ? -59.233 -0.005 -6.775 1.00 38.78 419 LYS A O 1
#

Solvent-accessible surface area (backbone atoms only — not comparable to full-atom values): 26225 Å² total; per-residue (Å²): 119,67,77,65,54,57,55,53,56,53,52,54,57,58,60,65,73,72,75,85,83,85,80,86,82,81,81,90,84,90,82,87,82,90,83,85,91,81,83,85,82,80,88,78,80,84,77,77,80,78,49,67,70,79,52,43,34,64,50,30,44,76,74,62,25,52,63,58,24,74,27,46,74,67,48,67,66,76,68,49,80,74,58,76,64,37,28,21,33,55,41,43,39,46,69,38,56,60,73,50,48,94,81,53,56,59,51,59,48,48,36,57,33,28,30,78,36,80,66,47,57,75,54,58,70,70,51,59,77,64,42,69,44,57,20,66,36,79,52,21,26,43,34,35,39,68,50,76,40,80,92,75,76,41,79,46,48,23,50,58,83,31,43,54,75,39,64,56,73,37,71,77,93,44,48,33,30,27,33,31,68,40,66,68,72,88,66,49,76,57,46,60,48,75,74,65,62,77,74,67,72,74,82,82,79,80,85,84,91,82,85,86,80,95,70,85,81,69,82,75,76,53,58,67,58,40,48,50,49,49,52,51,49,30,53,53,34,34,77,68,47,18,45,63,55,22,50,52,50,62,75,41,35,83,64,58,42,74,43,85,23,22,23,36,52,43,54,43,44,66,48,34,77,76,49,87,22,58,67,35,81,84,40,53,44,64,35,24,28,64,65,40,71,59,51,56,77,53,52,38,70,41,54,54,72,43,76,40,64,28,62,29,83,97,45,68,46,35,25,66,31,28,26,86,74,78,60,39,17,43,50,78,30,44,68,65,42,64,59,74,41,69,64,99,38,42,29,29,27,30,32,77,54,58,76,61,85,78,83,75,72,80,78,75,86,71,90,74,84,89,79,93,82,83,83,88,80,84,87,83,90,80,84,89,79,87,80,88,84,80,90,76,83,89,80,90,80,92,81,85,90,82,88,81,91,86,84,89,82,83,86,84,88,84,85,91,80,91,132

Organism: Macleaya cordata (NCBI:txid56857)

Sequence (419 aa):
MESRLQLITIFIILASFCISRTSAAAAIETVTSDFSPSPLPSQDQVQETFNPTTLLEPILTNLGFLELAVAVPSLSDSAFTTWNGPLTVFAPSDASIRSCGDSCSVPRLLREHIVPGIFSIDYLRKLVFGTKLETLSSGRCITVTSAFNNATNSKIIFIGGVEITHPDLFYNGLVVIHRLEGFISPLSPVSCNVERITSFSSPPSQPSVGDRPTKTISSATSPAIMRLMLRDAILRSHNNGFSILSLAMKVKYEELVNLQNMTIFTLDDVSIFTGSGYSYVHNVRFHIVPNRMLMHADLLKLPAGTILDTLERGQKLTVTTSGTSGQMRINYVRIKNPDVMYNLKIVVHSLFLPFPHLNLAPATESGINSGLITSDATAAVNHVNGIFQTNNGAMAGSCAVSEEGGGCPASPAASLAGK

Foldseek 3Di:
DVVVVVVVVVVVVVVVVPDDDDDDDDDDDDDDDDDDDDDDDDDDDPPPLDQVLVVPLVVCVVVQLNLLSVLSVVVPPDLSVVDSAAKEFAGEHPVQQVVCPPQDDSNLLRQLRMFGDDCFPVNLVPDDAQDWTAGSPPQFTWTKHWDADPVVRDIWIDTLNWTQPATQSDDDPRYGYTYTHHGHHRTDSNNVAPPVVVVPPDDDDDDDDDDDDDDDCPPPQPLVVQLVQLVVCLVLCCVLQNPLVSVVSVVCVVVSSPFQAKEAEGAGPCCCVPHQAVVCSVPRQLRMQTNDDAFPVNQLPDDFQDWTDTSPPPFIKTFHHHNVVVFTDILNWTFPATQSDDHPGYGYTYTNHDRDGDPPDPPPPPDDDDDDDDDDDDDDDDDDDDDDDDDDDDDDDDDDDDDDDDDDDDDDDDDDDDD

Mean predicted aligned error: 21.89 Å

pLDDT: mean 72.79, std 25.35, range [26.67, 98.5]